Protein AF-A0ABD2R9L9-F1 (afdb_monomer)

Sequence (512 aa):
MLQLFLSQPSWKENATDESVEQRKALLNELESVIWSLMLVEGRSECRLWLCNAVAEMRSITPRDQRELFMTLLRSKPLKQPFVGQLLQFLFQKEPQKAGLIIAKKCFLLENFFKGNRNRILQWFSNFAGSGYVDHTKGAKALSQFAFVNRDICWEELEWKGKHGQSPAMVATKPHYFLDLDVERTVENFLEYVPEFWSSKEFAESLRDGDILTIDNNFFINMFVDLMYKDNLKEVWEIIDEFLIEQSFSFLCQHLLIILEEQDLMVFLDLLQSYVKPSLQKKDCHDSLDQLLEIILSKCDGNNSLDQLLVLNAVTTQSRQLMRYIREEGSQEQKEKVKHVVFQICKPTNPKDTFTPILRECFRRKSLESIKWLGLQSWAFYCYLSEDFRNSSSWENLFVCNNISFRKSKIYPILDHDQLLEENESEQDNRSARNKRKKRQKHRKKKRRDIDFEELNGDEFADVITNRLELHSTSGDWLLSTDGYSTTWSSVDLPEHISKYCFFTWMKWVFTE

Structure (mmCIF, N/CA/C/O backbone):
data_AF-A0ABD2R9L9-F1
#
_entry.id   AF-A0ABD2R9L9-F1
#
loop_
_atom_site.group_PDB
_atom_site.id
_atom_site.type_symbol
_atom_site.label_atom_id
_atom_site.label_alt_id
_atom_site.label_comp_id
_atom_site.label_asym_id
_atom_site.label_entity_id
_atom_site.label_seq_id
_atom_site.pdbx_PDB_ins_code
_atom_site.Cartn_x
_atom_site.Cartn_y
_atom_site.Cartn_z
_atom_site.occupancy
_atom_site.B_iso_or_equiv
_atom_site.auth_seq_id
_atom_site.auth_comp_id
_atom_site.auth_asym_id
_atom_site.auth_atom_id
_atom_site.pdbx_PDB_model_num
ATOM 1 N N . MET A 1 1 ? 21.018 9.570 -40.582 1.00 69.44 1 MET A N 1
ATOM 2 C CA . MET A 1 1 ? 19.591 9.189 -40.484 1.00 69.44 1 MET A CA 1
ATOM 3 C C . MET A 1 1 ? 19.483 8.131 -39.401 1.00 69.44 1 MET A C 1
ATOM 5 O O . MET A 1 1 ? 20.414 7.341 -39.306 1.00 69.44 1 MET A O 1
ATOM 9 N N . LEU A 1 2 ? 18.445 8.155 -38.560 1.00 80.56 2 LEU A N 1
ATOM 10 C CA . LEU A 1 2 ? 18.358 7.244 -37.414 1.00 80.56 2 LEU A CA 1
ATOM 11 C C . LEU A 1 2 ? 18.061 5.809 -37.878 1.00 80.56 2 LEU A C 1
ATOM 13 O O . LEU A 1 2 ? 17.060 5.572 -38.555 1.00 80.56 2 LEU A O 1
ATOM 17 N N . GLN A 1 3 ? 18.929 4.871 -37.502 1.00 81.88 3 GLN A N 1
ATOM 18 C CA . GLN A 1 3 ? 18.709 3.435 -37.672 1.00 81.88 3 GLN A CA 1
ATOM 19 C C . GLN A 1 3 ? 18.187 2.853 -36.356 1.00 81.88 3 GLN A C 1
ATOM 21 O O . GLN A 1 3 ? 18.796 3.050 -35.309 1.00 81.88 3 GLN A O 1
ATOM 26 N N . LEU A 1 4 ? 17.066 2.138 -36.421 1.00 82.88 4 LEU A N 1
ATOM 27 C CA . LEU A 1 4 ? 16.379 1.536 -35.275 1.00 82.88 4 LEU A CA 1
ATOM 28 C C . LEU A 1 4 ? 16.859 0.107 -34.974 1.00 82.88 4 LEU A C 1
ATOM 30 O O . LEU A 1 4 ? 16.446 -0.479 -33.982 1.00 82.88 4 LEU A O 1
ATOM 34 N N . PHE A 1 5 ? 17.735 -0.459 -35.814 1.00 83.00 5 PHE A N 1
ATOM 35 C CA . PHE A 1 5 ? 18.327 -1.793 -35.630 1.00 83.00 5 PHE A CA 1
ATOM 36 C C . PHE A 1 5 ? 17.273 -2.894 -35.392 1.00 83.00 5 PHE A C 1
ATOM 38 O O . PHE A 1 5 ? 17.385 -3.686 -34.460 1.00 83.00 5 PHE A O 1
ATOM 45 N N . LEU A 1 6 ? 16.242 -2.929 -36.246 1.00 82.00 6 LEU A N 1
ATOM 46 C CA . LEU A 1 6 ? 15.106 -3.864 -36.166 1.00 82.00 6 LEU A CA 1
ATOM 47 C C . LEU A 1 6 ? 15.311 -5.168 -36.961 1.00 82.00 6 LEU A C 1
ATOM 49 O O . LEU A 1 6 ? 14.466 -6.057 -36.931 1.00 82.00 6 LEU A O 1
ATOM 53 N N . SER A 1 7 ? 16.451 -5.317 -37.639 1.00 81.31 7 SER A N 1
ATOM 54 C CA . SER A 1 7 ? 16.878 -6.568 -38.274 1.00 81.31 7 SER A CA 1
ATOM 55 C C . SER A 1 7 ? 17.808 -7.361 -37.355 1.00 81.31 7 SER A C 1
ATOM 57 O O . SER 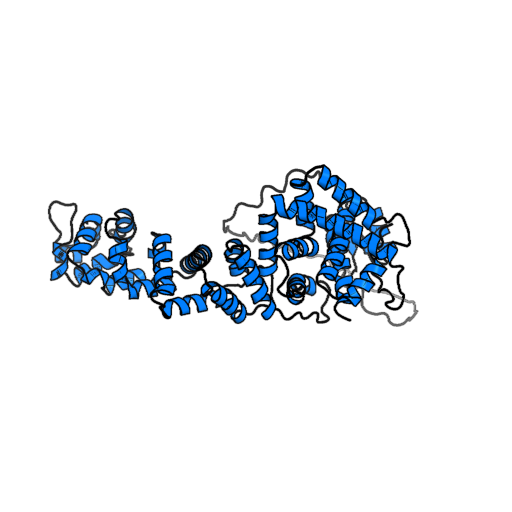A 1 7 ? 18.794 -6.800 -36.868 1.00 81.31 7 SER A O 1
ATOM 59 N N . GLN A 1 8 ? 17.544 -8.659 -37.174 1.00 77.75 8 GLN A N 1
ATOM 60 C CA . GLN A 1 8 ? 18.357 -9.520 -36.312 1.00 77.75 8 GLN A CA 1
ATOM 61 C C . GLN A 1 8 ? 19.827 -9.544 -36.780 1.00 77.75 8 GLN A C 1
ATOM 63 O O . GLN A 1 8 ? 20.091 -9.803 -37.960 1.00 77.75 8 GLN A O 1
ATOM 68 N N . PRO A 1 9 ? 20.801 -9.269 -35.892 1.00 77.62 9 PRO A N 1
ATOM 69 C CA . PRO A 1 9 ? 22.205 -9.216 -36.274 1.00 77.62 9 PRO A CA 1
ATOM 70 C C . PRO A 1 9 ? 22.817 -10.613 -36.445 1.00 77.62 9 PRO A C 1
ATOM 72 O O . PRO A 1 9 ? 22.472 -11.559 -35.744 1.00 77.62 9 PRO A O 1
ATOM 75 N N . SER A 1 10 ? 23.813 -10.736 -37.330 1.00 76.00 10 SER A N 1
ATOM 76 C CA . SER A 1 10 ? 24.664 -11.934 -37.381 1.00 76.00 10 SER A CA 1
ATOM 77 C C . SER A 1 10 ? 25.500 -12.030 -36.103 1.00 76.00 10 SER A C 1
ATOM 79 O O . SER A 1 10 ? 26.297 -11.132 -35.824 1.00 76.00 10 SER A O 1
ATOM 81 N N . TRP A 1 11 ? 25.358 -13.119 -35.345 1.00 76.56 11 TRP A N 1
ATOM 82 C CA . TRP A 1 11 ? 26.089 -13.350 -34.091 1.00 76.56 11 TRP A CA 1
ATOM 83 C C . TRP A 1 11 ? 27.552 -13.807 -34.279 1.00 76.56 11 TRP A C 1
ATOM 85 O O . TRP A 1 11 ? 28.292 -13.913 -33.303 1.00 76.56 11 TRP A O 1
ATOM 95 N N . LYS A 1 12 ? 27.985 -14.097 -35.518 1.00 66.69 12 LYS A N 1
ATOM 96 C CA . LYS A 1 12 ? 29.258 -14.792 -35.813 1.00 66.69 12 LYS A CA 1
ATOM 97 C C . LYS A 1 12 ? 30.482 -13.886 -35.995 1.00 66.69 12 LYS A C 1
ATOM 99 O O . LYS A 1 12 ? 31.602 -14.383 -35.984 1.00 66.69 12 LYS A O 1
ATOM 104 N N . GLU A 1 13 ? 30.299 -12.584 -36.179 1.00 60.09 13 GLU A N 1
ATOM 105 C CA . GLU A 1 13 ? 31.403 -11.651 -36.438 1.00 60.09 13 GLU A CA 1
ATOM 106 C C . GLU A 1 13 ? 31.909 -10.997 -35.148 1.00 60.09 13 GLU A C 1
ATOM 108 O O . GLU A 1 13 ? 31.131 -10.462 -34.351 1.00 60.09 13 GLU A O 1
ATOM 113 N N . ASN A 1 14 ? 33.230 -10.970 -34.975 1.00 56.97 14 ASN A N 1
ATOM 114 C CA . ASN A 1 14 ? 33.861 -10.195 -33.915 1.00 56.97 14 ASN A CA 1
ATOM 115 C C . ASN A 1 14 ? 33.904 -8.724 -34.336 1.00 56.97 14 ASN A C 1
ATOM 117 O O . ASN A 1 14 ? 34.458 -8.386 -35.381 1.00 56.97 14 ASN A O 1
ATOM 121 N N . ALA A 1 15 ? 33.273 -7.862 -33.542 1.00 56.66 15 ALA A N 1
ATOM 122 C CA . ALA A 1 15 ? 33.430 -6.425 -33.697 1.00 56.66 15 ALA A CA 1
ATOM 123 C C . ALA A 1 15 ? 34.842 -6.005 -33.264 1.00 56.66 15 ALA A C 1
ATOM 125 O O . ALA A 1 15 ? 35.494 -6.701 -32.489 1.00 56.66 15 ALA A O 1
ATOM 126 N N . THR A 1 16 ? 35.307 -4.860 -33.753 1.00 60.22 16 THR A N 1
ATOM 127 C CA . THR A 1 16 ? 36.503 -4.202 -33.221 1.00 60.22 16 THR A CA 1
ATOM 128 C C . THR A 1 16 ? 36.197 -3.650 -31.829 1.00 60.22 16 THR A C 1
ATOM 130 O O . THR A 1 16 ? 35.300 -2.810 -31.704 1.00 60.22 16 THR A O 1
ATOM 133 N N . ASP A 1 17 ? 36.948 -4.095 -30.817 1.00 64.19 17 ASP A N 1
ATOM 134 C CA . ASP A 1 17 ? 36.750 -3.758 -29.395 1.00 64.19 17 ASP A CA 1
ATOM 135 C C . ASP A 1 17 ? 36.617 -2.242 -29.141 1.00 64.19 17 ASP A C 1
ATOM 137 O O . ASP A 1 17 ? 35.794 -1.813 -28.338 1.00 64.19 17 ASP A O 1
ATOM 141 N N . GLU A 1 18 ? 37.331 -1.409 -29.904 1.00 72.44 18 GLU A N 1
ATOM 142 C CA . GLU A 1 18 ? 37.334 0.054 -29.751 1.00 72.44 18 GLU A CA 1
ATOM 143 C C . GLU A 1 18 ? 35.950 0.706 -29.958 1.00 72.44 18 GLU A C 1
ATOM 145 O O . GLU A 1 18 ? 35.548 1.570 -29.182 1.00 72.44 18 GLU A O 1
ATOM 150 N N . SER A 1 19 ? 35.178 0.250 -30.952 1.00 73.25 19 SER A N 1
ATOM 151 C CA . SER A 1 19 ? 33.826 0.778 -31.227 1.00 73.25 19 SER A CA 1
ATOM 152 C C . SER A 1 19 ? 32.816 0.437 -30.124 1.00 73.25 19 SER A C 1
ATOM 154 O O . SER A 1 19 ? 31.865 1.179 -29.873 1.00 73.25 19 SER A O 1
ATOM 156 N N . VAL A 1 20 ? 33.032 -0.694 -29.446 1.00 78.31 20 VAL A N 1
ATOM 157 C CA . VAL A 1 20 ? 32.180 -1.165 -28.352 1.00 78.31 20 VAL A CA 1
ATOM 158 C C . VAL A 1 20 ? 32.433 -0.329 -27.107 1.00 78.31 20 VAL A C 1
ATOM 160 O O . VAL A 1 20 ? 31.487 0.154 -26.489 1.00 78.31 20 VAL A O 1
ATOM 163 N N . GLU A 1 21 ? 33.705 -0.100 -26.782 1.00 83.75 21 GLU A N 1
ATOM 164 C CA . GLU A 1 21 ? 34.106 0.707 -25.630 1.00 83.75 21 GLU A CA 1
ATOM 165 C C . GLU A 1 21 ? 33.702 2.177 -25.776 1.00 83.75 21 GLU A C 1
ATOM 167 O O . GLU A 1 21 ? 33.205 2.769 -24.820 1.00 83.75 21 GLU A O 1
ATOM 172 N N . GLN A 1 22 ? 33.800 2.757 -26.978 1.00 83.69 22 GLN A N 1
ATOM 173 C CA . GLN A 1 22 ? 33.320 4.123 -27.227 1.00 83.69 22 GLN A CA 1
ATOM 174 C C . GLN A 1 22 ? 31.815 4.258 -26.982 1.00 83.69 22 GLN A C 1
ATOM 176 O O . GLN A 1 22 ? 31.367 5.187 -26.309 1.00 83.69 22 GLN A O 1
ATOM 181 N N . ARG A 1 23 ? 31.009 3.314 -27.480 1.00 85.44 23 ARG A N 1
ATOM 182 C CA . ARG A 1 23 ? 29.559 3.376 -27.280 1.00 85.44 23 ARG A CA 1
ATOM 183 C C . ARG A 1 23 ? 29.162 3.056 -25.833 1.00 85.44 23 ARG A C 1
ATOM 185 O O . ARG A 1 23 ? 28.239 3.686 -25.324 1.00 85.44 23 ARG A O 1
ATOM 192 N N . LYS A 1 24 ? 29.876 2.161 -25.141 1.00 87.50 24 LYS A N 1
ATOM 193 C CA . LYS A 1 24 ? 29.724 1.974 -23.687 1.00 87.50 24 LYS A CA 1
ATOM 194 C C . LYS A 1 24 ? 30.028 3.254 -22.924 1.00 87.50 24 LYS A C 1
ATOM 196 O O . LYS A 1 24 ? 29.261 3.605 -22.039 1.00 87.50 24 LYS A O 1
ATOM 201 N N . ALA A 1 25 ? 31.100 3.962 -23.277 1.00 89.31 25 ALA A N 1
ATOM 202 C CA . ALA A 1 25 ? 31.449 5.222 -22.635 1.00 89.31 25 ALA A CA 1
ATOM 203 C C . ALA A 1 25 ? 30.312 6.247 -22.762 1.00 89.31 25 ALA A C 1
ATOM 205 O O . ALA A 1 25 ? 29.939 6.843 -21.759 1.00 89.31 25 ALA A O 1
ATOM 206 N N . LEU A 1 26 ? 29.691 6.369 -23.942 1.00 89.94 26 LEU A N 1
ATOM 207 C CA . LEU A 1 26 ? 28.531 7.249 -24.145 1.00 89.94 26 LEU A CA 1
ATOM 208 C C . LEU A 1 26 ? 27.302 6.822 -23.330 1.00 89.94 26 LEU A C 1
ATOM 210 O O . LEU A 1 26 ? 26.620 7.665 -22.753 1.00 89.94 26 LEU A O 1
ATOM 214 N N . LEU A 1 27 ? 27.002 5.521 -23.273 1.00 91.19 27 LEU A N 1
ATOM 215 C CA . LEU A 1 27 ? 25.882 5.014 -22.472 1.00 91.19 27 LEU A CA 1
ATOM 216 C C . LEU A 1 27 ? 26.131 5.211 -20.971 1.00 91.19 27 LEU A C 1
ATOM 218 O O . LEU A 1 27 ? 25.217 5.611 -20.258 1.00 91.19 27 LEU A O 1
ATOM 222 N N . ASN A 1 28 ? 27.361 5.002 -20.507 1.00 92.00 28 ASN A N 1
ATOM 223 C CA . ASN A 1 28 ? 27.753 5.220 -19.115 1.00 92.00 28 ASN A CA 1
ATOM 224 C C . ASN A 1 28 ? 27.782 6.715 -18.759 1.00 92.00 28 ASN A C 1
ATOM 226 O O . ASN A 1 28 ? 27.429 7.089 -17.644 1.00 92.00 28 ASN A O 1
ATOM 230 N N . GLU A 1 29 ? 28.169 7.586 -19.694 1.00 92.94 29 GLU A N 1
ATOM 231 C CA . GLU A 1 29 ? 28.055 9.037 -19.525 1.00 92.94 29 GLU A CA 1
ATOM 232 C C . GLU A 1 29 ? 26.584 9.432 -19.370 1.00 92.94 29 GLU A C 1
ATOM 234 O O . GLU A 1 29 ? 26.232 10.166 -18.446 1.00 92.94 29 GLU A O 1
ATOM 239 N N . LEU A 1 30 ? 25.708 8.882 -20.217 1.00 92.00 30 LEU A N 1
ATOM 240 C CA . LEU A 1 30 ? 24.275 9.128 -20.121 1.00 92.00 30 LEU A CA 1
ATOM 241 C C . LEU A 1 30 ? 23.695 8.643 -18.787 1.00 92.00 30 LEU A C 1
ATOM 243 O O . LEU A 1 30 ? 22.948 9.374 -18.135 1.00 92.00 30 LEU A O 1
ATOM 247 N N . GLU A 1 31 ? 24.067 7.434 -18.368 1.00 92.19 31 GLU A N 1
ATOM 248 C CA . GLU A 1 31 ? 23.711 6.875 -17.065 1.00 92.19 31 GLU A CA 1
ATOM 249 C C . GLU A 1 31 ? 24.171 7.786 -15.931 1.00 92.19 31 GLU A C 1
ATOM 251 O O . GLU A 1 31 ? 23.374 8.097 -15.056 1.00 92.19 31 GLU A O 1
ATOM 256 N N . SER A 1 32 ? 25.418 8.265 -15.958 1.00 90.75 32 SER A N 1
ATOM 257 C CA . SER A 1 32 ? 25.955 9.146 -14.919 1.00 90.75 32 SER A CA 1
ATOM 258 C C . SER A 1 32 ? 25.155 10.442 -14.794 1.00 90.75 32 SER A C 1
ATOM 260 O O . SER A 1 32 ? 24.952 10.925 -13.678 1.00 90.75 32 SER A O 1
ATOM 262 N N . VAL A 1 33 ? 24.699 11.014 -15.913 1.00 89.25 33 VAL A N 1
ATOM 263 C CA . VAL A 1 33 ? 23.873 12.227 -15.889 1.00 89.25 33 VAL A CA 1
ATOM 264 C C . VAL A 1 33 ? 22.491 11.924 -15.305 1.00 89.25 33 VAL A C 1
ATOM 266 O O . VAL A 1 33 ? 22.048 12.645 -14.410 1.00 89.25 33 VAL A O 1
ATOM 269 N N . ILE A 1 34 ? 21.847 10.835 -15.737 1.00 89.19 34 ILE A N 1
ATOM 270 C CA . ILE A 1 34 ? 20.548 10.386 -15.206 1.00 89.19 34 ILE A CA 1
ATOM 271 C C . ILE A 1 34 ? 20.649 10.094 -13.702 1.00 89.19 34 ILE A C 1
ATOM 273 O O . ILE A 1 34 ? 19.841 10.582 -12.915 1.00 89.19 34 ILE A O 1
ATOM 277 N N . TRP A 1 35 ? 21.681 9.366 -13.288 1.00 88.19 35 TRP A N 1
ATOM 278 C CA . TRP A 1 35 ? 21.943 9.009 -11.897 1.00 88.19 35 TRP A CA 1
ATOM 279 C C . TRP A 1 35 ? 22.150 10.252 -11.025 1.00 88.19 35 TRP A C 1
ATOM 281 O O . TRP A 1 35 ? 21.563 10.342 -9.949 1.00 88.19 35 TRP A O 1
ATOM 291 N N . SER A 1 36 ? 22.893 11.256 -11.511 1.00 86.19 36 SER A N 1
ATOM 292 C CA . SER A 1 36 ? 23.085 12.520 -10.780 1.00 86.19 36 SER A CA 1
ATOM 293 C C . SER A 1 36 ? 21.774 13.270 -10.506 1.00 86.19 36 SER A C 1
ATOM 295 O O . SER A 1 36 ? 21.621 13.853 -9.438 1.00 86.19 36 SER A O 1
ATOM 297 N N . LEU A 1 37 ? 20.814 13.216 -11.435 1.00 83.25 37 LEU A N 1
ATOM 298 C CA . LEU A 1 37 ? 19.493 13.839 -11.288 1.00 83.25 37 LEU A CA 1
ATOM 299 C C . LEU A 1 37 ? 18.606 13.037 -10.326 1.00 83.25 37 LEU A C 1
ATOM 301 O O . LEU A 1 37 ? 17.975 13.586 -9.424 1.00 83.25 37 LEU A O 1
ATOM 305 N N . MET A 1 38 ? 18.590 11.715 -10.497 1.00 82.06 38 MET A N 1
ATOM 306 C CA . MET A 1 38 ? 17.716 10.821 -9.738 1.00 82.06 38 MET A CA 1
ATOM 307 C C . MET A 1 38 ? 18.139 10.664 -8.275 1.00 82.06 38 MET A C 1
ATOM 309 O O . MET A 1 38 ? 17.283 10.474 -7.417 1.00 82.06 38 MET A O 1
ATOM 313 N N . LEU A 1 39 ? 19.437 10.726 -7.967 1.00 71.06 39 LEU A N 1
ATOM 314 C CA . LEU A 1 39 ? 19.916 10.501 -6.603 1.00 71.06 39 LEU A CA 1
ATOM 315 C C . LEU A 1 39 ? 19.892 11.729 -5.701 1.00 71.06 39 LEU A C 1
ATOM 317 O O . LEU A 1 39 ? 19.766 11.566 -4.489 1.00 71.06 39 LEU A O 1
ATOM 321 N N . VAL A 1 40 ? 20.038 12.928 -6.263 1.00 70.06 40 VAL A N 1
ATOM 322 C CA . VAL A 1 40 ? 20.143 14.154 -5.461 1.00 70.06 40 VAL A CA 1
ATOM 323 C C . VAL A 1 40 ? 18.769 14.783 -5.238 1.00 70.06 40 VAL A C 1
ATOM 325 O O . VAL A 1 40 ? 18.460 15.176 -4.117 1.00 70.06 40 VAL A O 1
ATOM 328 N N . GLU A 1 41 ? 17.926 14.825 -6.271 1.00 72.44 41 GLU A N 1
ATOM 329 C CA . GLU A 1 41 ? 16.662 15.578 -6.240 1.00 72.44 41 GLU A CA 1
ATOM 330 C C . GLU A 1 41 ? 15.442 14.681 -6.510 1.00 72.44 41 GLU A C 1
ATOM 332 O O . GLU A 1 41 ? 14.379 14.889 -5.928 1.00 72.44 41 GLU A O 1
ATOM 337 N N . GLY A 1 42 ? 15.597 13.627 -7.321 1.00 82.06 42 GLY A N 1
ATOM 338 C CA . GLY A 1 42 ? 14.476 12.801 -7.796 1.00 82.06 42 GLY A CA 1
ATOM 339 C C . GLY A 1 42 ? 14.191 11.528 -7.009 1.00 82.06 42 GLY A C 1
ATOM 340 O O . GLY A 1 42 ? 13.363 10.721 -7.434 1.00 82.06 42 GLY A O 1
ATOM 341 N N . ARG A 1 43 ? 14.877 11.293 -5.886 1.00 88.06 43 ARG A N 1
ATOM 342 C CA . ARG A 1 43 ? 14.930 9.959 -5.263 1.00 88.06 43 ARG A CA 1
ATOM 343 C C . ARG A 1 43 ? 13.557 9.431 -4.843 1.00 88.06 43 ARG A C 1
ATOM 345 O O . ARG A 1 43 ? 13.254 8.258 -5.065 1.00 88.06 43 ARG A O 1
ATOM 352 N N . SER A 1 44 ? 12.719 10.291 -4.269 1.00 88.12 44 SER A N 1
ATOM 353 C CA . SER A 1 44 ? 11.354 9.951 -3.850 1.00 88.12 44 SER A CA 1
ATOM 354 C C . SER A 1 44 ? 10.455 9.592 -5.035 1.00 88.12 44 SER A C 1
ATOM 356 O O . SER A 1 44 ? 9.694 8.627 -4.962 1.00 88.12 44 SER A O 1
ATOM 358 N N . GLU A 1 45 ? 10.575 10.316 -6.145 1.00 89.69 45 GLU A N 1
ATOM 359 C CA . GLU A 1 45 ? 9.789 10.077 -7.353 1.00 89.69 45 GLU A CA 1
ATOM 360 C C . GLU A 1 45 ? 10.209 8.777 -8.049 1.00 89.69 45 GLU A C 1
ATOM 362 O O . GLU A 1 45 ? 9.371 7.944 -8.394 1.00 89.69 45 GLU A O 1
ATOM 367 N N . CYS A 1 46 ? 11.514 8.529 -8.141 1.00 90.25 46 CYS A N 1
ATOM 368 C CA . CYS A 1 46 ? 12.049 7.285 -8.690 1.00 90.25 46 CYS A CA 1
ATOM 369 C C . CYS A 1 46 ? 11.596 6.072 -7.870 1.00 90.25 46 CYS A C 1
ATOM 371 O O . CYS A 1 46 ? 11.258 5.018 -8.415 1.00 90.25 46 CYS A O 1
ATOM 373 N N . ARG A 1 47 ? 11.562 6.230 -6.543 1.00 91.75 47 ARG A N 1
ATOM 374 C CA . ARG A 1 47 ? 11.052 5.215 -5.624 1.00 91.75 47 ARG A CA 1
ATOM 375 C C . ARG A 1 47 ? 9.563 4.956 -5.845 1.00 91.75 47 ARG A C 1
ATOM 377 O O . ARG A 1 47 ? 9.162 3.794 -5.888 1.00 91.75 47 ARG A O 1
ATOM 384 N N . LEU A 1 48 ? 8.757 6.005 -6.013 1.00 91.81 48 LEU A N 1
ATOM 385 C CA . LEU A 1 48 ? 7.331 5.880 -6.320 1.00 91.81 48 LEU A CA 1
ATOM 386 C C . LEU A 1 48 ? 7.115 5.105 -7.625 1.00 91.81 48 LEU A C 1
ATOM 388 O O . LEU A 1 48 ? 6.316 4.173 -7.664 1.00 91.81 48 LEU A O 1
ATOM 392 N N . TRP A 1 49 ? 7.869 5.436 -8.672 1.00 91.69 49 TRP A N 1
ATOM 393 C CA . TRP A 1 49 ? 7.812 4.727 -9.948 1.00 91.69 49 TRP A CA 1
ATOM 394 C C . TRP A 1 49 ? 8.143 3.241 -9.822 1.00 91.69 49 TRP A C 1
ATOM 396 O O . TRP A 1 49 ? 7.495 2.414 -10.461 1.00 91.69 49 TRP A O 1
ATOM 406 N N . LEU A 1 50 ? 9.143 2.890 -9.009 1.00 91.88 50 LEU A N 1
ATOM 407 C CA . LEU A 1 50 ? 9.480 1.492 -8.747 1.00 91.88 50 LEU A CA 1
ATOM 408 C C . LEU A 1 50 ? 8.353 0.782 -7.990 1.00 91.88 50 LEU A C 1
ATOM 410 O O . LEU A 1 50 ? 7.960 -0.311 -8.384 1.00 91.88 50 LEU A O 1
ATOM 414 N N . CYS A 1 51 ? 7.789 1.411 -6.957 1.00 93.12 51 CYS A N 1
ATOM 415 C CA . CYS A 1 51 ? 6.668 0.844 -6.204 1.00 93.12 51 CYS A CA 1
ATOM 416 C C . CYS A 1 51 ? 5.438 0.616 -7.097 1.00 93.12 51 CYS A C 1
ATOM 418 O O . CYS A 1 51 ? 4.793 -0.424 -6.988 1.00 93.12 51 CYS A O 1
ATOM 420 N N . ASN A 1 52 ? 5.148 1.546 -8.012 1.00 91.38 52 ASN A N 1
ATOM 421 C CA . ASN A 1 52 ? 4.055 1.411 -8.976 1.00 91.38 52 ASN A CA 1
ATOM 422 C C . ASN A 1 52 ? 4.312 0.276 -9.974 1.00 91.38 52 ASN A C 1
ATOM 424 O O . ASN A 1 52 ? 3.424 -0.536 -10.206 1.00 91.38 52 ASN A O 1
ATOM 428 N N . ALA A 1 53 ? 5.535 0.161 -10.496 1.00 90.19 53 ALA A N 1
ATOM 429 C CA . ALA A 1 53 ? 5.895 -0.933 -11.395 1.00 90.19 53 ALA A CA 1
ATOM 430 C C . ALA A 1 53 ? 5.805 -2.308 -10.701 1.00 90.19 53 ALA A C 1
ATOM 432 O O . ALA A 1 53 ? 5.379 -3.284 -11.313 1.00 90.19 53 ALA A O 1
ATOM 433 N N . VAL A 1 54 ? 6.146 -2.395 -9.408 1.00 91.75 54 VAL A N 1
ATOM 434 C CA . VAL A 1 54 ? 5.910 -3.608 -8.603 1.00 91.75 54 VAL A CA 1
ATOM 435 C C . VAL A 1 54 ? 4.412 -3.875 -8.450 1.00 91.75 54 VAL A C 1
ATOM 437 O O . VAL A 1 54 ? 3.969 -5.003 -8.634 1.00 91.75 54 VAL A O 1
ATOM 440 N N . ALA A 1 55 ? 3.618 -2.845 -8.151 1.00 91.62 55 ALA A N 1
ATOM 441 C CA . ALA A 1 55 ? 2.173 -2.958 -7.963 1.00 91.62 55 ALA A CA 1
ATOM 442 C C . ALA A 1 55 ? 1.417 -3.435 -9.221 1.00 91.62 55 ALA A C 1
ATOM 444 O O . ALA A 1 55 ? 0.290 -3.919 -9.110 1.00 91.62 55 ALA A O 1
ATOM 445 N N . GLU A 1 56 ? 2.009 -3.289 -10.406 1.00 88.81 56 GLU A N 1
ATOM 446 C CA . GLU A 1 56 ? 1.445 -3.727 -11.688 1.00 88.81 56 GLU A CA 1
ATOM 447 C C . GLU A 1 56 ? 1.735 -5.204 -12.018 1.00 88.81 56 GLU A C 1
ATOM 449 O O . GLU A 1 56 ? 1.157 -5.744 -12.965 1.00 88.81 56 GLU A O 1
ATOM 454 N N . MET A 1 57 ? 2.576 -5.890 -11.232 1.00 86.50 57 MET A N 1
ATOM 455 C CA . MET A 1 57 ? 2.911 -7.297 -11.466 1.00 86.50 57 MET A CA 1
ATOM 456 C C . MET A 1 57 ? 1.692 -8.209 -11.328 1.00 86.50 57 MET A C 1
ATOM 458 O O . MET A 1 57 ? 0.987 -8.208 -10.319 1.00 86.50 57 MET A O 1
ATOM 462 N N . ARG A 1 58 ? 1.488 -9.058 -12.340 1.00 82.62 58 ARG A N 1
ATOM 463 C CA . ARG A 1 58 ? 0.360 -10.005 -12.400 1.00 82.62 58 ARG A CA 1
ATOM 464 C C . ARG A 1 58 ? 0.752 -11.446 -12.083 1.00 82.62 58 ARG A C 1
ATOM 466 O O . ARG A 1 58 ? -0.128 -12.291 -11.946 1.00 82.62 58 ARG A O 1
ATOM 473 N N . SER A 1 59 ? 2.048 -11.743 -11.995 1.00 82.75 59 SER A N 1
ATOM 474 C CA . SER A 1 59 ? 2.555 -13.092 -11.709 1.00 82.75 59 SER A CA 1
ATOM 475 C C . SER A 1 59 ? 2.389 -13.518 -10.247 1.00 82.75 59 SER A C 1
ATOM 477 O O . SER A 1 59 ? 2.400 -14.715 -9.959 1.00 82.75 59 SER A O 1
ATOM 479 N N . ILE A 1 60 ? 2.216 -12.563 -9.330 1.00 88.31 60 ILE A N 1
ATOM 480 C CA . ILE A 1 60 ? 2.164 -12.812 -7.889 1.00 88.31 60 ILE A CA 1
ATOM 481 C C . ILE A 1 60 ? 0.787 -13.337 -7.491 1.00 88.31 60 ILE A C 1
ATOM 483 O O . ILE A 1 60 ? -0.236 -12.684 -7.702 1.00 88.31 60 ILE A O 1
ATOM 487 N N . THR A 1 61 ? 0.749 -14.531 -6.896 1.00 90.81 61 THR A N 1
ATOM 488 C CA . THR A 1 61 ? -0.510 -15.104 -6.413 1.00 90.81 61 THR A CA 1
ATOM 489 C C . THR A 1 61 ? -0.905 -14.516 -5.052 1.00 90.81 61 THR A C 1
ATOM 491 O O . THR A 1 61 ? -0.037 -14.074 -4.294 1.00 90.81 61 THR A O 1
ATOM 494 N N . PRO A 1 62 ? -2.193 -14.592 -4.656 1.00 93.00 62 PRO A N 1
ATOM 495 C CA . PRO A 1 62 ? -2.629 -14.167 -3.323 1.00 93.00 62 PRO A CA 1
ATOM 496 C C . PRO A 1 62 ? -1.913 -14.879 -2.161 1.00 93.00 62 PRO A C 1
ATOM 498 O O . PRO A 1 62 ? -1.838 -14.360 -1.051 1.00 93.00 62 PRO A O 1
ATOM 501 N N . ARG A 1 63 ? -1.363 -16.077 -2.398 1.00 92.12 63 ARG A N 1
ATOM 502 C CA . ARG A 1 63 ? -0.557 -16.787 -1.395 1.00 92.12 63 ARG A CA 1
ATOM 503 C C . ARG A 1 63 ? 0.851 -16.211 -1.304 1.00 92.12 63 ARG A C 1
ATOM 505 O O . ARG A 1 63 ? 1.333 -15.986 -0.201 1.00 92.12 63 ARG A O 1
ATOM 512 N N . ASP A 1 64 ? 1.467 -15.929 -2.447 1.00 92.19 64 ASP A N 1
ATOM 513 C CA . ASP A 1 64 ? 2.816 -15.365 -2.507 1.00 92.19 64 ASP A CA 1
ATOM 514 C C . ASP A 1 64 ? 2.845 -13.953 -1.907 1.00 92.19 64 ASP A C 1
ATOM 516 O O . ASP A 1 64 ? 3.706 -13.660 -1.080 1.00 92.19 64 ASP A O 1
ATOM 520 N N . GLN A 1 65 ? 1.853 -13.100 -2.217 1.00 93.94 65 GLN A N 1
ATOM 521 C CA . GLN A 1 65 ? 1.755 -11.771 -1.593 1.00 93.94 65 GLN A CA 1
ATOM 522 C C . GLN A 1 65 ? 1.633 -11.868 -0.067 1.00 93.94 65 GLN A C 1
ATOM 524 O O . GLN A 1 65 ? 2.293 -11.118 0.654 1.00 93.94 65 GLN A O 1
ATOM 529 N N . ARG A 1 66 ? 0.835 -12.821 0.437 1.00 95.19 66 ARG A N 1
ATOM 530 C CA . ARG A 1 66 ? 0.675 -13.041 1.875 1.00 95.19 66 ARG A CA 1
ATOM 531 C C . ARG A 1 66 ? 2.011 -13.414 2.504 1.00 95.19 66 ARG A C 1
ATOM 533 O O . ARG A 1 66 ? 2.382 -12.812 3.504 1.00 95.19 66 ARG A O 1
ATOM 540 N N . GLU A 1 67 ? 2.765 -14.341 1.915 1.00 94.69 67 GLU A N 1
ATOM 541 C CA . GLU A 1 67 ? 4.098 -14.699 2.422 1.00 94.69 67 GLU A CA 1
ATOM 542 C C . GLU A 1 67 ? 5.070 -13.511 2.413 1.00 94.69 67 GLU A C 1
ATOM 544 O O . GLU A 1 67 ? 5.784 -13.298 3.397 1.00 94.69 67 GLU A O 1
ATOM 549 N N . LEU A 1 68 ? 5.074 -12.704 1.346 1.00 94.31 68 LEU A N 1
ATOM 550 C CA . LEU A 1 68 ? 5.929 -11.519 1.222 1.00 94.31 68 LEU A CA 1
ATOM 551 C C . LEU A 1 68 ? 5.684 -10.516 2.356 1.00 94.31 68 LEU A C 1
ATOM 553 O O . LEU A 1 68 ? 6.606 -10.168 3.102 1.00 94.31 68 LEU A O 1
ATOM 557 N N . PHE A 1 69 ? 4.435 -10.080 2.526 1.00 95.44 69 PHE A N 1
ATOM 558 C CA . PHE A 1 69 ? 4.091 -9.095 3.550 1.00 95.44 69 PHE A CA 1
ATOM 559 C C . PHE A 1 69 ? 4.198 -9.676 4.966 1.00 95.44 69 PHE A C 1
ATOM 561 O O . PHE A 1 69 ? 4.674 -8.986 5.867 1.00 95.44 69 PHE A O 1
ATOM 568 N N . MET A 1 70 ? 3.863 -10.953 5.177 1.00 94.81 70 MET A N 1
ATOM 569 C CA . MET A 1 70 ? 4.021 -11.604 6.484 1.00 94.81 70 MET A CA 1
ATOM 570 C C . MET A 1 70 ? 5.484 -11.769 6.891 1.00 94.81 70 MET A C 1
ATOM 572 O O . MET A 1 70 ? 5.817 -11.621 8.070 1.00 94.81 70 MET A O 1
ATOM 576 N N . THR A 1 71 ? 6.370 -12.034 5.931 1.00 93.88 71 THR A N 1
ATOM 577 C CA . THR A 1 71 ? 7.814 -12.085 6.181 1.00 93.88 71 THR A CA 1
ATOM 578 C C . THR A 1 71 ? 8.323 -10.717 6.631 1.00 93.88 71 THR A C 1
ATOM 580 O O . THR A 1 71 ? 9.044 -10.633 7.627 1.00 93.88 71 THR A O 1
ATOM 583 N N . LEU A 1 72 ? 7.877 -9.631 5.986 1.00 92.75 72 LEU A N 1
ATOM 584 C CA . LEU A 1 72 ? 8.193 -8.271 6.430 1.00 92.75 72 LEU A CA 1
ATOM 585 C C . LEU A 1 72 ? 7.630 -7.962 7.824 1.00 92.75 72 LEU A C 1
ATOM 587 O O . LEU A 1 72 ? 8.377 -7.469 8.669 1.00 92.75 72 LEU A O 1
ATOM 591 N N . LEU A 1 73 ? 6.363 -8.289 8.098 1.00 93.50 73 LEU A N 1
ATOM 592 C CA . LEU A 1 73 ? 5.729 -8.059 9.404 1.00 93.50 73 LEU A CA 1
ATOM 593 C C . LEU A 1 73 ? 6.467 -8.760 10.550 1.00 93.50 73 LEU A C 1
ATOM 595 O O . LEU A 1 73 ? 6.528 -8.234 11.660 1.00 93.50 73 LEU A O 1
ATOM 599 N N . ARG A 1 74 ? 7.016 -9.953 10.302 1.00 91.81 74 ARG A N 1
ATOM 600 C CA . ARG A 1 74 ? 7.728 -10.751 11.315 1.00 91.81 74 ARG A CA 1
ATOM 601 C C . ARG A 1 74 ? 9.225 -10.452 11.393 1.00 91.81 74 ARG A C 1
ATOM 603 O O . ARG A 1 74 ? 9.888 -10.926 12.319 1.00 91.81 74 ARG A O 1
ATOM 610 N N . SER A 1 75 ? 9.765 -9.698 10.440 1.00 90.62 75 SER A N 1
ATOM 611 C CA . SER A 1 75 ? 11.181 -9.337 10.425 1.00 90.62 75 SER A CA 1
ATOM 612 C C . SER A 1 75 ? 11.542 -8.375 11.567 1.00 90.62 75 SER A C 1
ATOM 614 O O . SER A 1 75 ? 10.693 -7.662 12.102 1.00 90.62 75 SER A O 1
ATOM 616 N N . LYS A 1 76 ? 12.817 -8.391 11.972 1.00 87.12 76 LYS A N 1
ATOM 617 C CA . LYS A 1 76 ? 13.370 -7.498 13.001 1.00 87.12 76 LYS A CA 1
ATOM 618 C C . LYS A 1 76 ? 14.392 -6.549 12.360 1.00 87.12 76 LYS A C 1
ATOM 620 O O . LYS A 1 76 ? 15.181 -7.036 11.552 1.00 87.12 76 LYS A O 1
ATOM 625 N N . PRO A 1 77 ? 14.448 -5.262 12.753 1.00 88.88 77 PRO A N 1
ATOM 626 C CA . PRO A 1 77 ? 13.624 -4.592 13.770 1.00 88.88 77 PRO A CA 1
ATOM 627 C C . PRO A 1 77 ? 12.157 -4.416 13.346 1.00 88.88 77 PRO A C 1
ATOM 629 O O . PRO A 1 77 ? 11.815 -4.554 12.176 1.00 88.88 77 PRO A O 1
ATOM 632 N N . LEU A 1 78 ? 11.283 -4.151 14.324 1.00 87.62 78 LEU A N 1
ATOM 633 C CA . LEU A 1 78 ? 9.855 -3.963 14.074 1.00 87.62 78 LEU A CA 1
ATOM 634 C C . LEU A 1 78 ? 9.615 -2.677 13.278 1.00 87.62 78 LEU A C 1
ATOM 636 O O . LEU A 1 78 ? 9.945 -1.581 13.732 1.00 87.62 78 LEU A O 1
ATOM 640 N N . LYS A 1 79 ? 8.965 -2.821 12.127 1.00 90.81 79 LYS A N 1
ATOM 641 C CA . LYS A 1 79 ? 8.665 -1.732 11.191 1.00 90.81 79 LYS A CA 1
ATOM 642 C C . LYS A 1 79 ? 7.365 -1.050 11.598 1.00 90.81 79 LYS A C 1
ATOM 644 O O . LYS A 1 79 ? 6.333 -1.232 10.959 1.00 90.81 79 LYS A O 1
ATOM 649 N N . GLN A 1 80 ? 7.415 -0.299 12.699 1.00 89.12 80 GLN A N 1
ATOM 650 C CA . GLN A 1 80 ? 6.243 0.358 13.297 1.00 89.12 80 GLN A CA 1
ATOM 651 C C . GLN A 1 80 ? 5.390 1.145 12.280 1.00 89.12 80 GLN A C 1
ATOM 653 O O . GLN A 1 80 ? 4.178 0.935 12.268 1.00 89.12 80 GLN A O 1
ATOM 658 N N . PRO A 1 81 ? 5.964 1.969 11.373 1.00 91.69 81 PRO A N 1
ATOM 659 C CA . PRO A 1 81 ? 5.165 2.699 10.385 1.00 91.69 81 PRO A CA 1
ATOM 660 C C . PRO A 1 81 ? 4.414 1.775 9.417 1.00 91.69 81 PRO A C 1
ATOM 662 O O . PRO A 1 81 ? 3.247 2.001 9.117 1.00 91.69 81 PRO A O 1
ATOM 665 N N . PHE A 1 82 ? 5.064 0.698 8.974 1.00 93.94 82 PHE A N 1
ATOM 666 C CA . PHE A 1 82 ? 4.477 -0.286 8.065 1.00 93.94 82 PHE A CA 1
ATOM 667 C C . PHE A 1 82 ? 3.336 -1.068 8.729 1.00 93.94 82 PHE A C 1
ATOM 669 O O . PHE A 1 82 ? 2.261 -1.207 8.148 1.00 93.94 82 PHE A O 1
ATOM 676 N N . VAL A 1 83 ? 3.538 -1.529 9.968 1.00 94.88 83 VAL A N 1
ATOM 677 C CA . VAL A 1 83 ? 2.498 -2.231 10.736 1.00 94.88 83 VAL A CA 1
ATOM 678 C C . VAL A 1 83 ? 1.319 -1.304 11.022 1.00 94.88 83 VAL A C 1
ATOM 680 O O . VAL A 1 83 ? 0.169 -1.696 10.831 1.00 94.88 83 VAL A O 1
ATOM 683 N N . GLY A 1 84 ? 1.596 -0.069 11.446 1.00 94.88 84 GLY A N 1
ATOM 684 C CA . GLY A 1 84 ? 0.567 0.927 11.723 1.00 94.88 84 GLY A CA 1
ATOM 685 C C . GLY A 1 84 ? -0.291 1.227 10.498 1.00 94.88 84 GLY A C 1
ATOM 686 O O . GLY A 1 84 ? -1.516 1.212 10.600 1.00 94.88 84 GLY A O 1
ATOM 687 N N . GLN A 1 85 ? 0.334 1.403 9.330 1.00 95.50 85 GLN A N 1
ATOM 688 C CA . GLN A 1 85 ? -0.390 1.621 8.080 1.00 95.50 85 GLN A CA 1
ATOM 689 C C . GLN A 1 85 ? -1.257 0.412 7.696 1.00 95.50 85 GLN A C 1
ATOM 691 O O . GLN A 1 85 ? -2.412 0.580 7.304 1.00 95.50 85 GLN A O 1
ATOM 696 N N . LEU A 1 86 ? -0.728 -0.810 7.817 1.00 96.50 86 LEU A N 1
ATOM 697 C CA . LEU A 1 86 ? -1.489 -2.024 7.520 1.00 96.50 86 LEU A CA 1
ATOM 698 C C . LEU A 1 86 ? -2.732 -2.137 8.414 1.00 96.50 86 LEU A C 1
ATOM 700 O O . LEU A 1 86 ? -3.831 -2.373 7.916 1.00 96.50 86 LEU A O 1
ATOM 704 N N . LEU A 1 87 ? -2.565 -1.924 9.722 1.00 96.81 87 LEU A N 1
ATOM 705 C CA . LEU A 1 87 ? -3.667 -1.943 10.685 1.00 96.81 87 LEU A CA 1
ATOM 706 C C . LEU A 1 87 ? -4.680 -0.830 10.409 1.00 96.81 87 LEU A C 1
ATOM 708 O O . LEU A 1 87 ? -5.881 -1.064 10.497 1.00 96.81 87 LEU A O 1
ATOM 712 N N . GLN A 1 88 ? -4.221 0.356 10.011 1.00 96.00 88 GLN A N 1
ATOM 713 C CA . GLN A 1 88 ? -5.109 1.442 9.613 1.00 96.00 88 GLN A CA 1
ATOM 714 C C . GLN A 1 88 ? -5.992 1.042 8.424 1.00 96.00 88 GLN A C 1
ATOM 716 O O . GLN A 1 88 ? -7.197 1.295 8.450 1.00 96.00 88 GLN A O 1
ATOM 721 N N . PHE A 1 89 ? -5.433 0.385 7.403 1.00 95.62 89 PHE A N 1
ATOM 722 C CA . PHE A 1 89 ? -6.234 -0.100 6.277 1.00 95.62 89 PHE A CA 1
ATOM 723 C C . PHE A 1 89 ? -7.191 -1.217 6.671 1.00 95.62 89 PHE A C 1
ATOM 725 O O . PHE A 1 89 ? -8.341 -1.198 6.230 1.00 95.62 89 PHE A O 1
ATOM 732 N N . LEU A 1 90 ? -6.756 -2.139 7.532 1.00 96.31 90 LEU A N 1
ATOM 733 C CA . LEU A 1 90 ? -7.629 -3.166 8.092 1.00 96.31 90 LEU A CA 1
ATOM 734 C C . LEU A 1 90 ? -8.830 -2.528 8.807 1.00 96.31 90 LEU A C 1
ATOM 736 O O . LEU A 1 90 ? -9.968 -2.913 8.560 1.00 96.31 90 LEU A O 1
ATOM 740 N N . PHE A 1 91 ? -8.601 -1.504 9.632 1.00 96.31 91 PHE A N 1
ATOM 741 C CA . PHE A 1 91 ? -9.668 -0.801 10.350 1.00 96.31 91 PHE A CA 1
ATOM 742 C C . PHE A 1 91 ? -10.613 -0.035 9.418 1.00 96.31 91 PHE A C 1
ATOM 744 O O . PHE A 1 91 ? -11.800 0.066 9.707 1.00 96.31 91 PHE A O 1
ATOM 751 N N . GLN A 1 92 ? -10.115 0.494 8.300 1.00 94.44 92 GLN A N 1
ATOM 752 C CA . GLN A 1 92 ? -10.936 1.224 7.330 1.00 94.44 92 GLN A CA 1
ATOM 753 C C . GLN A 1 92 ? -11.766 0.304 6.430 1.00 94.44 92 GLN A C 1
ATOM 755 O O . GLN A 1 92 ? -12.901 0.637 6.094 1.00 94.44 92 GLN A O 1
ATOM 760 N N . LYS A 1 93 ? -11.199 -0.826 5.998 1.00 94.62 93 LYS A N 1
ATOM 761 C CA . LYS A 1 93 ? -11.836 -1.745 5.042 1.00 94.62 93 LYS A CA 1
ATOM 762 C C . LYS A 1 93 ? -12.681 -2.810 5.734 1.00 94.62 93 LYS A C 1
ATOM 764 O O . LYS A 1 93 ? -13.754 -3.145 5.243 1.00 94.62 93 LYS A O 1
ATOM 769 N N . GLU A 1 94 ? -12.208 -3.325 6.865 1.00 94.19 94 GLU A N 1
ATOM 770 C CA . GLU A 1 94 ? -12.807 -4.450 7.590 1.00 94.19 94 GLU A CA 1
ATOM 771 C C . GLU A 1 94 ? -12.936 -4.153 9.100 1.00 94.19 94 GLU A C 1
ATOM 773 O O . GLU A 1 94 ? -12.494 -4.950 9.939 1.00 94.19 94 GLU A O 1
ATOM 778 N N . PRO A 1 95 ? -13.585 -3.033 9.489 1.00 95.12 95 PRO A N 1
ATOM 779 C CA . PRO A 1 95 ? -13.721 -2.636 10.893 1.00 95.12 95 PRO A CA 1
ATOM 780 C C . PRO A 1 95 ? -14.378 -3.722 11.749 1.00 95.12 95 PRO A C 1
ATOM 782 O O . PRO A 1 95 ? -13.994 -3.907 12.900 1.00 95.12 95 PRO A O 1
ATOM 785 N N . GLN A 1 96 ? -15.305 -4.499 11.182 1.00 95.19 96 GLN A N 1
ATOM 786 C CA . GLN A 1 96 ? -16.008 -5.576 11.883 1.00 95.19 96 GLN A CA 1
ATOM 787 C C . GLN A 1 96 ? -15.064 -6.695 12.349 1.00 95.19 96 GLN A C 1
ATOM 789 O O . GLN A 1 96 ? -15.209 -7.189 13.466 1.00 95.19 96 GLN A O 1
ATOM 794 N N . LYS A 1 97 ? -14.060 -7.084 11.543 1.00 94.94 97 LYS A N 1
ATOM 795 C CA . LYS A 1 97 ? -13.100 -8.131 11.943 1.00 94.94 97 LYS A CA 1
ATOM 796 C C . LYS A 1 97 ? -12.291 -7.674 13.160 1.00 94.94 97 LYS A C 1
ATOM 798 O O . LYS A 1 97 ? -12.177 -8.409 14.140 1.00 94.94 97 LYS A O 1
ATOM 803 N N . ALA A 1 98 ? -11.814 -6.429 13.144 1.00 95.06 98 ALA A N 1
ATOM 804 C CA . ALA A 1 98 ? -11.138 -5.822 14.288 1.00 95.06 98 ALA A CA 1
ATOM 805 C C . ALA A 1 98 ? -12.087 -5.627 15.490 1.00 95.06 98 ALA A C 1
ATOM 807 O O . ALA A 1 98 ? -11.718 -5.935 16.624 1.00 95.06 98 ALA A O 1
ATOM 808 N N . GLY A 1 99 ? -13.329 -5.201 15.246 1.00 95.69 99 GLY A N 1
ATOM 809 C CA . GLY A 1 99 ? -14.378 -5.026 16.251 1.00 95.69 99 GLY A CA 1
ATOM 810 C C . GLY A 1 99 ? -14.680 -6.303 17.034 1.00 95.69 99 GLY A C 1
ATOM 811 O O . GLY A 1 99 ? -14.829 -6.255 18.253 1.00 95.69 99 GLY A O 1
ATOM 812 N N . LEU A 1 100 ? -14.675 -7.471 16.383 1.00 95.94 100 LEU A N 1
ATOM 813 C CA . LEU A 1 100 ? -14.837 -8.764 17.060 1.00 95.94 100 LEU A CA 1
ATOM 814 C C . LEU A 1 100 ? -13.702 -9.072 18.050 1.00 95.94 100 LEU A C 1
ATOM 816 O O . LEU A 1 100 ? -13.967 -9.619 19.124 1.00 95.94 100 LEU A O 1
ATOM 820 N N . ILE A 1 101 ? -12.455 -8.709 17.731 1.00 95.69 101 ILE A N 1
ATOM 821 C CA . ILE A 1 101 ? -11.322 -8.869 18.660 1.00 95.69 101 ILE A CA 1
ATOM 822 C C . ILE A 1 101 ? -11.480 -7.909 19.839 1.00 95.69 101 ILE A C 1
ATOM 824 O O . ILE A 1 101 ? -11.335 -8.312 20.995 1.00 95.69 101 ILE A O 1
ATOM 828 N N . ILE A 1 102 ? -11.825 -6.651 19.551 1.00 95.69 102 ILE A N 1
ATOM 829 C CA . ILE A 1 102 ? -12.043 -5.622 20.572 1.00 95.69 102 ILE A CA 1
ATOM 830 C C . ILE A 1 102 ? -13.174 -6.039 21.512 1.00 95.69 102 ILE A C 1
ATOM 832 O O . ILE A 1 102 ? -13.017 -5.936 22.722 1.00 95.69 102 ILE A O 1
ATOM 836 N N . ALA A 1 103 ? -14.271 -6.590 20.991 1.00 95.56 103 ALA A N 1
ATOM 837 C CA . ALA A 1 103 ? -15.384 -7.095 21.789 1.00 95.56 103 ALA A CA 1
ATOM 838 C C . ALA A 1 103 ? -14.948 -8.200 22.768 1.00 95.56 103 ALA A C 1
ATOM 840 O O . ALA A 1 103 ? -15.343 -8.186 23.933 1.00 95.56 103 ALA A O 1
ATOM 841 N N . LYS A 1 104 ? -14.081 -9.131 22.340 1.00 94.06 104 LYS A N 1
ATOM 842 C CA . LYS A 1 104 ? -13.513 -10.172 23.222 1.00 94.06 104 LYS A CA 1
ATOM 843 C C . LYS A 1 104 ? -12.550 -9.612 24.273 1.00 94.06 104 LYS A C 1
ATOM 845 O O . LYS A 1 104 ? -12.349 -10.234 25.314 1.00 94.06 104 LYS A O 1
ATOM 850 N N . LYS A 1 105 ? -11.921 -8.472 23.987 1.00 92.94 105 LYS A N 1
ATOM 851 C CA . LYS A 1 105 ? -10.949 -7.787 24.851 1.00 92.94 105 LYS A CA 1
ATOM 852 C C . LYS A 1 105 ? -11.491 -6.461 25.390 1.00 92.94 105 LYS A C 1
ATOM 854 O O . LYS A 1 105 ? -10.715 -5.564 25.705 1.00 92.94 105 LYS A O 1
ATOM 859 N N . CYS A 1 106 ? -12.813 -6.344 25.517 1.00 93.19 106 CYS A N 1
ATOM 860 C CA . CYS A 1 106 ? -13.489 -5.086 25.828 1.00 93.19 106 CYS A CA 1
ATOM 861 C C . CYS A 1 106 ? -13.060 -4.488 27.175 1.00 93.19 106 CYS A C 1
ATOM 863 O O . CYS A 1 106 ? -12.978 -3.269 27.291 1.00 93.19 106 CYS A O 1
ATOM 865 N N . PHE A 1 107 ? -12.647 -5.326 28.130 1.00 92.31 107 PHE A N 1
ATOM 866 C CA . PHE A 1 107 ? -12.091 -4.896 29.415 1.00 92.31 107 PHE A CA 1
ATOM 867 C C . PHE A 1 107 ? -10.861 -3.979 29.280 1.00 92.31 107 PHE A C 1
ATOM 869 O O . PHE A 1 107 ? -10.618 -3.144 30.144 1.00 92.31 107 PHE A O 1
ATOM 876 N N . LEU A 1 108 ? -10.096 -4.067 28.182 1.00 91.50 108 LEU A N 1
ATOM 877 C CA . LEU A 1 108 ? -8.957 -3.173 27.933 1.00 91.50 108 LEU A CA 1
ATOM 878 C C . LEU A 1 108 ? -9.386 -1.716 27.690 1.00 91.50 108 LEU A C 1
ATOM 880 O O . LEU A 1 108 ? -8.568 -0.804 27.832 1.00 91.50 108 LEU A O 1
ATOM 884 N N . LEU A 1 109 ? -10.656 -1.484 27.343 1.00 94.12 109 LEU A N 1
ATOM 885 C CA . LEU A 1 109 ? -11.191 -0.152 27.071 1.00 94.12 109 LEU A CA 1
ATOM 886 C C . LEU A 1 109 ? -11.480 0.661 28.336 1.00 94.12 109 LEU A C 1
ATOM 888 O O . LEU A 1 109 ? -11.707 1.862 28.225 1.00 94.12 109 LEU A O 1
ATOM 892 N N . GLU A 1 110 ? -11.379 0.074 29.530 1.00 93.31 110 GLU A N 1
ATOM 893 C CA . GLU A 1 110 ? -11.393 0.844 30.780 1.00 93.31 110 GLU A CA 1
ATOM 894 C C . GLU A 1 110 ? -10.319 1.950 30.728 1.00 93.31 110 GLU A C 1
ATOM 896 O O . GLU A 1 110 ? -10.606 3.142 30.857 1.00 93.31 110 GLU A O 1
ATOM 901 N N . ASN A 1 111 ? -9.083 1.573 30.381 1.00 91.38 111 ASN A N 1
ATOM 902 C CA . ASN A 1 111 ? -7.962 2.506 30.225 1.00 91.38 111 ASN A CA 1
ATOM 903 C C . ASN A 1 111 ? -8.119 3.449 29.023 1.00 91.38 111 ASN A C 1
ATOM 905 O O . ASN A 1 111 ? -7.498 4.511 28.986 1.00 91.38 111 ASN A O 1
ATOM 909 N N . PHE A 1 112 ? -8.925 3.072 28.029 1.00 94.31 112 PHE A N 1
ATOM 910 C CA . PHE A 1 112 ? -9.195 3.915 26.869 1.00 94.31 112 PHE A CA 1
ATOM 911 C C . PHE A 1 112 ? -10.035 5.139 27.244 1.00 94.31 112 PHE A C 1
ATOM 913 O O . PHE A 1 112 ? -9.746 6.245 26.776 1.00 94.31 112 PHE A O 1
ATOM 920 N N . PHE A 1 113 ? -11.047 4.951 28.093 1.00 95.25 113 PHE A N 1
ATOM 921 C CA . PHE A 1 113 ? -11.955 6.017 28.518 1.00 95.25 113 PHE A CA 1
ATOM 922 C C . PHE A 1 113 ? -11.459 6.784 29.748 1.00 95.25 113 PHE A C 1
ATOM 924 O O . PHE A 1 113 ? -11.776 7.966 29.891 1.00 95.25 113 PHE A O 1
ATOM 931 N N . LYS A 1 114 ? -10.647 6.155 30.605 1.00 93.38 114 LYS A N 1
ATOM 932 C CA . LYS A 1 114 ? -10.150 6.748 31.852 1.00 93.38 114 LYS A CA 1
ATOM 933 C C . LYS A 1 114 ? -9.484 8.112 31.644 1.00 93.38 114 LYS A C 1
ATOM 935 O O . LYS A 1 114 ? -8.472 8.231 30.955 1.00 93.38 114 LYS A O 1
ATOM 940 N N . GLY A 1 115 ? -10.061 9.145 32.264 1.00 88.75 115 GLY A N 1
ATOM 941 C CA . GLY A 1 115 ? -9.557 10.521 32.224 1.00 88.75 115 GLY A CA 1
ATOM 942 C C . GLY A 1 115 ? -9.663 11.215 30.859 1.00 88.75 115 GLY A C 1
ATOM 943 O O . GLY A 1 115 ? -9.045 12.262 30.669 1.00 88.75 115 GLY A O 1
ATOM 944 N N . ASN A 1 116 ? -10.411 10.656 29.896 1.00 93.19 116 ASN A N 1
ATOM 945 C CA . ASN A 1 116 ? -10.546 11.227 28.556 1.00 93.19 116 ASN A CA 1
ATOM 946 C C . ASN A 1 116 ? -12.005 11.531 28.195 1.00 93.19 116 ASN A C 1
ATOM 948 O O . ASN A 1 116 ? -12.693 10.756 27.525 1.00 93.19 116 ASN A O 1
ATOM 952 N N . ARG A 1 117 ? -12.433 12.738 28.573 1.00 93.94 117 ARG A N 1
ATOM 953 C CA . ARG A 1 117 ? -13.760 13.294 28.287 1.00 93.94 117 ARG A CA 1
ATOM 954 C C . ARG A 1 117 ? -14.188 13.151 26.826 1.00 93.94 117 ARG A C 1
ATOM 956 O O . ARG A 1 117 ? -15.323 12.779 26.548 1.00 93.94 117 ARG A O 1
ATOM 963 N N . ASN A 1 118 ? -13.294 13.435 25.879 1.00 94.25 118 ASN A N 1
ATOM 964 C CA . ASN A 1 118 ? -13.649 13.437 24.458 1.00 94.25 118 ASN A CA 1
ATOM 965 C C . ASN A 1 118 ? -14.011 12.033 23.963 1.00 94.25 118 ASN A C 1
ATOM 967 O O . ASN A 1 118 ? -15.025 11.872 23.286 1.00 94.25 118 ASN A O 1
ATOM 971 N N . ARG A 1 119 ? -13.226 11.015 24.342 1.00 94.88 119 ARG A N 1
ATOM 972 C CA . ARG A 1 119 ? -13.512 9.615 23.989 1.00 94.88 119 ARG A CA 1
ATOM 973 C C . ARG A 1 119 ? -14.833 9.152 24.601 1.00 94.88 119 ARG A C 1
ATOM 975 O O . ARG A 1 119 ? -15.641 8.537 23.908 1.00 94.88 119 ARG A O 1
ATOM 982 N N . ILE A 1 120 ? -15.071 9.505 25.869 1.00 95.50 120 ILE A N 1
ATOM 983 C CA . ILE A 1 120 ? -16.318 9.193 26.579 1.00 95.50 120 ILE A CA 1
ATOM 984 C C . ILE A 1 120 ? -17.516 9.783 25.832 1.00 95.50 120 ILE A C 1
ATOM 986 O O . ILE A 1 120 ? -18.433 9.054 25.455 1.00 95.50 120 ILE A O 1
ATOM 990 N N . LEU A 1 121 ? -17.493 11.090 25.563 1.00 93.94 121 LEU A N 1
ATOM 991 C CA . LEU A 1 121 ? -18.616 11.769 24.926 1.00 93.94 121 LEU A CA 1
ATOM 992 C C . LEU A 1 121 ? -18.879 11.242 23.511 1.00 93.94 121 LEU A C 1
ATOM 994 O O . LEU A 1 121 ? -20.039 11.032 23.161 1.00 93.94 121 LEU A O 1
ATOM 998 N N . GLN A 1 122 ? -17.841 10.976 22.713 1.00 94.25 122 GLN A N 1
ATOM 999 C CA . GLN A 1 122 ? -18.013 10.450 21.354 1.00 94.25 122 GLN A CA 1
ATOM 1000 C C . GLN A 1 122 ? -18.660 9.058 21.325 1.00 94.25 122 GLN A C 1
ATOM 1002 O O . GLN A 1 122 ? -19.443 8.760 20.417 1.00 94.25 122 GLN A O 1
ATOM 1007 N N . TRP A 1 123 ? -18.366 8.206 22.312 1.00 95.31 123 TRP A N 1
ATOM 1008 C CA . TRP A 1 123 ? -18.903 6.846 22.352 1.00 95.31 123 TRP A CA 1
ATOM 1009 C C . TRP A 1 123 ? -20.273 6.758 23.036 1.00 95.31 123 TRP A C 1
ATOM 1011 O O . TRP A 1 123 ? -21.198 6.140 22.500 1.00 95.31 123 TRP A O 1
ATOM 1021 N N . PHE A 1 124 ? -20.429 7.399 24.197 1.00 95.31 124 PHE A N 1
ATOM 1022 C CA . PHE A 1 124 ? -21.571 7.198 25.093 1.00 95.31 124 PHE A CA 1
ATOM 1023 C C . PHE A 1 124 ? -22.689 8.243 24.965 1.00 95.31 124 PHE A C 1
ATOM 1025 O O . PHE A 1 124 ? -23.754 8.034 25.531 1.00 95.31 124 PHE A O 1
ATOM 1032 N N . SER A 1 125 ? -22.522 9.331 24.201 1.00 92.25 125 SER A N 1
ATOM 1033 C CA . SER A 1 125 ? -23.571 10.373 24.093 1.00 92.25 125 SER A CA 1
ATOM 1034 C C . SER A 1 125 ? -24.686 10.063 23.087 1.00 92.25 125 SER A C 1
ATOM 1036 O O . SER A 1 125 ? -25.594 10.871 22.907 1.00 92.25 125 SER A O 1
ATOM 1038 N N . ASN A 1 126 ? -24.643 8.911 22.417 1.00 89.69 126 ASN A N 1
ATOM 1039 C CA . ASN A 1 126 ? -25.529 8.573 21.298 1.00 89.69 126 ASN A CA 1
ATOM 1040 C C . ASN A 1 126 ? -26.901 8.017 21.747 1.00 89.69 126 ASN A C 1
ATOM 1042 O O . ASN A 1 126 ? -27.380 6.993 21.250 1.00 89.69 126 ASN A O 1
ATOM 1046 N N . PHE A 1 127 ? -27.530 8.681 22.722 1.00 87.75 127 PHE A N 1
ATOM 1047 C CA . PHE A 1 127 ? -28.887 8.366 23.166 1.00 87.75 127 PHE A CA 1
ATOM 1048 C C . PHE A 1 127 ? -29.924 8.871 22.161 1.00 87.75 127 PHE A C 1
ATOM 1050 O O . PHE A 1 127 ? -29.721 9.848 21.445 1.00 87.75 127 PHE A O 1
ATOM 1057 N N . ALA A 1 128 ? -31.064 8.192 22.121 1.00 83.31 128 ALA A N 1
ATOM 1058 C CA . ALA A 1 128 ? -32.103 8.430 21.135 1.00 83.31 128 ALA A CA 1
ATOM 1059 C C . ALA A 1 128 ? -33.255 9.232 21.742 1.00 83.31 128 ALA A C 1
ATOM 1061 O O . ALA A 1 128 ? -33.655 9.001 22.886 1.00 83.31 128 ALA A O 1
ATOM 1062 N N . GLY A 1 129 ? -33.787 10.169 20.956 1.00 74.69 129 GLY A N 1
ATOM 1063 C CA . GLY A 1 129 ? -34.958 10.964 21.316 1.00 74.69 129 GLY A CA 1
ATOM 1064 C C . GLY A 1 129 ? -36.283 10.257 21.039 1.00 74.69 129 GLY A C 1
ATOM 1065 O O . GLY A 1 129 ? -36.340 9.141 20.524 1.00 74.69 129 GLY A O 1
ATOM 1066 N N . SER A 1 130 ? -37.388 10.927 21.372 1.00 58.00 130 SER A N 1
ATOM 1067 C CA . SER A 1 130 ? -38.726 10.410 21.092 1.00 58.00 130 SER A CA 1
ATOM 1068 C C . SER A 1 130 ? -39.008 10.418 19.582 1.00 58.00 130 SER A C 1
ATOM 1070 O O . SER A 1 130 ? -39.298 11.477 19.028 1.00 58.00 130 SER A O 1
ATOM 1072 N N . GLY A 1 131 ? -38.961 9.249 18.931 1.00 58.50 131 GLY A N 1
ATOM 1073 C CA . GLY A 1 131 ? -39.488 9.071 17.569 1.00 58.50 131 GLY A CA 1
ATOM 1074 C C . GLY A 1 131 ? -38.571 8.400 16.539 1.00 58.50 131 GLY A C 1
ATOM 1075 O O . GLY A 1 131 ? -38.425 8.950 15.459 1.00 58.50 131 GLY A O 1
ATOM 1076 N N . TYR A 1 132 ? -38.092 7.178 16.810 1.00 53.88 132 TYR A N 1
ATOM 1077 C CA . TYR A 1 132 ? -37.496 6.232 15.836 1.00 53.88 132 TYR A CA 1
ATOM 1078 C C . TYR A 1 132 ? -35.989 6.330 15.541 1.00 53.88 132 TYR A C 1
ATOM 1080 O O . TYR A 1 132 ? -35.614 6.552 14.397 1.00 53.88 132 TYR A O 1
ATOM 1088 N N . VAL A 1 133 ? -35.148 6.021 16.538 1.00 62.06 133 VAL A N 1
ATOM 1089 C CA . VAL A 1 133 ? -33.949 5.151 16.422 1.00 62.06 133 VAL A CA 1
ATOM 1090 C C . VAL A 1 133 ? -33.721 4.542 17.818 1.00 62.06 133 VAL A C 1
ATOM 1092 O O . VAL A 1 133 ? -34.000 5.213 18.808 1.00 62.06 133 VAL A O 1
ATOM 1095 N N . ASP A 1 134 ? -33.265 3.295 17.939 1.00 80.75 134 ASP A N 1
ATOM 1096 C CA . ASP A 1 134 ? -32.768 2.784 19.228 1.00 80.75 134 ASP A CA 1
ATOM 1097 C C . ASP A 1 134 ? -31.478 3.521 19.639 1.00 80.75 134 ASP A C 1
ATOM 1099 O O . ASP A 1 134 ? -30.804 4.133 18.809 1.00 80.75 134 ASP A O 1
ATOM 1103 N N . HIS A 1 135 ? -31.103 3.470 20.921 1.00 85.44 135 HIS A N 1
ATOM 1104 C CA . HIS A 1 135 ? -29.781 3.933 21.361 1.00 85.44 135 HIS A CA 1
ATOM 1105 C C . HIS A 1 135 ? -28.671 3.241 20.551 1.00 85.44 135 HIS A C 1
ATOM 1107 O O . HIS A 1 135 ? -28.791 2.059 20.219 1.00 85.44 135 HIS A O 1
ATOM 1113 N N . THR A 1 136 ? -27.580 3.951 20.249 1.00 88.94 136 THR A N 1
ATOM 1114 C CA . THR A 1 136 ? -26.461 3.409 19.454 1.00 88.94 136 THR A CA 1
ATOM 1115 C C . THR A 1 136 ? -25.143 3.446 20.233 1.00 88.94 136 THR A C 1
ATOM 1117 O O . THR A 1 136 ? -25.033 4.111 21.266 1.00 88.94 136 THR A O 1
ATOM 1120 N N . LYS A 1 137 ? -24.130 2.705 19.761 1.00 90.88 137 LYS A N 1
ATOM 1121 C CA . LYS A 1 137 ? -22.770 2.675 20.339 1.00 90.88 137 LYS A CA 1
ATOM 1122 C C . LYS A 1 137 ? -22.778 2.426 21.859 1.00 90.88 137 LYS A C 1
ATOM 1124 O O . LYS A 1 137 ? -23.535 1.586 22.349 1.00 90.88 137 LYS A O 1
ATOM 1129 N N . GLY A 1 138 ? -21.964 3.166 22.616 1.00 92.38 138 GLY A N 1
ATOM 1130 C CA . GLY A 1 138 ? -21.862 3.044 24.068 1.00 92.38 138 GLY A CA 1
ATOM 1131 C C . GLY A 1 138 ? -23.148 3.397 24.812 1.00 92.38 138 GLY A C 1
ATOM 1132 O O . GLY A 1 138 ? -23.420 2.807 25.852 1.00 92.38 138 GLY A O 1
ATOM 1133 N N . ALA A 1 139 ? -23.979 4.292 24.268 1.00 93.00 139 ALA A N 1
ATOM 1134 C CA . ALA A 1 139 ? -25.264 4.650 24.872 1.00 93.00 139 ALA A CA 1
ATOM 1135 C C . ALA A 1 139 ? -26.211 3.441 24.941 1.00 93.00 139 ALA A C 1
ATOM 1137 O O . ALA A 1 139 ? -26.888 3.216 25.947 1.00 93.00 139 ALA A O 1
ATOM 1138 N N . LYS A 1 140 ? -26.205 2.611 23.888 1.00 93.25 140 LYS A N 1
ATOM 1139 C CA . LYS A 1 140 ? -26.942 1.344 23.859 1.00 93.25 140 LYS A CA 1
ATOM 1140 C C . LYS A 1 140 ? -26.470 0.407 24.963 1.00 93.25 140 LYS A C 1
ATOM 1142 O O . LYS A 1 140 ? -27.295 -0.034 25.758 1.00 93.25 140 LYS A O 1
ATOM 1147 N N . ALA A 1 141 ? -25.160 0.169 25.044 1.00 94.44 141 ALA A N 1
ATOM 1148 C CA . ALA A 1 141 ? -24.575 -0.696 26.064 1.00 94.44 141 ALA A CA 1
ATOM 1149 C C . ALA A 1 141 ? -24.920 -0.218 27.479 1.00 94.44 141 ALA A C 1
ATOM 1151 O O . ALA A 1 141 ? -25.374 -1.013 28.296 1.00 94.44 141 ALA A O 1
ATOM 1152 N N . LEU A 1 142 ? -24.773 1.083 27.744 1.00 94.50 142 LEU A N 1
ATOM 1153 C CA . LEU A 1 142 ? -25.044 1.682 29.049 1.00 94.50 142 LEU A CA 1
ATOM 1154 C C . LEU A 1 142 ? -26.517 1.522 29.437 1.00 94.50 142 LEU A C 1
ATOM 1156 O O . LEU A 1 142 ? -26.815 1.046 30.527 1.00 94.50 142 LEU A O 1
ATOM 1160 N N . SER A 1 143 ? -27.444 1.834 28.526 1.00 92.75 143 SER A N 1
ATOM 1161 C CA . SER A 1 143 ? -28.882 1.683 28.787 1.00 92.75 143 SER A CA 1
ATOM 1162 C C . SER A 1 143 ? -29.297 0.229 29.040 1.00 92.75 143 SER A C 1
ATOM 1164 O O . SER A 1 143 ? -30.048 -0.049 29.974 1.00 92.75 143 SER A O 1
ATOM 1166 N N . GLN A 1 144 ? -28.797 -0.713 28.233 1.00 93.00 144 GLN A N 1
ATOM 1167 C CA . GLN A 1 144 ? -29.134 -2.130 28.345 1.00 93.00 144 GLN A CA 1
ATOM 1168 C C . GLN A 1 144 ? -28.561 -2.722 29.629 1.00 93.00 144 GLN A C 1
ATOM 1170 O O . GLN A 1 144 ? -29.296 -3.350 30.391 1.00 93.00 144 GLN A O 1
ATOM 1175 N N . PHE A 1 145 ? -27.285 -2.455 29.908 1.00 94.69 145 PHE A N 1
ATOM 1176 C CA . PHE A 1 145 ? -26.633 -2.918 31.124 1.00 94.69 145 PHE A CA 1
ATOM 1177 C C . PHE A 1 145 ? -27.315 -2.356 32.375 1.00 94.69 145 PHE A C 1
ATOM 1179 O O . PHE A 1 145 ? -27.567 -3.111 33.313 1.00 94.69 145 PHE A O 1
ATOM 1186 N N . ALA A 1 146 ? -27.687 -1.069 32.358 1.00 92.75 146 ALA A N 1
ATOM 1187 C CA . ALA A 1 146 ? -28.385 -0.424 33.465 1.00 92.75 146 ALA A CA 1
ATOM 1188 C C . ALA A 1 146 ? -29.732 -1.081 33.785 1.00 92.75 146 ALA A C 1
ATOM 1190 O O . ALA A 1 146 ? -30.076 -1.267 34.951 1.00 92.75 146 ALA A O 1
ATOM 1191 N N . PHE A 1 147 ? -30.498 -1.477 32.765 1.00 91.19 147 PHE A N 1
ATOM 1192 C CA . PHE A 1 147 ? -31.763 -2.175 32.992 1.00 91.19 147 PHE A CA 1
ATOM 1193 C C . PHE A 1 147 ? -31.585 -3.611 33.481 1.00 91.19 147 PHE A C 1
ATOM 1195 O O . PHE A 1 147 ? -32.372 -4.062 34.317 1.00 91.19 147 PHE A O 1
ATOM 1202 N N . VAL A 1 148 ? -30.582 -4.326 32.967 1.00 90.69 148 VAL A N 1
ATOM 1203 C CA . VAL A 1 148 ? -30.311 -5.718 33.350 1.00 90.69 148 VAL A CA 1
ATOM 1204 C C . VAL A 1 148 ? -29.773 -5.798 34.783 1.00 90.69 148 VAL A C 1
ATOM 1206 O O . VAL A 1 148 ? -30.234 -6.641 35.547 1.00 90.69 148 VAL A O 1
ATOM 1209 N N . ASN A 1 149 ? -28.877 -4.884 35.169 1.00 91.44 149 ASN A N 1
ATOM 1210 C CA . ASN A 1 149 ? -28.161 -4.886 36.452 1.00 91.44 149 ASN A CA 1
ATOM 1211 C C . ASN A 1 149 ? -28.559 -3.692 37.338 1.00 91.44 149 ASN A C 1
ATOM 1213 O O . ASN A 1 149 ? -27.719 -3.019 37.942 1.00 91.44 149 ASN A O 1
ATOM 1217 N N . ARG A 1 150 ? -29.864 -3.398 37.382 1.00 89.44 150 ARG A N 1
ATOM 1218 C CA . ARG A 1 150 ? -30.444 -2.225 38.068 1.00 89.44 150 ARG A CA 1
ATOM 1219 C C . ARG A 1 150 ? -30.089 -2.116 39.553 1.00 89.44 150 ARG A C 1
ATOM 1221 O O . ARG A 1 150 ? -30.117 -1.035 40.118 1.00 89.44 150 ARG A O 1
ATOM 1228 N N . ASP A 1 151 ? -29.840 -3.242 40.199 1.00 88.00 151 ASP A N 1
ATOM 1229 C CA . ASP A 1 151 ? -29.505 -3.350 41.614 1.00 88.00 151 ASP A CA 1
ATOM 1230 C C . ASP A 1 151 ? -28.067 -2.921 41.916 1.00 88.00 151 ASP A C 1
ATOM 1232 O O . ASP A 1 151 ? -27.780 -2.555 43.051 1.00 88.00 151 ASP A O 1
ATOM 1236 N N . ILE A 1 152 ? -27.194 -2.937 40.907 1.00 86.56 152 ILE A N 1
ATOM 1237 C CA . ILE A 1 152 ? -25.762 -2.670 41.063 1.00 86.56 152 ILE A CA 1
ATOM 1238 C C . ILE A 1 152 ? -25.397 -1.278 40.546 1.00 86.56 152 ILE A C 1
ATOM 1240 O O . ILE A 1 152 ? -24.586 -0.598 41.158 1.00 86.56 152 ILE A O 1
ATOM 1244 N N . CYS A 1 153 ? -25.982 -0.837 39.429 1.00 90.38 153 CYS A N 1
ATOM 1245 C CA . CYS A 1 153 ? -25.470 0.337 38.708 1.00 90.38 153 CYS A CA 1
ATOM 1246 C C . CYS A 1 153 ? -26.446 1.513 38.585 1.00 90.38 153 CYS A C 1
ATOM 1248 O O . CYS A 1 153 ? -26.069 2.548 38.045 1.00 90.38 153 CYS A O 1
ATOM 1250 N N . TRP A 1 154 ? -27.692 1.394 39.061 1.00 91.19 154 TRP A N 1
ATOM 1251 C CA . TRP A 1 154 ? -28.683 2.461 38.861 1.00 91.19 154 TRP A CA 1
ATOM 1252 C C . TRP A 1 154 ? -28.413 3.708 39.706 1.00 91.19 154 TRP A C 1
ATOM 1254 O O . TRP A 1 154 ? -28.662 4.819 39.245 1.00 91.19 154 TRP A O 1
ATOM 1264 N N . GLU A 1 155 ? -27.892 3.523 40.920 1.00 89.69 155 GLU A N 1
ATOM 1265 C CA . GLU A 1 155 ? -27.480 4.628 41.799 1.00 89.69 155 GLU A CA 1
ATOM 1266 C C . GLU A 1 155 ? -26.213 5.330 41.286 1.00 89.69 155 GLU A C 1
ATOM 1268 O O . GLU A 1 155 ? -25.989 6.494 41.592 1.00 89.69 155 GLU A O 1
ATOM 1273 N N . GLU A 1 156 ? -25.434 4.656 40.437 1.00 92.88 156 GLU A N 1
ATOM 1274 C CA . GLU A 1 156 ? -24.212 5.198 39.833 1.00 92.88 156 GLU A CA 1
ATOM 1275 C C . GLU A 1 156 ? -24.491 6.040 38.570 1.00 92.88 156 GLU A C 1
ATOM 1277 O O . GLU A 1 156 ? -23.576 6.642 38.002 1.00 92.88 156 GLU A O 1
ATOM 1282 N N . LEU A 1 157 ? -25.754 6.100 38.119 1.00 92.56 157 LEU A N 1
ATOM 1283 C CA . LEU A 1 157 ? -26.195 6.952 37.014 1.00 92.56 157 LEU A CA 1
ATOM 1284 C C . LEU A 1 157 ? -26.373 8.402 37.475 1.00 92.56 157 LEU A C 1
ATOM 1286 O O . LEU A 1 157 ? -27.245 8.710 38.291 1.00 92.56 157 LEU A O 1
ATOM 1290 N N . GLU A 1 158 ? -25.628 9.315 36.861 1.00 93.62 158 GLU A N 1
ATOM 1291 C CA . GLU A 1 158 ? -25.676 10.737 37.192 1.00 93.62 158 GLU A CA 1
ATOM 1292 C C . GLU A 1 158 ? -26.615 11.493 36.254 1.00 93.62 158 GLU A C 1
ATOM 1294 O O . GLU A 1 158 ? -26.474 11.467 35.030 1.00 93.62 158 GLU A O 1
ATOM 1299 N N . TRP A 1 159 ? -27.580 12.206 36.832 1.00 91.62 159 TRP A N 1
ATOM 1300 C CA . TRP A 1 159 ? -28.608 12.935 36.091 1.00 91.62 159 TRP A 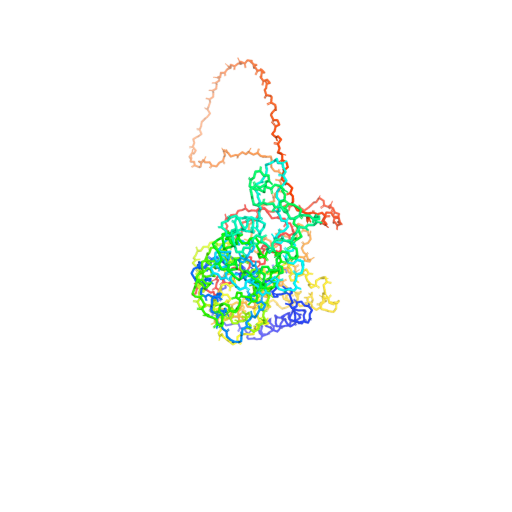CA 1
ATOM 1301 C C . TRP A 1 159 ? -28.339 14.438 36.154 1.00 91.62 159 TRP A C 1
ATOM 1303 O O . TRP A 1 159 ? -28.062 14.990 37.215 1.00 91.62 159 TRP A O 1
ATOM 1313 N N . LYS A 1 160 ? -28.506 15.147 35.032 1.00 87.50 160 LYS A N 1
ATOM 1314 C CA . LYS A 1 160 ? -28.357 16.616 34.980 1.00 87.50 160 LYS A CA 1
ATOM 1315 C C . LYS A 1 160 ? -29.434 17.359 35.789 1.00 87.50 160 LYS A C 1
ATOM 1317 O O . LYS A 1 160 ? -29.271 18.535 36.110 1.00 87.50 160 LYS A O 1
ATOM 1322 N N . GLY A 1 161 ? -30.562 16.704 36.073 1.00 79.00 161 GLY A N 1
ATOM 1323 C CA . GLY A 1 161 ? -31.680 17.250 36.849 1.00 79.00 161 GLY A CA 1
ATOM 1324 C C . GLY A 1 161 ? -31.521 17.083 38.367 1.00 79.00 161 GLY A C 1
ATOM 1325 O O . GLY A 1 161 ? -30.718 16.297 38.845 1.00 79.00 161 GLY A O 1
ATOM 1326 N N . LYS A 1 162 ? -32.344 17.795 39.155 1.00 69.56 162 LYS A N 1
ATOM 1327 C CA . LYS A 1 162 ? -32.303 17.756 40.639 1.00 69.56 162 LYS A CA 1
ATOM 1328 C C . LYS A 1 162 ? -32.686 16.408 41.264 1.00 69.56 162 LYS A C 1
ATOM 1330 O O . LYS A 1 162 ? -32.435 16.205 42.449 1.00 69.56 162 LYS A O 1
ATOM 1335 N N . HIS A 1 163 ? -33.355 15.540 40.514 1.00 75.81 163 HIS A N 1
ATOM 1336 C CA . HIS A 1 163 ? -33.819 14.242 40.988 1.00 75.81 163 HIS A CA 1
ATOM 1337 C C . HIS A 1 163 ? -33.447 13.179 39.961 1.00 75.81 163 HIS A C 1
ATOM 1339 O O . HIS A 1 163 ? -33.693 13.375 38.769 1.00 75.81 163 HIS A O 1
ATOM 1345 N N . GLY A 1 164 ? -32.881 12.069 40.435 1.00 80.56 164 GLY A N 1
ATOM 1346 C CA . GLY A 1 164 ? -32.650 10.896 39.603 1.00 80.56 164 GLY A CA 1
ATOM 1347 C C . GLY A 1 164 ? -33.961 10.299 39.097 1.00 80.56 164 GLY A C 1
ATOM 1348 O O . GLY A 1 164 ? -35.021 10.464 39.710 1.00 80.56 164 GLY A O 1
ATOM 1349 N N . GLN A 1 165 ? -33.900 9.619 37.956 1.00 87.00 165 GLN A N 1
ATOM 1350 C CA . GLN A 1 165 ? -35.066 8.960 37.374 1.00 87.00 165 GLN A CA 1
ATOM 1351 C C . GLN A 1 165 ? -35.170 7.527 37.896 1.00 87.00 165 GLN A C 1
ATOM 1353 O O . GLN A 1 165 ? -34.185 6.789 37.927 1.00 87.00 165 GLN A O 1
ATOM 1358 N N . SER A 1 166 ? -36.372 7.102 38.293 1.00 87.69 166 SER A N 1
ATOM 1359 C CA . SER A 1 166 ? -36.569 5.726 38.757 1.00 87.69 166 SER A CA 1
ATOM 1360 C C . SER A 1 166 ? -36.499 4.732 37.587 1.00 87.69 166 SER A C 1
ATOM 1362 O O . SER A 1 166 ? -36.963 5.058 36.488 1.00 87.69 166 SER A O 1
ATOM 1364 N N . PRO A 1 167 ? -36.022 3.490 37.804 1.00 87.50 167 PRO A N 1
ATOM 1365 C CA . PRO A 1 167 ? -35.942 2.484 36.742 1.00 87.50 167 PRO A CA 1
ATOM 1366 C C . PRO A 1 167 ? -37.271 2.251 36.021 1.00 87.50 167 PRO A C 1
ATOM 1368 O O . PRO A 1 167 ? -37.321 2.163 34.796 1.00 87.50 167 PRO A O 1
ATOM 1371 N N . ALA A 1 168 ? -38.373 2.214 36.777 1.00 87.38 168 ALA A N 1
ATOM 1372 C CA . ALA A 1 168 ? -39.713 2.038 36.225 1.00 87.38 168 ALA A CA 1
ATOM 1373 C C . ALA A 1 168 ? -40.123 3.203 35.307 1.00 87.38 168 ALA A C 1
ATOM 1375 O O . ALA A 1 168 ? -40.742 2.981 34.268 1.00 87.38 168 ALA A O 1
ATOM 1376 N N . MET A 1 169 ? -39.754 4.437 35.662 1.00 87.31 169 MET A N 1
ATOM 1377 C CA . MET A 1 169 ? -40.044 5.616 34.850 1.00 87.31 169 MET A CA 1
ATOM 1378 C C . MET A 1 169 ? -39.260 5.577 33.532 1.00 87.31 169 MET A C 1
ATOM 1380 O O . MET A 1 169 ? -39.857 5.727 32.464 1.00 87.31 169 MET A O 1
ATOM 1384 N N . VAL A 1 170 ? -37.954 5.294 33.589 1.00 87.12 170 VAL A N 1
ATOM 1385 C CA . VAL A 1 170 ? -37.090 5.232 32.396 1.00 87.12 170 VAL A CA 1
ATOM 1386 C C . VAL A 1 170 ? -37.477 4.069 31.480 1.00 87.12 170 VAL A C 1
ATOM 1388 O O . VAL A 1 170 ? -37.483 4.237 30.265 1.00 87.12 170 VAL A O 1
ATOM 1391 N N . ALA A 1 171 ? -37.919 2.930 32.026 1.00 84.62 171 ALA A N 1
ATOM 1392 C CA . ALA A 1 171 ? -38.431 1.815 31.222 1.00 84.62 171 ALA A CA 1
ATOM 1393 C C . ALA A 1 171 ? -39.660 2.207 30.380 1.00 84.62 171 ALA A C 1
ATOM 1395 O O . ALA A 1 171 ? -39.800 1.769 29.241 1.00 84.62 171 ALA A O 1
ATOM 1396 N N . THR A 1 172 ? -40.545 3.058 30.914 1.00 85.50 172 THR A N 1
ATOM 1397 C CA . THR A 1 172 ? -41.703 3.572 30.155 1.00 85.50 172 THR A CA 1
ATOM 1398 C C . THR A 1 172 ? -41.344 4.712 29.203 1.00 85.50 172 THR A C 1
ATOM 1400 O O . THR A 1 172 ? -42.050 4.944 28.221 1.00 85.50 172 THR A O 1
ATOM 1403 N N . LYS A 1 173 ? -40.260 5.440 29.490 1.00 87.06 173 LYS A N 1
ATOM 1404 C CA . LYS A 1 173 ? -39.817 6.626 28.751 1.00 87.06 173 LYS A CA 1
ATOM 1405 C C . LYS A 1 173 ? -38.288 6.613 28.577 1.00 87.06 173 LYS A C 1
ATOM 1407 O O . LYS A 1 173 ? -37.591 7.355 29.269 1.00 87.06 173 LYS A O 1
ATOM 1412 N N . PRO A 1 174 ? -37.758 5.834 27.614 1.00 84.38 174 PRO A N 1
ATOM 1413 C CA . PRO A 1 174 ? -36.309 5.689 27.426 1.00 84.38 174 PRO A CA 1
ATOM 1414 C C . PRO A 1 174 ? -35.579 6.993 27.072 1.00 84.38 174 PRO A C 1
ATOM 1416 O O . PRO A 1 174 ? -34.390 7.131 27.335 1.00 84.38 174 PRO A O 1
ATOM 1419 N N . HIS A 1 175 ? -36.285 7.995 26.535 1.00 86.56 175 HIS A N 1
ATOM 1420 C CA . HIS A 1 175 ? -35.696 9.302 26.219 1.00 86.56 175 HIS A CA 1
ATOM 1421 C C . HIS A 1 175 ? -35.139 10.041 27.445 1.00 86.56 175 HIS A C 1
ATOM 1423 O O . HIS A 1 175 ? -34.348 10.960 27.262 1.00 86.56 175 HIS A O 1
ATOM 1429 N N . TYR A 1 176 ? -35.495 9.647 28.675 1.00 88.75 176 TYR A N 1
ATOM 1430 C CA . TYR A 1 176 ? -34.875 10.212 29.875 1.00 88.75 176 TYR A CA 1
ATOM 1431 C C . TYR A 1 176 ? -33.360 10.010 29.918 1.00 88.75 176 TYR A C 1
ATOM 1433 O O . TYR A 1 176 ? -32.676 10.831 30.516 1.00 88.75 176 TYR A O 1
ATOM 1441 N N . PHE A 1 177 ? -32.806 9.004 29.234 1.00 89.31 177 PHE A N 1
ATOM 1442 C CA . PHE A 1 177 ? -31.354 8.858 29.129 1.00 89.31 177 PHE A CA 1
ATOM 1443 C C . PHE A 1 177 ? -30.649 10.068 28.481 1.00 89.31 177 PHE A C 1
ATOM 1445 O O . PHE A 1 177 ? -29.459 10.262 28.707 1.00 89.31 177 PHE A O 1
ATOM 1452 N N . LEU A 1 178 ? -31.361 10.930 27.739 1.00 88.00 178 LEU A N 1
ATOM 1453 C CA . LEU A 1 178 ? -30.814 12.205 27.246 1.00 88.00 178 LEU A CA 1
ATOM 1454 C C . LEU A 1 178 ? -30.422 13.168 28.381 1.00 88.00 178 LEU A C 1
ATOM 1456 O O . LEU A 1 178 ? -29.535 14.010 28.207 1.00 88.00 178 LEU A O 1
ATOM 1460 N N . ASP A 1 179 ? -31.061 13.027 29.543 1.00 90.44 179 ASP A N 1
ATOM 1461 C CA . ASP A 1 179 ? -30.803 13.842 30.726 1.00 90.44 179 ASP A CA 1
ATOM 1462 C C . ASP A 1 179 ? -29.622 13.316 31.560 1.00 90.44 179 ASP A C 1
ATOM 1464 O O . ASP A 1 179 ? -29.279 13.938 32.569 1.00 90.44 179 ASP A O 1
ATOM 1468 N N . LEU A 1 180 ? -28.969 12.216 31.154 1.00 92.31 180 LEU A N 1
ATOM 1469 C CA . LEU A 1 180 ? -27.755 11.741 31.817 1.00 92.31 180 LEU A CA 1
ATOM 1470 C C . LEU A 1 180 ? -26.599 12.730 31.642 1.00 92.31 180 LEU A C 1
ATOM 1472 O O . LEU A 1 180 ? -26.347 13.284 30.561 1.00 92.31 180 LEU A O 1
ATOM 1476 N N . ASP A 1 181 ? -25.850 12.905 32.723 1.00 93.62 181 ASP A N 1
ATOM 1477 C CA . ASP A 1 181 ? -24.479 13.376 32.675 1.00 93.62 181 ASP A CA 1
ATOM 1478 C C . ASP A 1 181 ? -23.576 12.194 32.307 1.00 93.62 181 ASP A C 1
ATOM 1480 O O . ASP A 1 181 ? -23.137 11.413 33.150 1.00 93.62 181 ASP A O 1
ATOM 1484 N N . VAL A 1 182 ? -23.370 12.032 30.999 1.00 94.19 182 VAL A N 1
ATOM 1485 C CA . VAL A 1 182 ? -22.644 10.902 30.406 1.00 94.19 182 VAL A CA 1
ATOM 1486 C C . VAL A 1 182 ? -21.210 10.813 30.916 1.00 94.19 182 VAL A C 1
ATOM 1488 O O . VAL A 1 182 ? -20.714 9.718 31.150 1.00 94.19 182 VAL A O 1
ATOM 1491 N N . GLU A 1 183 ? -20.549 11.955 31.088 1.00 94.38 183 GLU A N 1
ATOM 1492 C CA . GLU A 1 183 ? -19.160 12.012 31.537 1.00 94.38 183 GLU A CA 1
ATOM 1493 C C . GLU A 1 183 ? -19.042 11.461 32.954 1.00 94.38 183 GLU A C 1
ATOM 1495 O O . GLU A 1 183 ? -18.350 10.470 33.177 1.00 94.38 183 GLU A O 1
ATOM 1500 N N . ARG A 1 184 ? -19.827 12.028 33.870 1.00 93.38 184 ARG A N 1
ATOM 1501 C CA . ARG A 1 184 ? -19.858 11.622 35.275 1.00 93.38 184 ARG A CA 1
ATOM 1502 C C . ARG A 1 184 ? -20.329 10.185 35.469 1.00 93.38 184 ARG A C 1
ATOM 1504 O O . ARG A 1 184 ? -19.743 9.445 36.245 1.00 93.38 184 ARG A O 1
ATOM 1511 N N . THR A 1 185 ? -21.345 9.768 34.716 1.00 95.06 185 THR A N 1
ATOM 1512 C CA . THR A 1 185 ? -21.846 8.387 34.756 1.00 95.06 185 THR A CA 1
ATOM 1513 C C . THR A 1 185 ? -20.763 7.391 34.339 1.00 95.06 185 THR A C 1
ATOM 1515 O O . THR A 1 185 ? -20.590 6.354 34.973 1.00 95.06 185 THR A O 1
ATOM 1518 N N . VAL A 1 186 ? -20.013 7.688 33.273 1.00 95.69 186 VAL A N 1
ATOM 1519 C CA . VAL A 1 186 ? -18.941 6.798 32.812 1.00 95.69 186 VAL A CA 1
ATOM 1520 C C . VAL A 1 186 ? -17.759 6.807 33.782 1.00 95.69 186 VAL A C 1
ATOM 1522 O O . VAL A 1 186 ? -17.173 5.752 34.005 1.00 95.69 186 VAL A O 1
ATOM 1525 N N . GLU A 1 187 ? -17.434 7.941 34.406 1.00 94.62 187 GLU A N 1
ATOM 1526 C CA . GLU A 1 187 ? -16.444 8.002 35.491 1.00 94.62 187 GLU A CA 1
ATOM 1527 C C . GLU A 1 187 ? -16.853 7.137 36.692 1.00 94.62 187 GLU A C 1
ATOM 1529 O O . GLU A 1 187 ? -16.049 6.322 37.144 1.00 94.62 187 GLU A O 1
ATOM 1534 N N . ASN A 1 188 ? -18.114 7.213 37.129 1.00 94.50 188 ASN A N 1
ATOM 1535 C CA . ASN A 1 188 ? -18.644 6.337 38.175 1.00 94.50 188 ASN A CA 1
ATOM 1536 C C . ASN A 1 188 ? -18.560 4.861 37.763 1.00 94.50 188 ASN A C 1
ATOM 1538 O O . ASN A 1 188 ? -18.161 4.018 38.557 1.00 94.50 188 ASN A O 1
ATOM 1542 N N . PHE A 1 189 ? -18.864 4.522 36.507 1.00 95.50 189 PHE A N 1
ATOM 1543 C CA . PHE A 1 189 ? -18.755 3.140 36.021 1.00 95.50 189 PHE A CA 1
ATOM 1544 C C . PHE A 1 189 ? -17.304 2.648 35.930 1.00 95.50 189 PHE A C 1
ATOM 1546 O O . PHE A 1 189 ? -17.054 1.452 36.071 1.00 95.50 189 PHE A O 1
ATOM 1553 N N . LEU A 1 190 ? -16.335 3.535 35.692 1.00 94.44 190 LEU A N 1
ATOM 1554 C CA . LEU A 1 190 ? -14.910 3.193 35.746 1.00 94.44 190 LEU A CA 1
ATOM 1555 C C . LEU A 1 190 ? -14.443 2.895 37.180 1.00 94.44 190 LEU A C 1
ATOM 1557 O O . LEU A 1 190 ? -13.522 2.102 37.351 1.00 94.44 190 LEU A O 1
ATOM 1561 N N . GLU A 1 191 ? -15.045 3.519 38.196 1.00 93.69 191 GLU A N 1
ATOM 1562 C CA . GLU A 1 191 ? -14.630 3.365 39.598 1.00 93.69 191 GLU A CA 1
ATOM 1563 C C . GLU A 1 191 ? -15.429 2.294 40.357 1.00 93.69 191 GLU A C 1
ATOM 1565 O O . GLU A 1 191 ? -14.847 1.488 41.085 1.00 93.69 191 GLU A O 1
ATOM 1570 N N . TYR A 1 192 ? -16.749 2.266 40.171 1.00 94.00 192 TYR A N 1
ATOM 1571 C CA . TYR A 1 192 ? -17.687 1.521 41.014 1.00 94.00 192 TYR A CA 1
ATOM 1572 C C . TYR A 1 192 ? -18.392 0.358 40.302 1.00 94.00 192 TYR A C 1
ATOM 1574 O O . TYR A 1 192 ? -18.966 -0.489 40.981 1.00 94.00 192 TYR A O 1
ATOM 1582 N N . VAL A 1 193 ? -18.332 0.268 38.964 1.00 94.44 193 VAL A N 1
ATOM 1583 C CA . VAL A 1 193 ? -19.038 -0.772 38.177 1.00 94.44 193 VAL A CA 1
ATOM 1584 C C . VAL A 1 193 ? -18.099 -1.486 37.184 1.00 94.44 193 VAL A C 1
ATOM 1586 O O . VAL A 1 193 ? -18.300 -1.428 35.964 1.00 94.44 193 VAL A O 1
ATOM 1589 N N . PRO A 1 194 ? -17.052 -2.188 37.662 1.00 91.88 194 PRO A N 1
ATOM 1590 C CA . PRO A 1 194 ? -16.087 -2.865 36.791 1.00 91.88 194 PRO A CA 1
ATOM 1591 C C . PRO A 1 194 ? -16.718 -3.950 35.897 1.00 91.88 194 PRO A C 1
ATOM 1593 O O . PRO A 1 194 ? -16.210 -4.240 34.810 1.00 91.88 194 PRO A O 1
ATOM 1596 N N . GLU A 1 195 ? -17.846 -4.535 36.309 1.00 93.19 195 GLU A N 1
ATOM 1597 C CA . GLU A 1 195 ? -18.574 -5.571 35.571 1.00 93.19 195 GLU A CA 1
ATOM 1598 C C . GLU A 1 195 ? -19.069 -5.082 34.206 1.00 93.19 195 GLU A C 1
ATOM 1600 O O . GLU A 1 195 ? -19.166 -5.879 33.268 1.00 93.19 195 GLU A O 1
ATOM 1605 N N . PHE A 1 196 ? -19.331 -3.778 34.063 1.00 95.31 196 PHE A N 1
ATOM 1606 C CA . PHE A 1 196 ? -19.759 -3.183 32.799 1.00 95.31 196 PHE A CA 1
ATOM 1607 C C . PHE A 1 196 ? -18.724 -3.405 31.687 1.00 95.31 196 PHE A C 1
ATOM 1609 O O . PHE A 1 196 ? -19.077 -3.797 30.573 1.00 95.31 196 PHE A O 1
ATOM 1616 N N . TRP A 1 197 ? -17.436 -3.236 31.992 1.00 95.12 197 TRP A N 1
ATOM 1617 C CA . TRP A 1 197 ? -16.348 -3.295 31.008 1.00 95.12 197 TRP A CA 1
ATOM 1618 C C . TRP A 1 197 ? -16.040 -4.710 30.511 1.00 95.12 197 TRP A C 1
ATOM 1620 O O . TRP A 1 197 ? -15.355 -4.868 29.505 1.00 95.12 197 TRP A O 1
ATOM 1630 N N . SER A 1 198 ? -16.570 -5.736 31.184 1.00 94.19 198 SER A N 1
ATOM 1631 C CA . SER A 1 198 ? -16.500 -7.144 30.762 1.00 94.19 198 SER A CA 1
ATOM 1632 C C . SER A 1 198 ? -17.869 -7.714 30.365 1.00 94.19 198 SER A C 1
ATOM 1634 O O . SER A 1 198 ? -18.013 -8.924 30.172 1.00 94.19 198 SER A O 1
ATOM 1636 N N . SER A 1 199 ? -18.888 -6.857 30.278 1.00 95.12 199 SER A N 1
ATOM 1637 C CA . SER A 1 199 ? -20.271 -7.253 30.026 1.00 95.12 199 SER A CA 1
ATOM 1638 C C . SER A 1 199 ? -20.520 -7.634 28.567 1.00 95.12 199 SER A C 1
ATOM 1640 O O . SER A 1 199 ? -19.795 -7.237 27.648 1.00 95.12 199 SER A O 1
ATOM 1642 N N . LYS A 1 200 ? -21.594 -8.397 28.341 1.00 94.94 200 LYS A N 1
ATOM 1643 C CA . LYS A 1 200 ? -22.013 -8.775 26.985 1.00 94.94 200 LYS A CA 1
ATOM 1644 C C . LYS A 1 200 ? -22.565 -7.574 26.230 1.00 94.94 200 LYS A C 1
ATOM 1646 O O . LYS A 1 200 ? -22.285 -7.431 25.049 1.00 94.94 200 LYS A O 1
ATOM 1651 N N . GLU A 1 201 ? -23.289 -6.700 26.919 1.00 94.75 201 GLU A N 1
ATOM 1652 C CA . GLU A 1 201 ? -23.899 -5.487 26.381 1.00 94.75 201 GLU A CA 1
ATOM 1653 C C . GLU A 1 201 ? -22.825 -4.539 25.835 1.00 94.75 201 GLU A C 1
ATOM 1655 O O . GLU A 1 201 ? -22.943 -4.018 24.722 1.00 94.75 201 GLU A O 1
ATOM 1660 N N . PHE A 1 202 ? -21.730 -4.364 26.584 1.00 95.62 202 PHE A N 1
ATOM 1661 C CA . PHE A 1 202 ? -20.600 -3.567 26.124 1.00 95.62 202 PHE A CA 1
ATOM 1662 C C . PHE A 1 202 ? -19.860 -4.247 24.969 1.00 95.62 202 PHE A C 1
ATOM 1664 O O . PHE A 1 202 ? -19.640 -3.610 23.937 1.00 95.62 202 PHE A O 1
ATOM 1671 N N . ALA A 1 203 ? -19.560 -5.545 25.075 1.00 95.81 203 ALA A N 1
ATOM 1672 C CA . ALA A 1 203 ? -18.926 -6.305 23.997 1.00 95.81 203 ALA A CA 1
ATOM 1673 C C . ALA A 1 203 ? -19.730 -6.259 22.684 1.00 95.81 203 ALA A C 1
ATOM 1675 O O . ALA A 1 203 ? -19.157 -6.066 21.613 1.00 95.81 203 ALA A O 1
ATOM 1676 N N . GLU A 1 204 ? -21.056 -6.389 22.749 1.00 94.69 204 GLU A N 1
ATOM 1677 C CA . GLU A 1 204 ? -21.942 -6.319 21.586 1.00 94.69 204 GLU A CA 1
ATOM 1678 C C . GLU A 1 204 ? -21.888 -4.957 20.892 1.00 94.69 204 GLU A C 1
ATOM 1680 O O . GLU A 1 204 ? -21.861 -4.915 19.663 1.00 94.69 204 GLU A O 1
ATOM 1685 N N . SER A 1 205 ? -21.783 -3.860 21.650 1.00 94.38 205 SER A N 1
ATOM 1686 C CA . SER A 1 205 ? -21.667 -2.508 21.081 1.00 94.38 205 SER A CA 1
ATOM 1687 C C . SER A 1 205 ? -20.380 -2.266 20.280 1.00 94.38 205 SER A C 1
ATOM 1689 O O . SER A 1 205 ? -20.318 -1.322 19.497 1.00 94.38 205 SER A O 1
ATOM 1691 N N . LEU A 1 206 ? -19.357 -3.109 20.460 1.00 95.81 206 LEU A N 1
ATOM 1692 C CA . LEU A 1 206 ? -18.033 -2.961 19.847 1.00 95.81 206 LEU A CA 1
ATOM 1693 C C . LEU A 1 206 ? -17.861 -3.795 18.572 1.00 95.81 206 LEU A C 1
ATOM 1695 O O . LEU A 1 206 ? -16.908 -3.571 17.825 1.00 95.81 206 LEU A O 1
ATOM 1699 N N . ARG A 1 207 ? -18.762 -4.753 18.314 1.00 94.25 207 ARG A N 1
ATOM 1700 C CA . ARG A 1 207 ? -18.601 -5.758 17.246 1.00 94.25 207 ARG A CA 1
ATOM 1701 C C . ARG A 1 207 ? -18.495 -5.154 15.850 1.00 94.25 207 ARG A C 1
ATOM 1703 O O . ARG A 1 207 ? -17.787 -5.713 15.021 1.00 94.25 207 ARG A O 1
ATOM 1710 N N . ASP A 1 208 ? -19.155 -4.026 15.613 1.00 91.75 208 ASP A N 1
ATOM 1711 C CA . ASP A 1 208 ? -19.166 -3.366 14.306 1.00 91.75 208 ASP A CA 1
ATOM 1712 C C . ASP A 1 208 ? -17.847 -2.633 13.995 1.00 91.75 208 ASP A C 1
ATOM 1714 O O . ASP A 1 208 ? -17.560 -2.338 12.838 1.00 91.75 208 ASP A O 1
ATOM 1718 N N . GLY A 1 209 ? -17.011 -2.384 15.011 1.00 93.94 209 GLY A N 1
ATOM 1719 C CA . GLY A 1 209 ? -15.717 -1.714 14.858 1.00 93.94 209 GLY A CA 1
ATOM 1720 C C . GLY A 1 209 ? -15.780 -0.184 14.835 1.00 93.94 209 GLY A C 1
ATOM 1721 O O . GLY A 1 209 ? -14.738 0.457 14.752 1.00 93.94 209 GLY A O 1
ATOM 1722 N N . ASP A 1 210 ? -16.959 0.424 14.994 1.00 93.62 210 ASP A N 1
ATOM 1723 C CA . ASP A 1 210 ? -17.155 1.885 15.011 1.00 93.62 210 ASP A CA 1
ATOM 1724 C C . ASP A 1 210 ? -16.236 2.630 15.988 1.00 93.62 210 ASP A C 1
ATOM 1726 O O . ASP A 1 210 ? -15.866 3.784 15.751 1.00 93.62 210 ASP A O 1
ATOM 1730 N N . ILE A 1 211 ? -15.860 1.973 17.090 1.00 94.94 211 ILE A N 1
ATOM 1731 C CA . ILE A 1 211 ? -14.994 2.552 18.118 1.00 94.94 211 ILE A CA 1
ATOM 1732 C C . ILE A 1 211 ? -13.605 2.913 17.570 1.00 94.94 211 ILE A C 1
ATOM 1734 O O . ILE A 1 211 ? -13.000 3.869 18.050 1.00 94.94 211 ILE A O 1
ATOM 1738 N N . LEU A 1 212 ? -13.134 2.213 16.530 1.00 94.81 212 LEU A N 1
ATOM 1739 C CA . LEU A 1 212 ? -11.824 2.431 15.905 1.00 94.81 212 LEU A CA 1
ATOM 1740 C C . LEU A 1 212 ? -11.645 3.889 15.462 1.00 94.81 212 LEU A C 1
ATOM 1742 O O . LEU A 1 212 ? -10.589 4.480 15.670 1.00 94.81 212 LEU A O 1
ATOM 1746 N N . THR A 1 213 ? -12.715 4.500 14.946 1.00 92.50 213 THR A N 1
ATOM 1747 C CA . THR A 1 213 ? -12.707 5.874 14.425 1.00 92.50 213 THR A CA 1
ATOM 1748 C C . THR A 1 213 ? -12.503 6.958 15.484 1.00 92.50 213 THR A C 1
ATOM 1750 O O . THR A 1 213 ? -12.114 8.070 15.130 1.00 92.50 213 THR A O 1
ATOM 1753 N N . ILE A 1 214 ? -12.737 6.654 16.767 1.00 94.12 214 ILE A N 1
ATOM 1754 C CA . ILE A 1 214 ? -12.571 7.619 17.865 1.00 94.12 214 ILE A CA 1
ATOM 1755 C C . ILE A 1 214 ? -11.092 7.962 18.048 1.00 94.12 214 ILE A C 1
ATOM 1757 O O . ILE A 1 214 ? -10.740 9.123 18.253 1.00 94.12 214 ILE A O 1
ATOM 1761 N N . ASP A 1 215 ? -10.221 6.953 17.990 1.00 94.12 215 ASP A N 1
ATOM 1762 C CA . ASP A 1 215 ? -8.782 7.131 18.163 1.00 94.12 215 ASP A CA 1
ATOM 1763 C C . ASP A 1 215 ? -8.000 5.981 17.519 1.00 94.12 215 ASP A C 1
ATOM 1765 O O . ASP A 1 215 ? -7.593 5.015 18.172 1.00 94.12 215 ASP A O 1
ATOM 1769 N N . ASN A 1 216 ? -7.762 6.107 16.214 1.00 93.12 216 ASN A N 1
ATOM 1770 C CA . ASN A 1 216 ? -7.023 5.106 15.445 1.00 93.12 216 ASN A CA 1
ATOM 1771 C C . ASN A 1 216 ? -5.642 4.804 16.046 1.00 93.12 216 ASN A C 1
ATOM 1773 O O . ASN A 1 216 ? -5.221 3.653 16.044 1.00 93.12 216 ASN A O 1
ATOM 1777 N N . ASN A 1 217 ? -4.943 5.804 16.589 1.00 94.31 217 ASN A N 1
ATOM 1778 C CA . ASN A 1 217 ? -3.591 5.619 17.118 1.00 94.31 217 ASN A CA 1
ATOM 1779 C C . ASN A 1 217 ? -3.591 4.736 18.367 1.00 94.31 217 ASN A C 1
ATOM 1781 O O . ASN A 1 217 ? -2.720 3.877 18.517 1.00 94.31 217 ASN A O 1
ATOM 1785 N N . PHE A 1 218 ? -4.577 4.912 19.251 1.00 94.94 218 PHE A N 1
ATOM 1786 C CA . PHE A 1 218 ? -4.753 4.019 20.391 1.00 94.94 218 PHE A CA 1
ATOM 1787 C C . PHE A 1 218 ? -4.971 2.573 19.934 1.00 94.94 218 PHE A C 1
ATOM 1789 O O . PHE A 1 218 ? -4.289 1.668 20.416 1.00 94.94 218 PHE A O 1
ATOM 1796 N N . PHE A 1 219 ? -5.878 2.356 18.978 1.00 96.44 219 PHE A N 1
ATOM 1797 C CA . PHE A 1 219 ? -6.198 1.013 18.497 1.00 96.44 219 PHE A CA 1
ATOM 1798 C C . PHE A 1 219 ? -5.053 0.368 17.720 1.00 96.44 219 PHE A C 1
ATOM 1800 O O . PHE A 1 219 ? -4.819 -0.825 17.890 1.00 96.44 219 PHE A O 1
ATOM 1807 N N . ILE A 1 220 ? -4.291 1.139 16.941 1.00 96.44 220 ILE A N 1
ATOM 1808 C CA . ILE A 1 220 ? -3.071 0.656 16.285 1.00 96.44 220 ILE A CA 1
ATOM 1809 C C . ILE A 1 220 ? -2.084 0.158 17.343 1.00 96.44 220 ILE A C 1
ATOM 1811 O O . ILE A 1 220 ? -1.648 -0.987 17.268 1.00 96.44 220 ILE A O 1
ATOM 1815 N N . ASN A 1 221 ? -1.788 0.963 18.368 1.00 95.62 221 ASN A N 1
ATOM 1816 C CA . ASN A 1 221 ? -0.865 0.564 19.435 1.00 95.62 221 ASN A CA 1
ATOM 1817 C C . ASN A 1 221 ? -1.364 -0.671 20.197 1.00 95.62 221 ASN A C 1
ATOM 1819 O O . ASN A 1 221 ? -0.586 -1.580 20.484 1.00 95.62 221 ASN A O 1
ATOM 1823 N N . MET A 1 222 ? -2.667 -0.737 20.478 1.00 95.38 222 MET A N 1
ATOM 1824 C CA . MET A 1 222 ? -3.279 -1.903 21.110 1.00 95.38 222 MET A CA 1
ATOM 1825 C C . MET A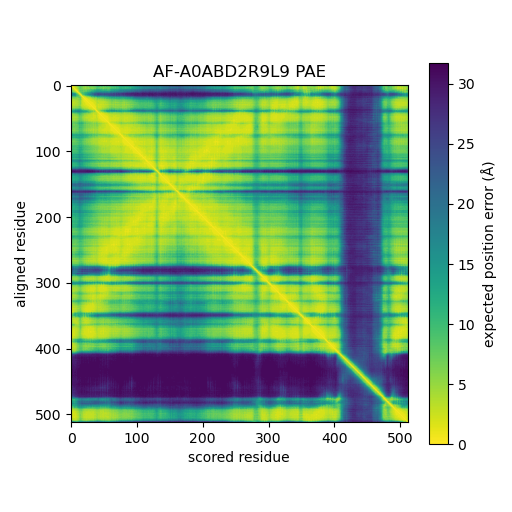 1 222 ? -3.125 -3.159 20.243 1.00 95.38 222 MET A C 1
ATOM 1827 O O . MET A 1 222 ? -2.732 -4.203 20.752 1.00 95.38 222 MET A O 1
ATOM 1831 N N . PHE A 1 223 ? -3.387 -3.079 18.936 1.00 96.44 223 PHE A N 1
ATOM 1832 C CA . PHE A 1 223 ? -3.231 -4.221 18.030 1.00 96.44 223 PHE A CA 1
ATOM 1833 C C . PHE A 1 223 ? -1.766 -4.625 17.847 1.00 96.44 223 PHE A C 1
ATOM 1835 O O . PHE A 1 223 ? -1.479 -5.818 17.822 1.00 96.44 223 PHE A O 1
ATOM 1842 N N . VAL A 1 224 ? -0.830 -3.674 17.798 1.00 95.81 224 VAL A N 1
ATOM 1843 C CA . VAL A 1 224 ? 0.614 -3.962 17.805 1.00 95.81 224 VAL A CA 1
ATOM 1844 C C . VAL A 1 224 ? 0.995 -4.759 19.056 1.00 95.81 224 VAL A C 1
ATOM 1846 O O . VAL A 1 224 ? 1.696 -5.769 18.957 1.00 95.81 224 VAL A O 1
ATOM 1849 N N . ASP A 1 225 ? 0.495 -4.368 20.227 1.00 95.19 225 ASP A N 1
ATOM 1850 C CA . ASP A 1 225 ? 0.730 -5.104 21.470 1.00 95.19 225 ASP A CA 1
ATOM 1851 C C . ASP A 1 225 ? 0.118 -6.513 21.420 1.00 95.19 225 ASP A C 1
ATOM 1853 O O . ASP A 1 225 ? 0.805 -7.492 21.726 1.00 95.19 225 ASP A O 1
ATOM 1857 N N . LEU A 1 226 ? -1.117 -6.649 20.927 1.00 95.12 226 LEU A N 1
ATOM 1858 C CA . LEU A 1 226 ? -1.763 -7.954 20.748 1.00 95.12 226 LEU A CA 1
ATOM 1859 C C . LEU A 1 226 ? -0.993 -8.866 19.772 1.00 95.12 226 LEU A C 1
ATOM 1861 O O . LEU A 1 226 ? -0.915 -10.077 19.984 1.00 95.12 226 LEU A O 1
ATOM 1865 N N . MET A 1 227 ? -0.406 -8.303 18.712 1.00 94.94 227 MET A N 1
ATOM 1866 C CA . MET A 1 227 ? 0.366 -9.045 17.710 1.00 94.94 227 MET A CA 1
ATOM 1867 C C . MET A 1 227 ? 1.727 -9.502 18.232 1.00 94.94 227 MET A C 1
ATOM 1869 O O . MET A 1 227 ? 2.099 -10.660 18.042 1.00 94.94 227 MET A O 1
ATOM 1873 N N . TYR A 1 228 ? 2.493 -8.601 18.851 1.00 94.81 228 TYR A N 1
ATOM 1874 C CA . TYR A 1 228 ? 3.916 -8.835 19.122 1.00 94.81 228 TYR A CA 1
ATOM 1875 C C . TYR A 1 228 ? 4.236 -9.123 20.589 1.00 94.81 228 TYR A C 1
ATOM 1877 O O . TYR A 1 228 ? 5.207 -9.835 20.849 1.00 94.81 228 TYR A O 1
ATOM 1885 N N . LYS A 1 229 ? 3.455 -8.598 21.544 1.00 93.62 229 LYS A N 1
ATOM 1886 C CA . LYS A 1 229 ? 3.627 -8.903 22.975 1.00 93.62 229 LYS A CA 1
ATOM 1887 C C . LYS A 1 229 ? 2.815 -10.133 23.366 1.00 93.62 229 LYS A C 1
ATOM 1889 O O . LYS A 1 229 ? 3.379 -11.077 23.912 1.00 93.62 229 LYS A O 1
ATOM 1894 N N . ASP A 1 230 ? 1.530 -10.146 23.019 1.00 92.75 230 ASP A N 1
ATOM 1895 C CA . ASP A 1 230 ? 0.619 -11.231 23.410 1.00 92.75 230 ASP A CA 1
ATOM 1896 C C . ASP A 1 230 ? 0.609 -12.393 22.406 1.00 92.75 230 ASP A C 1
ATOM 1898 O O . ASP A 1 230 ? 0.170 -13.497 22.734 1.00 92.75 230 ASP A O 1
ATOM 1902 N N . ASN A 1 231 ? 1.103 -12.157 21.184 1.00 92.44 231 ASN A N 1
ATOM 1903 C CA . ASN A 1 231 ? 1.118 -13.118 20.081 1.00 92.44 231 ASN A CA 1
ATOM 1904 C C . ASN A 1 231 ? -0.251 -13.785 19.853 1.00 92.44 231 ASN A C 1
ATOM 1906 O O . ASN A 1 231 ? -0.375 -15.010 19.729 1.00 92.44 231 ASN A O 1
ATOM 1910 N N . LEU A 1 232 ? -1.302 -12.962 19.836 1.00 94.75 232 LEU A N 1
ATOM 1911 C CA . LEU A 1 232 ? -2.676 -13.426 19.734 1.00 94.75 232 LEU A CA 1
ATOM 1912 C C . LEU A 1 232 ? -2.957 -13.972 18.327 1.00 94.75 232 LEU A C 1
ATOM 1914 O O . LEU A 1 232 ? -2.961 -13.228 17.348 1.00 94.75 232 LEU A O 1
ATOM 1918 N N . LYS A 1 233 ? -3.236 -15.279 18.235 1.00 95.00 233 LYS A N 1
ATOM 1919 C CA . LYS A 1 233 ? -3.472 -15.981 16.958 1.00 95.00 233 LYS A CA 1
ATOM 1920 C C . LYS A 1 233 ? -4.582 -15.351 16.118 1.00 95.00 233 LYS A C 1
ATOM 1922 O O . LYS A 1 233 ? -4.389 -15.165 14.927 1.00 95.00 233 LYS A O 1
ATOM 1927 N N . GLU A 1 234 ? -5.683 -14.959 16.754 1.00 95.12 234 GLU A N 1
ATOM 1928 C CA . GLU A 1 234 ? -6.848 -14.378 16.072 1.00 95.12 234 GLU A CA 1
ATOM 1929 C C . GLU A 1 234 ? -6.499 -13.095 15.294 1.00 95.12 234 GLU A C 1
ATOM 1931 O O . GLU A 1 234 ? -7.051 -12.844 14.229 1.00 95.12 234 GLU A O 1
ATOM 1936 N N . VAL A 1 235 ? -5.553 -12.289 15.798 1.00 96.00 235 VAL A N 1
ATOM 1937 C CA . VAL A 1 235 ? -5.114 -11.060 15.114 1.00 96.00 235 VAL A CA 1
ATOM 1938 C C . VAL A 1 235 ? -4.284 -11.404 13.883 1.00 96.00 235 VAL A C 1
ATOM 1940 O O . VAL A 1 235 ? -4.482 -10.820 12.821 1.00 96.00 235 VAL A O 1
ATOM 1943 N N . TRP A 1 236 ? -3.379 -12.376 14.010 1.00 96.12 236 TRP A N 1
ATOM 1944 C CA . TRP A 1 236 ? -2.576 -12.853 12.887 1.00 96.12 236 TRP A CA 1
ATOM 1945 C C . TRP A 1 236 ? -3.429 -13.509 11.797 1.00 96.12 236 TRP A C 1
ATOM 1947 O O . TRP A 1 236 ? -3.147 -13.298 10.625 1.00 96.12 236 TRP A O 1
ATOM 1957 N N . GLU A 1 237 ? -4.479 -14.246 12.168 1.00 96.00 237 GLU A N 1
ATOM 1958 C CA . GLU A 1 237 ? -5.436 -14.849 11.229 1.00 96.00 237 GLU A CA 1
ATOM 1959 C C . GLU A 1 237 ? -6.189 -13.781 10.424 1.00 96.00 237 GLU A C 1
ATOM 1961 O O . GLU A 1 237 ? -6.252 -13.870 9.202 1.00 96.00 237 GLU A O 1
ATOM 1966 N N . ILE A 1 238 ? -6.677 -12.723 11.079 1.00 96.19 238 ILE A N 1
ATOM 1967 C CA . ILE A 1 238 ? -7.358 -11.616 10.389 1.00 96.19 238 ILE A CA 1
ATOM 1968 C C . ILE A 1 238 ? -6.408 -10.878 9.438 1.00 96.19 238 ILE A C 1
ATOM 1970 O O . ILE A 1 238 ? -6.808 -10.508 8.336 1.00 96.19 238 ILE A O 1
ATOM 1974 N N . ILE A 1 239 ? -5.147 -10.681 9.832 1.00 96.69 239 ILE A N 1
ATOM 1975 C CA . ILE A 1 239 ? -4.135 -10.070 8.960 1.00 96.69 239 ILE A CA 1
ATOM 1976 C C . ILE A 1 239 ? -3.816 -10.979 7.770 1.00 96.69 239 ILE A C 1
ATOM 1978 O O . ILE A 1 239 ? -3.709 -10.492 6.647 1.00 96.69 239 ILE A O 1
ATOM 1982 N N . ASP A 1 240 ? -3.686 -12.286 7.999 1.00 96.00 240 ASP A N 1
ATOM 1983 C CA . ASP A 1 240 ? -3.456 -13.267 6.940 1.00 96.00 240 ASP A CA 1
ATOM 1984 C C . ASP A 1 240 ? -4.590 -13.256 5.909 1.00 96.00 240 ASP A C 1
ATOM 1986 O O . ASP A 1 240 ? -4.323 -13.204 4.708 1.00 96.00 240 ASP A O 1
ATOM 1990 N N . GLU A 1 241 ? -5.843 -13.269 6.366 1.00 95.81 241 GLU A N 1
ATOM 1991 C CA . GLU A 1 241 ? -7.021 -13.166 5.500 1.00 95.81 241 GLU A CA 1
ATOM 1992 C C . GLU A 1 241 ? -7.041 -11.842 4.734 1.00 95.81 241 GLU A C 1
ATOM 1994 O O . GLU A 1 241 ? -7.182 -11.847 3.513 1.00 95.81 241 GLU A O 1
ATOM 1999 N N . PHE A 1 242 ? -6.817 -10.718 5.420 1.00 96.44 242 PHE A N 1
ATOM 2000 C CA . PHE A 1 242 ? -6.786 -9.394 4.801 1.00 96.44 242 PHE A CA 1
ATOM 2001 C C . PHE A 1 242 ? -5.735 -9.305 3.687 1.00 96.44 242 PHE A C 1
ATOM 2003 O O . PHE A 1 242 ? -6.017 -8.823 2.590 1.00 96.44 242 PHE A O 1
ATOM 2010 N N . LEU A 1 243 ? -4.526 -9.822 3.925 1.00 96.50 243 LEU A N 1
ATOM 2011 C CA . LEU A 1 243 ? -3.459 -9.844 2.923 1.00 96.50 243 LEU A CA 1
ATOM 2012 C C . LEU A 1 243 ? -3.785 -10.732 1.716 1.00 96.50 243 LEU A C 1
ATOM 2014 O O . LEU A 1 243 ? -3.201 -10.524 0.659 1.00 96.50 243 LEU A O 1
ATOM 2018 N N . ILE A 1 244 ? -4.679 -11.714 1.844 1.00 95.75 244 ILE A N 1
ATOM 2019 C CA . ILE A 1 244 ? -5.144 -12.552 0.727 1.00 95.75 244 ILE A CA 1
ATOM 2020 C C . ILE A 1 244 ? -6.302 -11.877 -0.022 1.00 95.75 244 ILE A C 1
ATOM 2022 O O . ILE A 1 244 ? -6.361 -11.962 -1.248 1.00 95.75 244 ILE A O 1
ATOM 2026 N N . GLU A 1 245 ? -7.220 -11.231 0.699 1.00 94.75 245 GLU A N 1
ATOM 2027 C CA . GLU A 1 245 ? -8.432 -10.611 0.148 1.00 94.75 245 GLU A CA 1
ATOM 2028 C C . GLU A 1 245 ? -8.138 -9.313 -0.617 1.00 94.75 245 GLU A C 1
ATOM 2030 O O . GLU A 1 245 ? -8.790 -9.025 -1.624 1.00 94.75 245 GLU A O 1
ATOM 2035 N N . GLN A 1 246 ? -7.142 -8.535 -0.181 1.00 95.00 246 GLN A N 1
ATOM 2036 C CA . GLN A 1 246 ? -6.750 -7.308 -0.871 1.00 95.00 246 GLN A CA 1
ATOM 2037 C C . GLN A 1 246 ? -5.938 -7.583 -2.146 1.00 95.00 246 GLN A C 1
ATOM 2039 O O . GLN A 1 246 ? -5.169 -8.541 -2.249 1.00 95.00 246 GLN A O 1
ATOM 2044 N N . SER A 1 247 ? -6.075 -6.691 -3.133 1.00 94.06 247 SER A N 1
ATOM 2045 C CA . SER A 1 247 ? -5.288 -6.776 -4.368 1.00 94.06 247 SER A CA 1
ATOM 2046 C C . SER A 1 247 ? -3.814 -6.448 -4.112 1.00 94.06 247 SER A C 1
ATOM 2048 O O . SER A 1 247 ? -3.521 -5.485 -3.396 1.00 94.06 247 SER A O 1
ATOM 2050 N N . PHE A 1 248 ? -2.905 -7.165 -4.777 1.00 94.25 248 PHE A N 1
ATOM 2051 C CA . PHE A 1 248 ? -1.461 -6.914 -4.700 1.00 94.25 248 PHE A CA 1
ATOM 2052 C C . PHE A 1 248 ? -1.110 -5.451 -4.987 1.00 94.25 248 PHE A C 1
ATOM 2054 O O . PHE A 1 248 ? -0.361 -4.828 -4.239 1.00 94.25 248 PHE A O 1
ATOM 2061 N N . SER A 1 249 ? -1.737 -4.878 -6.020 1.00 93.69 249 SER A N 1
ATOM 2062 C CA . SER A 1 249 ? -1.525 -3.489 -6.428 1.00 93.69 249 SER A CA 1
ATOM 2063 C C . SER A 1 249 ? -1.811 -2.497 -5.297 1.00 93.69 249 SER A C 1
ATOM 2065 O O . SER A 1 249 ? -0.958 -1.675 -4.966 1.00 93.69 249 SER A O 1
ATOM 2067 N N . PHE A 1 250 ? -2.965 -2.644 -4.635 1.00 94.12 250 PHE A N 1
ATOM 2068 C CA . PHE A 1 250 ? -3.351 -1.825 -3.484 1.00 94.12 250 PHE A CA 1
ATOM 2069 C C . PHE A 1 250 ? -2.328 -1.927 -2.344 1.00 94.12 250 PHE A C 1
ATOM 2071 O O . PHE A 1 250 ? -1.853 -0.909 -1.839 1.00 94.12 250 PHE A O 1
ATOM 2078 N N . LEU A 1 251 ? -1.944 -3.150 -1.960 1.00 94.56 251 LEU A N 1
ATOM 2079 C CA . LEU A 1 251 ? -0.970 -3.361 -0.887 1.00 94.56 251 LEU A CA 1
ATOM 2080 C C . LEU A 1 251 ? 0.382 -2.727 -1.231 1.00 94.56 251 LEU A C 1
ATOM 2082 O O . LEU A 1 251 ? 0.966 -2.029 -0.404 1.00 94.56 251 LEU A O 1
ATOM 2086 N N . CYS A 1 252 ? 0.868 -2.913 -2.458 1.00 94.56 252 CYS A N 1
ATOM 2087 C CA . CYS A 1 252 ? 2.146 -2.366 -2.889 1.00 94.56 252 CYS A CA 1
ATOM 2088 C C . CYS A 1 252 ? 2.154 -0.836 -2.925 1.00 94.56 252 CYS A C 1
ATOM 2090 O O . CYS A 1 252 ? 3.066 -0.223 -2.366 1.00 94.56 252 CYS A O 1
ATOM 2092 N N . GLN A 1 253 ? 1.132 -0.222 -3.529 1.00 91.44 253 GLN A N 1
ATOM 2093 C CA . GLN A 1 253 ? 1.027 1.234 -3.653 1.00 91.44 253 GLN A CA 1
ATOM 2094 C C . GLN A 1 253 ? 1.011 1.925 -2.295 1.00 91.44 253 GLN A C 1
ATOM 2096 O O . GLN A 1 253 ? 1.613 2.981 -2.140 1.00 91.44 253 GLN A O 1
ATOM 2101 N N . HIS A 1 254 ? 0.364 1.332 -1.294 1.00 90.94 254 HIS A N 1
ATOM 2102 C CA . HIS A 1 254 ? 0.245 1.988 0.000 1.00 90.94 254 HIS A CA 1
ATOM 2103 C C . HIS A 1 254 ? 1.311 1.586 1.021 1.00 90.94 254 HIS A C 1
ATOM 2105 O O . HIS A 1 254 ? 1.664 2.400 1.872 1.00 90.94 254 HIS A O 1
ATOM 2111 N N . LEU A 1 255 ? 1.835 0.358 0.964 1.00 94.12 255 LEU A N 1
ATOM 2112 C CA . LEU A 1 255 ? 2.771 -0.130 1.977 1.00 94.12 255 LEU A CA 1
ATOM 2113 C C . LEU A 1 255 ? 4.237 0.040 1.569 1.00 94.12 255 LEU A C 1
ATOM 2115 O O . LEU A 1 255 ? 5.058 0.365 2.426 1.00 94.12 255 LEU A O 1
ATOM 2119 N N . LEU A 1 256 ? 4.590 -0.133 0.288 1.00 93.69 256 LEU A N 1
ATOM 2120 C CA . LEU A 1 256 ? 5.997 -0.065 -0.139 1.00 93.69 256 LEU A CA 1
ATOM 2121 C C . LEU A 1 256 ? 6.565 1.350 -0.074 1.00 93.69 256 LEU A C 1
ATOM 2123 O O . LEU A 1 256 ? 7.752 1.523 0.203 1.00 93.69 256 LEU A O 1
ATOM 2127 N N . ILE A 1 257 ? 5.730 2.369 -0.283 1.00 89.31 257 ILE A N 1
ATOM 2128 C CA . ILE A 1 257 ? 6.159 3.773 -0.226 1.00 89.31 257 ILE A CA 1
ATOM 2129 C C . ILE A 1 257 ? 6.686 4.131 1.171 1.00 89.31 257 ILE A C 1
ATOM 2131 O O . ILE A 1 257 ? 7.654 4.878 1.277 1.00 89.31 257 ILE A O 1
ATOM 2135 N N . ILE A 1 258 ? 6.093 3.558 2.223 1.00 90.69 258 ILE A N 1
ATOM 2136 C CA . ILE A 1 258 ? 6.395 3.871 3.629 1.00 90.69 258 ILE A CA 1
ATOM 2137 C C . ILE A 1 258 ? 7.637 3.129 4.137 1.00 90.69 258 ILE A C 1
ATOM 2139 O O . ILE A 1 258 ? 8.237 3.542 5.128 1.00 90.69 258 ILE A O 1
ATOM 2143 N N . LEU A 1 259 ? 8.033 2.032 3.485 1.00 92.00 259 LEU A N 1
ATOM 2144 C CA . LEU A 1 259 ? 9.202 1.259 3.904 1.00 92.00 259 LEU A CA 1
ATOM 2145 C C . LEU A 1 259 ? 10.474 2.113 3.892 1.00 92.00 259 LEU A C 1
ATOM 2147 O O . LEU A 1 259 ? 10.651 2.993 3.054 1.00 92.00 259 LEU A O 1
ATOM 2151 N N . GLU A 1 260 ? 11.434 1.798 4.748 1.00 91.25 260 GLU A N 1
ATOM 2152 C CA . GLU A 1 260 ? 12.781 2.336 4.571 1.00 91.25 260 GLU A CA 1
ATOM 2153 C C . GLU A 1 260 ? 13.436 1.715 3.326 1.00 91.25 260 GLU A C 1
ATOM 2155 O O . GLU A 1 260 ? 12.965 0.721 2.774 1.00 91.25 260 GLU A O 1
ATOM 2160 N N . GLU A 1 261 ? 14.509 2.311 2.812 1.00 89.94 261 GLU A N 1
ATOM 2161 C CA . GLU A 1 261 ? 15.185 1.801 1.605 1.00 89.94 261 GLU A CA 1
ATOM 2162 C C . GLU A 1 261 ? 15.760 0.399 1.786 1.00 89.94 261 GLU A C 1
ATOM 2164 O O . GLU A 1 261 ? 15.669 -0.424 0.878 1.00 89.94 261 GLU A O 1
ATOM 2169 N N . GLN A 1 262 ? 16.294 0.112 2.974 1.00 89.06 262 GLN A N 1
ATOM 2170 C CA . GLN A 1 262 ? 16.800 -1.216 3.316 1.00 89.06 262 GLN A CA 1
ATOM 2171 C C . GLN A 1 262 ? 15.668 -2.247 3.295 1.00 89.06 262 GLN A C 1
ATOM 2173 O O . GLN A 1 262 ? 15.817 -3.328 2.735 1.00 89.06 262 GLN A O 1
ATOM 2178 N N . ASP A 1 263 ? 14.506 -1.888 3.838 1.00 91.06 263 ASP A N 1
ATOM 2179 C CA . ASP A 1 263 ? 13.343 -2.770 3.872 1.00 91.06 263 ASP A CA 1
ATOM 2180 C C . ASP A 1 263 ? 12.692 -2.955 2.505 1.00 91.06 263 ASP A C 1
ATOM 2182 O O . ASP A 1 263 ? 12.204 -4.045 2.205 1.00 91.06 263 ASP A O 1
ATOM 2186 N N . LEU A 1 264 ? 12.706 -1.915 1.667 1.00 92.25 264 LEU A N 1
ATOM 2187 C CA . LEU A 1 264 ? 12.275 -2.022 0.279 1.00 92.25 264 LEU A CA 1
ATOM 2188 C C . LEU A 1 264 ? 13.178 -2.991 -0.491 1.00 92.25 264 LEU A C 1
ATOM 2190 O O . LEU A 1 264 ? 12.664 -3.834 -1.217 1.00 92.25 264 LEU A O 1
ATOM 2194 N N . MET A 1 265 ? 14.498 -2.925 -0.297 1.00 90.50 265 MET A N 1
ATOM 2195 C CA . MET A 1 265 ? 15.421 -3.890 -0.903 1.00 90.50 265 MET A CA 1
ATOM 2196 C C . MET A 1 265 ? 15.146 -5.316 -0.433 1.00 90.50 265 MET A C 1
ATOM 2198 O O . MET A 1 265 ? 14.989 -6.200 -1.269 1.00 90.50 265 MET A O 1
ATOM 2202 N N . VAL A 1 266 ? 14.960 -5.528 0.874 1.00 90.12 266 VAL A N 1
ATOM 2203 C CA . VAL A 1 266 ? 14.577 -6.845 1.412 1.00 90.12 266 VAL A CA 1
ATOM 2204 C C . VAL A 1 266 ? 13.282 -7.350 0.771 1.00 90.12 266 VAL A C 1
ATOM 2206 O O . VAL A 1 266 ? 13.174 -8.530 0.446 1.00 90.12 266 VAL A O 1
ATOM 2209 N N . PHE A 1 267 ? 12.294 -6.477 0.563 1.00 92.69 267 PHE A N 1
ATOM 2210 C CA . PHE A 1 267 ? 11.064 -6.856 -0.129 1.00 92.69 267 PHE A CA 1
ATOM 2211 C C . PHE A 1 267 ? 11.318 -7.276 -1.582 1.00 92.69 267 PHE A C 1
ATOM 2213 O O . PHE A 1 267 ? 10.780 -8.292 -2.014 1.00 92.69 267 PHE A O 1
ATOM 2220 N N . LEU A 1 268 ? 12.133 -6.526 -2.328 1.00 91.50 268 LEU A N 1
ATOM 2221 C CA . LEU A 1 268 ? 12.466 -6.833 -3.724 1.00 91.50 268 LEU A CA 1
ATOM 2222 C C . LEU A 1 268 ? 13.255 -8.147 -3.851 1.00 91.50 268 LEU A C 1
ATOM 2224 O O . LEU A 1 268 ? 12.974 -8.940 -4.750 1.00 91.50 268 LEU A O 1
ATOM 2228 N N . ASP A 1 269 ? 14.166 -8.417 -2.916 1.00 89.06 269 ASP A N 1
ATOM 2229 C CA . ASP A 1 269 ? 14.915 -9.676 -2.849 1.00 89.06 269 ASP A CA 1
ATOM 2230 C C . ASP A 1 269 ? 13.988 -10.866 -2.556 1.00 89.06 269 ASP A C 1
ATOM 2232 O O . ASP A 1 269 ? 14.092 -11.926 -3.176 1.00 89.06 269 ASP A O 1
ATOM 2236 N N . LEU A 1 270 ? 13.029 -10.699 -1.639 1.00 89.88 270 LEU A N 1
ATOM 2237 C CA . LEU A 1 270 ? 12.015 -11.723 -1.378 1.00 89.88 270 LEU A CA 1
ATOM 2238 C C . LEU A 1 270 ? 11.123 -11.940 -2.605 1.00 89.88 270 LEU A C 1
ATOM 2240 O O . LEU A 1 270 ? 10.854 -13.085 -2.974 1.00 89.88 270 LEU A O 1
ATOM 2244 N N . LEU A 1 271 ? 10.697 -10.857 -3.258 1.00 90.38 271 LEU A N 1
ATOM 2245 C CA . LEU A 1 271 ? 9.855 -10.880 -4.453 1.00 90.38 271 LEU A CA 1
ATOM 2246 C C . LEU A 1 271 ? 10.513 -11.665 -5.593 1.00 90.38 271 LEU A C 1
ATOM 2248 O O . LEU A 1 271 ? 9.837 -12.451 -6.256 1.00 90.38 271 LEU A O 1
ATOM 2252 N N . GLN A 1 272 ? 11.833 -11.541 -5.763 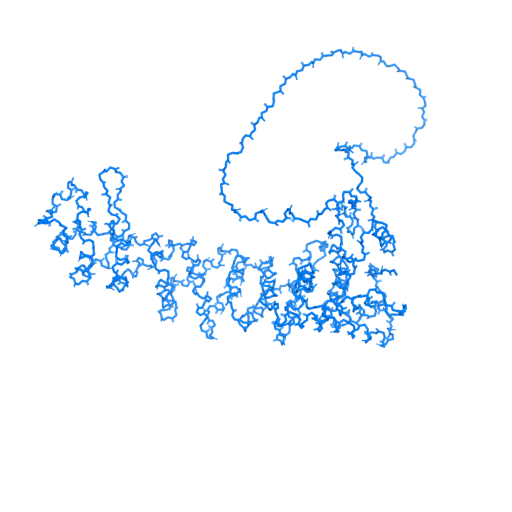1.00 87.31 272 GLN A N 1
ATOM 2253 C CA . GLN A 1 272 ? 12.595 -12.297 -6.759 1.00 87.31 272 GLN A CA 1
ATOM 2254 C C . GLN A 1 272 ? 12.346 -13.812 -6.678 1.00 87.31 272 GLN A C 1
ATOM 2256 O O . GLN A 1 272 ? 12.280 -14.475 -7.712 1.00 87.31 272 GLN A O 1
ATOM 2261 N N . SER A 1 273 ? 12.175 -14.370 -5.475 1.00 84.44 273 SER A N 1
ATOM 2262 C CA . SER A 1 273 ? 11.955 -15.814 -5.296 1.00 84.44 273 SER A CA 1
ATOM 2263 C C . SER A 1 273 ? 10.610 -16.315 -5.844 1.00 84.44 273 SER A C 1
ATOM 2265 O O . SER A 1 273 ? 10.478 -17.497 -6.172 1.00 84.44 273 SER A O 1
ATOM 2267 N N . TYR A 1 274 ? 9.635 -15.416 -5.993 1.00 82.94 274 TYR A N 1
ATOM 2268 C CA . TYR A 1 274 ? 8.294 -15.718 -6.500 1.00 82.94 274 TYR A CA 1
ATOM 2269 C C . TYR A 1 274 ? 8.137 -15.393 -7.985 1.00 82.94 274 TYR A C 1
ATOM 2271 O O . TYR A 1 274 ? 7.276 -15.959 -8.661 1.00 82.94 274 TYR A O 1
ATOM 2279 N N . VAL A 1 275 ? 9.002 -14.533 -8.521 1.00 79.06 275 VAL A N 1
ATOM 2280 C CA . VAL A 1 275 ? 8.993 -14.170 -9.932 1.00 79.06 275 VAL A CA 1
ATOM 2281 C C . VAL A 1 275 ? 9.596 -15.300 -10.768 1.00 79.06 275 VAL A C 1
ATOM 2283 O O . VAL A 1 275 ? 10.799 -15.559 -10.752 1.00 79.06 275 VAL A O 1
ATOM 2286 N N . LYS A 1 276 ? 8.753 -15.966 -11.562 1.00 67.94 276 LYS A N 1
ATOM 2287 C CA . LYS A 1 276 ? 9.204 -16.881 -12.618 1.00 67.94 276 LYS A CA 1
ATOM 2288 C C . LYS A 1 276 ? 9.138 -16.149 -13.954 1.00 67.94 276 LYS A C 1
ATOM 2290 O O . LYS A 1 276 ? 8.038 -16.002 -14.481 1.00 67.94 276 LYS A O 1
ATOM 2295 N N . PRO A 1 277 ? 10.272 -15.729 -14.541 1.00 61.97 277 PRO A N 1
ATOM 2296 C CA . PRO A 1 277 ? 10.239 -15.069 -15.835 1.00 61.97 277 PRO A CA 1
ATOM 2297 C C . PRO A 1 277 ? 9.739 -16.065 -16.884 1.00 61.97 277 PRO A C 1
ATOM 2299 O O . PRO A 1 277 ? 10.421 -17.038 -17.212 1.00 61.97 277 PRO A O 1
ATOM 2302 N N . SER A 1 278 ? 8.545 -15.835 -17.426 1.00 53.97 278 SER A N 1
ATOM 2303 C CA . SER A 1 278 ? 8.074 -16.556 -18.602 1.00 53.97 278 SER A CA 1
ATOM 2304 C C . SER A 1 278 ? 8.087 -15.626 -19.811 1.00 53.97 278 SER A C 1
ATOM 2306 O O . SER A 1 278 ? 7.036 -15.162 -20.239 1.00 53.97 278 SER A O 1
ATOM 2308 N N . LEU A 1 279 ? 9.253 -15.434 -20.444 1.00 53.09 279 LEU A N 1
ATOM 2309 C CA . LEU A 1 279 ? 9.279 -15.041 -21.862 1.00 53.09 279 LEU A CA 1
ATOM 2310 C C . LEU A 1 279 ? 8.800 -16.232 -22.712 1.00 53.09 279 LEU A C 1
ATOM 2312 O O . LEU A 1 279 ? 9.547 -16.832 -23.484 1.00 53.09 279 LEU A O 1
ATOM 2316 N N . GLN A 1 280 ? 7.549 -16.647 -22.535 1.00 44.88 280 GLN A N 1
ATOM 2317 C CA . GLN A 1 280 ? 6.897 -17.478 -23.535 1.00 44.88 280 GLN A CA 1
ATOM 2318 C C . GLN A 1 280 ? 6.566 -16.600 -24.742 1.00 44.88 280 GLN A C 1
ATOM 2320 O O . GLN A 1 280 ? 6.431 -15.389 -24.613 1.00 44.88 280 GLN A O 1
ATOM 2325 N N . LYS A 1 281 ? 6.474 -17.226 -25.920 1.00 46.00 281 LYS A N 1
ATOM 2326 C CA . LYS A 1 281 ? 6.248 -16.624 -27.248 1.00 46.00 281 LYS A CA 1
ATOM 2327 C C . LYS A 1 281 ? 4.893 -15.893 -27.370 1.00 46.00 281 LYS A C 1
ATOM 2329 O O . LYS A 1 281 ? 4.098 -16.242 -28.236 1.00 46.00 281 LYS A O 1
ATOM 2334 N N . LYS A 1 282 ? 4.598 -14.941 -26.494 1.00 43.31 282 LYS A N 1
ATOM 2335 C CA . LYS A 1 282 ? 3.435 -14.062 -26.572 1.00 43.31 282 LYS A CA 1
ATOM 2336 C C . LYS A 1 282 ? 3.849 -12.705 -27.125 1.00 43.31 282 LYS A C 1
ATOM 2338 O O . LYS A 1 282 ? 5.023 -12.335 -27.088 1.00 43.31 282 LYS A O 1
ATOM 2343 N N . ASP A 1 283 ? 2.878 -12.044 -27.735 1.00 47.25 283 ASP A N 1
ATOM 2344 C CA . ASP A 1 283 ? 3.062 -10.861 -28.563 1.00 47.25 283 ASP A CA 1
ATOM 2345 C C . ASP A 1 283 ? 3.637 -9.661 -27.787 1.00 47.25 283 ASP A C 1
ATOM 2347 O O . ASP A 1 283 ? 3.685 -9.629 -26.555 1.00 47.25 283 ASP A O 1
ATOM 2351 N N . CYS A 1 284 ? 4.112 -8.665 -28.542 1.00 43.75 284 CYS A N 1
ATOM 2352 C CA . CYS A 1 284 ? 4.880 -7.508 -28.066 1.00 43.75 284 CYS A CA 1
ATOM 2353 C C . CYS A 1 284 ? 4.194 -6.709 -26.940 1.00 43.75 284 CYS A C 1
ATOM 2355 O O . CYS A 1 284 ? 4.878 -6.065 -26.145 1.00 43.75 284 CYS A O 1
ATOM 2357 N N . HIS A 1 285 ? 2.863 -6.752 -26.862 1.00 47.75 285 HIS A N 1
ATOM 2358 C CA . HIS A 1 285 ? 2.081 -5.982 -25.896 1.00 47.75 285 HIS A CA 1
ATOM 2359 C C . HIS A 1 285 ? 1.956 -6.658 -24.521 1.00 47.75 285 HIS A C 1
ATOM 2361 O O . HIS A 1 285 ? 2.088 -5.971 -23.514 1.00 47.75 285 HIS A O 1
ATOM 2367 N N . ASP A 1 286 ? 1.822 -7.989 -24.457 1.00 48.47 286 ASP A N 1
ATOM 2368 C CA . ASP A 1 286 ? 1.718 -8.738 -23.187 1.00 48.47 286 ASP A CA 1
ATOM 2369 C C . ASP A 1 286 ? 3.047 -8.780 -22.407 1.00 48.47 286 ASP A C 1
ATOM 2371 O O . ASP A 1 286 ? 3.094 -9.155 -21.236 1.00 48.47 286 ASP A O 1
ATOM 2375 N N . SER A 1 287 ? 4.149 -8.425 -23.071 1.00 55.47 287 SER A N 1
ATOM 2376 C CA . SER A 1 287 ? 5.506 -8.592 -22.550 1.00 55.47 287 SER A CA 1
ATOM 2377 C C . SER A 1 287 ? 6.059 -7.357 -21.823 1.00 55.47 287 SER A C 1
ATOM 2379 O O . SER A 1 287 ? 7.067 -7.470 -21.126 1.00 55.47 287 SER A O 1
ATOM 2381 N N . LEU A 1 288 ? 5.425 -6.185 -21.974 1.00 58.25 288 LEU A N 1
ATOM 2382 C CA . LEU A 1 288 ? 5.813 -4.960 -21.257 1.00 58.25 288 LEU A CA 1
ATOM 2383 C C . LEU A 1 288 ? 5.500 -5.068 -19.758 1.00 58.25 288 LEU A C 1
ATOM 2385 O O . LEU A 1 288 ? 6.323 -4.663 -18.939 1.00 58.25 288 LEU A O 1
ATOM 2389 N N . ASP A 1 289 ? 4.381 -5.712 -19.417 1.00 62.72 289 ASP A N 1
ATOM 2390 C CA . ASP A 1 289 ? 3.928 -5.944 -18.038 1.00 62.72 289 ASP A CA 1
ATOM 2391 C C . ASP A 1 289 ? 4.908 -6.829 -17.234 1.00 62.72 289 ASP A C 1
ATOM 2393 O O . ASP A 1 289 ? 4.908 -6.815 -16.007 1.00 62.72 289 ASP A O 1
ATOM 2397 N N . GLN A 1 290 ? 5.779 -7.589 -17.912 1.00 71.62 290 GLN A N 1
ATOM 2398 C CA . GLN A 1 290 ? 6.732 -8.525 -17.294 1.00 71.62 290 GLN A CA 1
ATOM 2399 C C . GLN A 1 290 ? 8.163 -7.975 -17.221 1.00 71.62 290 GLN A C 1
ATOM 2401 O O . GLN A 1 290 ? 9.093 -8.686 -16.838 1.00 71.62 290 GLN A O 1
ATOM 2406 N N . LEU A 1 291 ? 8.398 -6.718 -17.606 1.00 80.12 291 LEU A N 1
ATOM 2407 C CA . LEU A 1 291 ? 9.763 -6.205 -17.710 1.00 80.12 291 LEU A CA 1
ATOM 2408 C C . LEU A 1 291 ? 10.474 -6.128 -16.358 1.00 80.12 291 LEU A C 1
ATOM 2410 O O . LEU A 1 291 ? 11.625 -6.554 -16.236 1.00 80.12 291 LEU A O 1
ATOM 2414 N N . LEU A 1 292 ? 9.779 -5.631 -15.334 1.00 84.75 292 LEU A N 1
ATOM 2415 C CA . LEU A 1 292 ? 10.331 -5.585 -13.985 1.00 84.75 292 LEU A CA 1
ATOM 2416 C C . LEU A 1 292 ? 10.568 -6.998 -13.433 1.00 84.75 292 LEU A C 1
ATOM 2418 O O . LEU A 1 292 ? 11.571 -7.237 -12.770 1.00 84.75 292 LEU A O 1
ATOM 2422 N N . GLU A 1 293 ? 9.710 -7.957 -13.777 1.00 84.81 293 GLU A N 1
ATOM 2423 C CA . GLU A 1 293 ? 9.900 -9.365 -13.421 1.00 84.81 293 GLU A CA 1
ATOM 2424 C C . GLU A 1 293 ? 11.199 -9.937 -14.019 1.00 84.81 293 GLU A C 1
ATOM 2426 O O . GLU A 1 293 ? 11.983 -10.596 -13.331 1.00 84.81 293 GLU A O 1
ATOM 2431 N N . ILE A 1 294 ? 11.483 -9.630 -15.289 1.00 82.12 294 ILE A N 1
ATOM 2432 C CA . ILE A 1 294 ? 12.735 -10.023 -15.949 1.00 82.12 294 ILE A CA 1
ATOM 2433 C C . ILE A 1 294 ? 13.935 -9.381 -15.247 1.00 82.12 294 ILE A C 1
ATOM 2435 O O . ILE A 1 294 ? 14.914 -10.076 -14.969 1.00 82.12 294 ILE A O 1
ATOM 2439 N N . ILE A 1 295 ? 13.852 -8.085 -14.938 1.00 85.56 295 ILE A N 1
ATOM 2440 C CA . ILE A 1 295 ? 14.893 -7.340 -14.220 1.00 85.56 295 ILE A CA 1
ATOM 2441 C C . ILE A 1 295 ? 15.199 -8.000 -12.869 1.00 85.56 295 ILE A C 1
ATOM 2443 O O . ILE A 1 295 ? 16.355 -8.329 -12.598 1.00 85.56 295 ILE A O 1
ATOM 2447 N N . LEU A 1 296 ? 14.170 -8.262 -12.056 1.00 85.62 296 LEU A N 1
ATOM 2448 C CA . LEU A 1 296 ? 14.328 -8.886 -10.741 1.00 85.62 296 LEU A CA 1
ATOM 2449 C C . LEU A 1 296 ? 14.902 -10.302 -10.851 1.00 85.62 296 LEU A C 1
ATOM 2451 O O . LEU A 1 296 ? 15.796 -10.657 -10.092 1.00 85.62 296 LEU A O 1
ATOM 2455 N N . SER A 1 297 ? 14.488 -11.093 -11.846 1.00 82.69 297 SER A N 1
ATOM 2456 C CA . SER A 1 297 ? 15.020 -12.452 -12.050 1.00 82.69 297 SER A CA 1
ATOM 2457 C C . SER A 1 297 ? 16.528 -12.500 -12.334 1.00 82.69 297 SER A C 1
ATOM 2459 O O . SER A 1 297 ? 17.164 -13.536 -12.138 1.00 82.69 297 SER A O 1
ATOM 2461 N N . LYS A 1 298 ? 17.100 -11.391 -12.820 1.00 80.62 298 LYS A N 1
ATOM 2462 C CA . LYS A 1 298 ? 18.527 -11.247 -13.131 1.00 80.62 298 LYS A CA 1
ATOM 2463 C C . LYS A 1 298 ? 19.324 -10.592 -12.014 1.00 80.62 298 LYS A C 1
ATOM 2465 O O . LYS A 1 298 ? 20.525 -10.407 -12.191 1.00 80.62 298 LYS A O 1
ATOM 2470 N N . CYS A 1 299 ? 18.682 -10.258 -10.900 1.00 81.06 299 CYS A N 1
ATOM 2471 C CA . CYS A 1 299 ? 19.377 -9.737 -9.742 1.00 81.06 299 CYS A CA 1
ATOM 2472 C C . CYS A 1 299 ? 20.100 -10.853 -8.984 1.00 81.06 299 CYS A C 1
ATOM 2474 O O . CYS A 1 299 ? 19.646 -11.989 -8.913 1.00 81.06 299 CYS A O 1
ATOM 2476 N N . ASP A 1 300 ? 21.258 -10.533 -8.436 1.00 69.44 300 ASP A N 1
ATOM 2477 C CA . ASP A 1 300 ? 22.202 -11.473 -7.836 1.00 69.44 300 ASP A CA 1
ATOM 2478 C C . ASP A 1 300 ? 22.470 -11.138 -6.357 1.00 69.44 300 ASP A C 1
ATOM 2480 O O . ASP A 1 300 ? 23.521 -11.461 -5.810 1.00 69.44 300 ASP A O 1
ATOM 2484 N N . GLY A 1 301 ? 21.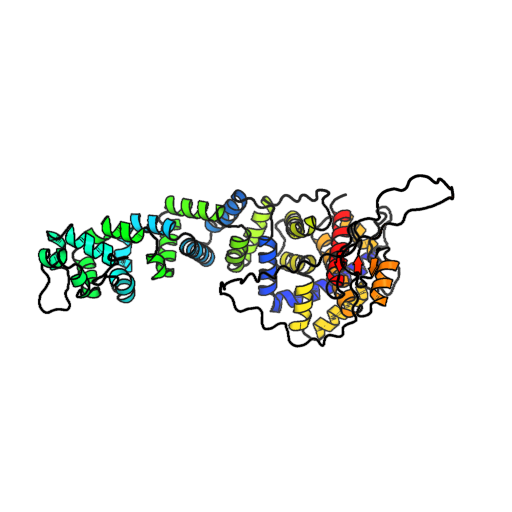501 -10.485 -5.698 1.00 65.06 301 GLY A N 1
ATOM 2485 C CA . GLY A 1 301 ? 21.501 -10.155 -4.263 1.00 65.06 301 GLY A CA 1
ATOM 2486 C C . GLY A 1 301 ? 22.499 -9.071 -3.830 1.00 65.06 301 GLY A C 1
ATOM 2487 O O . GLY A 1 301 ? 22.418 -8.577 -2.712 1.00 65.06 301 GLY A O 1
ATOM 2488 N N . ASN A 1 302 ? 23.421 -8.667 -4.710 1.00 66.31 302 ASN A N 1
ATOM 2489 C CA . ASN A 1 302 ? 24.418 -7.618 -4.457 1.00 66.31 302 ASN A CA 1
ATOM 2490 C C . ASN A 1 302 ? 24.060 -6.266 -5.098 1.00 66.31 302 ASN A C 1
ATOM 2492 O O . ASN A 1 302 ? 24.857 -5.326 -5.047 1.00 66.31 302 ASN A O 1
ATOM 2496 N N . ASN A 1 303 ? 22.897 -6.167 -5.740 1.00 79.44 303 ASN A N 1
ATOM 2497 C CA . ASN A 1 303 ? 22.521 -4.984 -6.504 1.00 79.44 303 ASN A CA 1
ATOM 2498 C C . ASN A 1 303 ? 22.052 -3.874 -5.572 1.00 79.44 303 ASN A C 1
ATOM 2500 O O . ASN A 1 303 ? 21.314 -4.114 -4.617 1.00 79.44 303 ASN A O 1
ATOM 2504 N N . SER A 1 304 ? 22.479 -2.642 -5.847 1.00 84.94 304 SER A N 1
ATOM 2505 C CA . SER A 1 304 ? 22.024 -1.500 -5.060 1.00 84.94 304 SER A CA 1
ATOM 2506 C C . SER A 1 304 ? 20.616 -1.083 -5.481 1.00 84.94 304 SER A C 1
ATOM 2508 O O . SER A 1 304 ? 20.235 -1.209 -6.648 1.00 84.94 304 SER A O 1
ATOM 2510 N N . LEU A 1 305 ? 19.858 -0.509 -4.541 1.00 86.69 305 LEU A N 1
ATOM 2511 C CA . LEU A 1 305 ? 18.564 0.108 -4.848 1.00 86.69 305 LEU A CA 1
ATOM 2512 C C . LEU A 1 305 ? 18.700 1.125 -5.985 1.00 86.69 305 LEU A C 1
ATOM 2514 O O . LEU A 1 305 ? 17.866 1.170 -6.881 1.00 86.69 305 LEU A O 1
ATOM 2518 N N . ASP A 1 306 ? 19.792 1.887 -5.995 1.00 87.81 306 ASP A N 1
ATOM 2519 C CA . ASP A 1 306 ? 20.063 2.908 -7.006 1.00 87.81 306 ASP A CA 1
ATOM 2520 C C . ASP A 1 306 ? 20.117 2.328 -8.425 1.00 87.81 306 ASP A C 1
ATOM 2522 O O . ASP A 1 306 ? 19.582 2.930 -9.357 1.00 87.81 306 ASP A O 1
ATOM 2526 N N . GLN A 1 307 ? 20.710 1.142 -8.593 1.00 87.62 307 GLN A N 1
ATOM 2527 C CA . GLN A 1 307 ? 20.739 0.458 -9.886 1.00 87.62 307 GLN A CA 1
ATOM 2528 C C . GLN A 1 307 ? 19.329 0.069 -10.337 1.00 87.62 307 GLN A C 1
ATOM 2530 O O . GLN A 1 307 ? 18.983 0.279 -11.499 1.00 87.62 307 GLN A O 1
ATOM 2535 N N . LEU A 1 308 ? 18.497 -0.447 -9.427 1.00 89.25 308 LEU A N 1
ATOM 2536 C CA . LEU A 1 308 ? 17.111 -0.813 -9.732 1.00 89.25 308 LEU A CA 1
ATOM 2537 C C . LEU A 1 308 ? 16.245 0.407 -10.051 1.00 89.25 308 LEU A C 1
ATOM 2539 O O . LEU A 1 308 ? 15.430 0.349 -10.971 1.00 89.25 308 LEU A O 1
ATOM 2543 N N . LEU A 1 309 ? 16.444 1.518 -9.339 1.00 90.31 309 LEU A N 1
ATOM 2544 C CA . LEU A 1 309 ? 15.737 2.773 -9.589 1.00 90.31 309 LEU A CA 1
ATOM 2545 C C . LEU A 1 309 ? 16.035 3.301 -10.994 1.00 90.31 309 LEU A C 1
ATOM 2547 O O . LEU A 1 309 ? 15.100 3.565 -11.751 1.00 90.31 309 LEU A O 1
ATOM 2551 N N . VAL A 1 310 ? 17.317 3.408 -11.367 1.00 88.88 310 VAL A N 1
ATOM 2552 C CA . VAL A 1 310 ? 17.720 3.859 -12.711 1.00 88.88 310 VAL A CA 1
ATOM 2553 C C . VAL A 1 310 ? 17.206 2.909 -13.781 1.00 88.88 310 VAL A C 1
ATOM 2555 O O . VAL A 1 310 ? 16.638 3.349 -14.780 1.00 88.88 310 VAL A O 1
ATOM 2558 N N . LEU A 1 311 ? 17.365 1.603 -13.569 1.00 89.94 311 LEU A N 1
ATOM 2559 C CA . LEU A 1 311 ? 16.941 0.609 -14.541 1.00 89.94 311 LEU A CA 1
ATOM 2560 C C . LEU A 1 311 ? 15.429 0.658 -14.766 1.00 89.94 311 LEU A C 1
ATOM 2562 O O . LEU A 1 311 ? 14.994 0.668 -15.916 1.00 89.94 311 LEU A O 1
ATOM 2566 N N . ASN A 1 312 ? 14.630 0.760 -13.702 1.00 90.50 312 ASN A N 1
ATOM 2567 C CA . ASN A 1 312 ? 13.186 0.937 -13.821 1.00 90.50 312 ASN A CA 1
ATOM 2568 C C . ASN A 1 312 ? 12.847 2.242 -14.556 1.00 90.50 312 ASN A C 1
ATOM 2570 O O . ASN A 1 312 ? 12.109 2.215 -15.535 1.00 90.50 312 ASN A O 1
ATOM 2574 N N . ALA A 1 313 ? 13.438 3.373 -14.165 1.00 89.94 313 ALA A N 1
ATOM 2575 C CA . ALA A 1 313 ? 13.126 4.665 -14.777 1.00 89.94 313 ALA A CA 1
ATOM 2576 C C . ALA A 1 313 ? 13.404 4.701 -16.287 1.00 89.94 313 ALA A C 1
ATOM 2578 O O . ALA A 1 313 ? 12.582 5.176 -17.070 1.00 89.94 313 ALA A O 1
ATOM 2579 N N . VAL A 1 314 ? 14.547 4.159 -16.707 1.00 89.56 314 VAL A N 1
ATOM 2580 C CA . VAL A 1 314 ? 14.955 4.147 -18.115 1.00 89.56 314 VAL A CA 1
ATOM 2581 C C . VAL A 1 314 ? 14.081 3.200 -18.943 1.00 89.56 314 VAL A C 1
ATOM 2583 O O . VAL A 1 314 ? 13.753 3.510 -20.091 1.00 89.56 314 VAL A O 1
ATOM 2586 N N . THR A 1 315 ? 13.695 2.057 -18.373 1.00 85.50 315 THR A N 1
ATOM 2587 C CA . THR A 1 315 ? 13.036 0.979 -19.121 1.00 85.50 315 THR A CA 1
ATOM 2588 C C . THR A 1 315 ? 11.508 1.051 -19.116 1.00 85.50 315 THR A C 1
ATOM 2590 O O . THR A 1 315 ? 10.896 0.750 -20.141 1.00 85.50 315 THR A O 1
ATOM 2593 N N . THR A 1 316 ? 10.879 1.472 -18.014 1.00 83.12 316 THR A N 1
ATOM 2594 C CA . THR A 1 316 ? 9.411 1.531 -17.882 1.00 83.12 316 THR A CA 1
ATOM 2595 C C . THR A 1 316 ? 8.869 2.961 -17.947 1.00 83.12 316 THR A C 1
ATOM 2597 O O . THR A 1 316 ? 7.833 3.186 -18.574 1.00 83.12 316 THR A O 1
ATOM 2600 N N . GLN A 1 317 ? 9.589 3.942 -17.390 1.00 86.31 317 GLN A N 1
ATOM 2601 C CA . GLN A 1 317 ? 9.112 5.322 -17.194 1.00 86.31 317 GLN A CA 1
ATOM 2602 C C . GLN A 1 317 ? 9.757 6.349 -18.140 1.00 86.31 317 GLN A C 1
ATOM 2604 O O . GLN A 1 317 ? 10.047 7.483 -17.753 1.00 86.31 317 GLN A O 1
ATOM 2609 N N . SER A 1 318 ? 10.002 5.981 -19.402 1.00 84.44 318 SER A N 1
ATOM 2610 C CA . SER A 1 318 ? 10.767 6.818 -20.342 1.00 84.44 318 SER A CA 1
ATOM 2611 C C . SER A 1 318 ? 10.210 8.243 -20.505 1.00 84.44 318 SER A C 1
ATOM 2613 O O . SER A 1 318 ? 10.984 9.205 -20.565 1.00 84.44 318 SER A O 1
ATOM 2615 N N . ARG A 1 319 ? 8.875 8.387 -20.543 1.00 86.62 319 ARG A N 1
ATOM 2616 C CA . ARG A 1 319 ? 8.178 9.678 -20.681 1.00 86.62 319 ARG A CA 1
ATOM 2617 C C . ARG A 1 319 ? 8.337 10.534 -19.425 1.00 86.62 319 ARG A C 1
ATOM 2619 O O . ARG A 1 319 ? 8.669 11.714 -19.530 1.00 86.62 319 ARG A O 1
ATOM 2626 N N . GLN A 1 320 ? 8.132 9.935 -18.257 1.00 88.19 320 GLN A N 1
ATOM 2627 C CA . GLN A 1 320 ? 8.238 10.580 -16.952 1.00 88.19 320 GLN A CA 1
ATOM 2628 C C . GLN A 1 320 ? 9.680 11.010 -16.682 1.00 88.19 320 GLN A C 1
ATOM 2630 O O . GLN A 1 320 ? 9.899 12.151 -16.298 1.00 88.19 320 GLN A O 1
ATOM 2635 N N . LEU A 1 321 ? 10.668 10.169 -17.005 1.00 89.44 321 LEU A N 1
ATOM 2636 C CA . LEU A 1 321 ? 12.083 10.517 -16.885 1.00 89.44 321 LEU A CA 1
ATOM 2637 C C . LEU A 1 321 ? 12.445 11.736 -17.747 1.00 89.44 321 LEU A C 1
ATOM 2639 O O . LEU A 1 321 ? 13.114 12.653 -17.280 1.00 89.44 321 LEU A O 1
ATOM 2643 N N . MET A 1 322 ? 11.974 11.800 -18.997 1.00 87.38 322 MET A N 1
ATOM 2644 C CA . MET A 1 322 ? 12.217 12.975 -19.842 1.00 87.38 322 MET A CA 1
ATOM 2645 C C . MET A 1 322 ? 11.525 14.229 -19.302 1.00 87.38 322 MET A C 1
ATOM 2647 O O . MET A 1 322 ? 12.103 15.316 -19.354 1.00 87.38 322 MET A O 1
ATOM 2651 N N . ARG A 1 323 ? 10.295 14.094 -18.796 1.00 88.00 323 ARG A N 1
ATOM 2652 C CA . ARG A 1 323 ? 9.567 15.198 -18.166 1.00 88.00 323 ARG A CA 1
ATOM 2653 C C . ARG A 1 323 ? 10.320 15.716 -16.940 1.00 88.00 323 ARG A C 1
ATOM 2655 O O . ARG A 1 323 ? 10.565 16.914 -16.865 1.00 88.00 323 ARG A O 1
ATOM 2662 N N . TYR A 1 324 ? 10.774 14.815 -16.076 1.00 87.56 324 TYR A N 1
ATOM 2663 C CA . TYR A 1 324 ? 11.558 15.137 -14.890 1.00 87.56 324 TYR A CA 1
ATOM 2664 C C . TYR A 1 324 ? 12.830 15.918 -15.243 1.00 87.56 324 TYR A C 1
ATOM 2666 O O . TYR A 1 324 ? 13.069 17.002 -14.723 1.00 87.56 324 TYR A O 1
ATOM 2674 N N . ILE A 1 325 ? 13.604 15.447 -16.228 1.00 87.12 325 ILE A N 1
ATOM 2675 C CA . ILE A 1 325 ? 14.818 16.145 -16.689 1.00 87.12 325 ILE A CA 1
ATOM 2676 C C . ILE A 1 325 ? 14.496 17.536 -17.254 1.00 87.12 325 ILE A C 1
ATOM 2678 O O . ILE A 1 325 ? 15.299 18.459 -17.124 1.00 87.12 325 ILE A O 1
ATOM 2682 N N . ARG A 1 326 ? 13.337 17.713 -17.897 1.00 86.25 326 ARG A N 1
ATOM 2683 C CA . ARG A 1 326 ? 12.915 19.007 -18.453 1.00 86.25 326 ARG A CA 1
ATOM 2684 C C . ARG A 1 326 ? 12.459 19.992 -17.385 1.00 86.25 326 ARG A C 1
ATOM 2686 O O . ARG A 1 326 ? 12.753 21.180 -17.519 1.00 86.25 326 ARG A O 1
ATOM 2693 N N . GLU A 1 327 ? 11.745 19.517 -16.379 1.00 86.94 327 GLU A N 1
ATOM 2694 C CA . GLU A 1 327 ? 11.168 20.350 -15.325 1.00 86.94 327 GLU A CA 1
ATOM 2695 C C . GLU A 1 327 ? 12.226 20.666 -14.258 1.00 86.94 327 GLU A C 1
ATOM 2697 O O . GLU A 1 327 ? 12.559 21.836 -14.078 1.00 86.94 327 GLU A O 1
ATOM 2702 N N . GLU A 1 328 ? 12.856 19.642 -13.683 1.00 84.44 328 GLU A N 1
ATOM 2703 C CA . GLU A 1 328 ? 13.747 19.765 -12.519 1.00 84.44 328 GLU A CA 1
ATOM 2704 C C . GLU A 1 3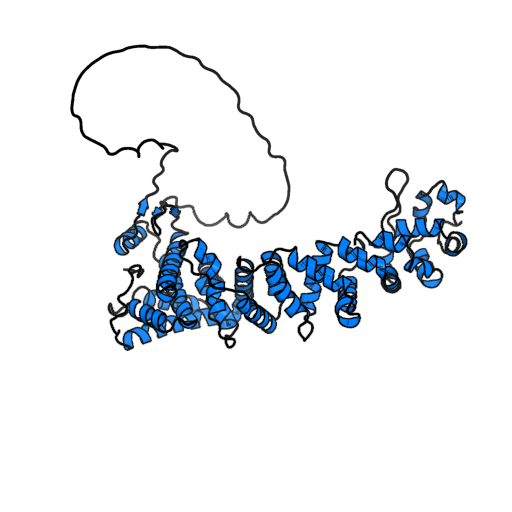28 ? 15.237 19.877 -12.891 1.00 84.44 328 GLU A C 1
ATOM 2706 O O . GLU A 1 328 ? 16.027 20.475 -12.169 1.00 84.44 328 GLU A O 1
ATOM 2711 N N . GLY A 1 329 ? 15.655 19.361 -14.053 1.00 83.19 329 GLY A N 1
ATOM 2712 C CA . GLY A 1 329 ? 17.075 19.350 -14.422 1.00 83.19 329 GLY A CA 1
ATOM 2713 C C . GLY A 1 329 ? 17.686 20.746 -14.626 1.00 83.19 329 GLY A C 1
ATOM 2714 O O . GLY A 1 329 ? 17.089 21.627 -15.260 1.00 83.19 329 GLY A O 1
ATOM 2715 N N . SER A 1 330 ? 18.930 20.941 -14.175 1.00 85.44 330 SER A N 1
ATOM 2716 C CA . SER A 1 330 ? 19.690 22.166 -14.464 1.00 85.44 330 SER A CA 1
ATOM 2717 C C . SER A 1 330 ? 19.947 22.332 -15.968 1.00 85.44 330 SER A C 1
ATOM 2719 O O . SER A 1 330 ? 19.958 21.365 -16.736 1.00 85.44 330 SER A O 1
ATOM 2721 N N . GLN A 1 331 ? 20.198 23.568 -16.412 1.00 87.56 331 GLN A N 1
ATOM 2722 C CA . GLN A 1 331 ? 20.495 23.845 -17.823 1.00 87.56 331 GLN A CA 1
ATOM 2723 C C . GLN A 1 331 ? 21.719 23.058 -18.323 1.00 87.56 331 GLN A C 1
ATOM 2725 O O . GLN A 1 331 ? 21.705 22.538 -19.436 1.00 87.56 331 GLN A O 1
ATOM 2730 N N . GLU A 1 332 ? 22.741 22.900 -17.478 1.00 87.88 332 GLU A N 1
ATOM 2731 C CA . GLU A 1 332 ? 23.939 22.120 -17.796 1.00 87.88 332 GLU A CA 1
ATOM 2732 C C . GLU A 1 332 ? 23.610 20.635 -18.005 1.00 87.88 332 GLU A C 1
ATOM 2734 O O . GLU A 1 332 ? 24.052 20.030 -18.982 1.00 87.88 332 GLU A O 1
ATOM 2739 N N . GLN A 1 333 ? 22.798 20.042 -17.125 1.00 86.62 333 GLN A N 1
ATOM 2740 C CA . GLN A 1 333 ? 22.370 18.647 -17.263 1.00 86.62 333 GLN A CA 1
ATOM 2741 C C . GLN A 1 333 ? 21.515 18.448 -18.519 1.00 86.62 333 GLN A C 1
ATOM 2743 O O . GLN A 1 333 ? 21.737 17.491 -19.257 1.00 86.62 333 GLN A O 1
ATOM 2748 N N . LYS A 1 334 ? 20.593 19.372 -18.814 1.00 89.00 334 LYS A N 1
ATOM 2749 C CA . LYS A 1 334 ? 19.765 19.343 -20.032 1.00 89.00 334 LYS A CA 1
ATOM 2750 C C . LYS A 1 334 ? 20.618 19.360 -21.301 1.00 89.00 334 LYS A C 1
ATOM 2752 O O . LYS A 1 334 ? 20.391 18.564 -22.212 1.00 89.00 334 LYS A O 1
ATOM 2757 N N . GLU A 1 335 ? 21.619 20.236 -21.356 1.00 90.06 335 GLU A N 1
ATOM 2758 C CA . GLU A 1 335 ? 22.542 20.327 -22.491 1.00 90.06 335 GLU A CA 1
ATOM 2759 C C . GLU A 1 335 ? 23.423 19.081 -22.620 1.00 90.06 335 GLU A C 1
ATOM 2761 O O . GLU A 1 335 ? 23.575 18.563 -23.729 1.00 90.06 335 GLU A O 1
ATOM 2766 N N . LYS A 1 336 ? 23.926 18.546 -21.500 1.00 91.50 336 LYS A N 1
ATOM 2767 C CA . LYS A 1 336 ? 24.683 17.286 -21.466 1.00 91.50 336 LYS A CA 1
ATOM 2768 C C . LYS A 1 336 ? 23.858 16.113 -21.987 1.00 91.50 336 LYS A C 1
ATOM 2770 O O . LYS A 1 336 ? 24.312 15.424 -22.898 1.00 91.50 336 LYS A O 1
ATOM 2775 N N . VAL A 1 337 ? 22.630 15.923 -21.492 1.00 91.00 337 VAL A N 1
ATOM 2776 C CA . VAL A 1 337 ? 21.721 14.871 -21.984 1.00 91.00 337 VAL A CA 1
ATOM 2777 C C . VAL A 1 337 ? 21.513 15.018 -23.486 1.00 91.00 337 VAL A C 1
ATOM 2779 O O . VAL A 1 337 ? 21.697 14.056 -24.228 1.00 91.00 337 VAL A O 1
ATOM 2782 N N . LYS A 1 338 ? 21.182 16.225 -23.957 1.00 90.56 338 LYS A N 1
ATOM 2783 C CA . LYS A 1 338 ? 20.941 16.476 -25.381 1.00 90.56 338 LYS A CA 1
ATOM 2784 C C . LYS A 1 338 ? 22.166 16.159 -26.239 1.00 90.56 338 LYS A C 1
ATOM 2786 O O . LYS A 1 338 ? 22.034 15.544 -27.296 1.00 90.56 338 LYS A O 1
ATOM 2791 N N . HIS A 1 339 ? 23.350 16.562 -25.785 1.00 91.12 339 HIS A N 1
ATOM 2792 C CA . HIS A 1 339 ? 24.608 16.308 -26.473 1.00 91.12 339 HIS A CA 1
ATOM 2793 C C . HIS A 1 339 ? 24.912 14.806 -26.570 1.00 91.12 339 HIS A C 1
ATOM 2795 O O . HIS A 1 339 ? 25.145 14.300 -27.668 1.00 91.12 339 HIS A O 1
ATOM 2801 N N . VAL A 1 340 ? 24.834 14.077 -25.454 1.00 91.38 340 VAL A N 1
ATOM 2802 C CA . VAL A 1 340 ? 25.111 12.632 -25.413 1.00 91.38 340 VAL A CA 1
ATOM 2803 C C . VAL A 1 340 ? 24.080 11.848 -26.231 1.00 91.38 340 VAL A C 1
ATOM 2805 O O . VAL A 1 340 ? 24.446 11.004 -27.049 1.00 91.38 340 VAL A O 1
ATOM 2808 N N . VAL A 1 341 ? 22.788 12.177 -26.107 1.00 91.50 341 VAL A N 1
ATOM 2809 C CA . VAL A 1 341 ? 21.713 11.567 -26.910 1.00 91.50 341 VAL A CA 1
ATOM 2810 C C . VAL A 1 341 ? 21.951 11.783 -28.404 1.00 91.50 341 VAL A C 1
ATOM 2812 O O . VAL A 1 341 ? 21.798 10.847 -29.195 1.00 91.50 341 VAL A O 1
ATOM 2815 N N . PHE A 1 342 ? 22.363 12.989 -28.803 1.00 89.25 342 PHE A N 1
ATOM 2816 C CA . PHE A 1 342 ? 22.686 13.280 -30.196 1.00 89.25 342 PHE A CA 1
ATOM 2817 C C . PHE A 1 342 ? 23.842 12.408 -30.700 1.00 89.25 342 PHE A C 1
ATOM 2819 O O . PHE A 1 342 ? 23.725 11.828 -31.779 1.00 89.25 342 PHE A O 1
ATOM 2826 N N . GLN A 1 343 ? 24.915 12.254 -29.919 1.00 88.00 343 GLN A N 1
ATOM 2827 C CA . GLN A 1 343 ? 26.052 11.400 -30.282 1.00 88.00 343 GLN A CA 1
ATOM 2828 C C . GLN A 1 343 ? 25.662 9.918 -30.401 1.00 88.00 343 GLN A C 1
ATOM 2830 O O . GLN A 1 343 ? 26.067 9.249 -31.351 1.00 88.00 343 GLN A O 1
ATOM 2835 N N . ILE A 1 344 ? 24.813 9.417 -29.498 1.00 87.00 344 ILE A N 1
ATOM 2836 C CA . ILE A 1 344 ? 24.307 8.034 -29.528 1.00 87.00 344 ILE A CA 1
ATOM 2837 C C . ILE A 1 344 ? 23.449 7.770 -30.780 1.00 87.00 344 ILE A C 1
ATOM 2839 O O . ILE A 1 344 ? 23.538 6.699 -31.395 1.00 87.00 344 ILE A O 1
ATOM 2843 N N . CYS A 1 345 ? 22.597 8.731 -31.151 1.00 85.75 345 CYS A N 1
ATOM 2844 C CA . CYS A 1 345 ? 21.616 8.595 -32.234 1.00 85.75 345 CYS A CA 1
ATOM 2845 C C . CYS A 1 345 ? 22.187 8.926 -33.622 1.00 85.75 345 CYS A C 1
ATOM 2847 O O . CYS A 1 345 ? 21.718 8.405 -34.638 1.00 85.75 345 CYS A O 1
ATOM 2849 N N . LYS A 1 346 ? 23.199 9.794 -33.676 1.00 82.88 346 LYS A N 1
ATOM 2850 C CA . LYS A 1 346 ? 23.918 10.205 -34.885 1.00 82.88 346 LYS A CA 1
ATOM 2851 C C . LYS A 1 346 ? 25.427 10.058 -34.654 1.00 82.88 346 LYS A C 1
ATOM 2853 O O . LYS A 1 346 ? 26.114 11.069 -34.500 1.00 82.88 346 LYS A O 1
ATOM 2858 N N . PRO A 1 347 ? 25.951 8.820 -34.659 1.00 72.75 347 PRO A N 1
ATOM 2859 C CA . PRO A 1 347 ? 27.384 8.610 -34.530 1.00 72.75 347 PRO A CA 1
ATOM 2860 C C . PRO A 1 347 ? 28.127 9.288 -35.687 1.00 72.75 347 PRO A C 1
ATOM 2862 O O . PRO A 1 347 ? 27.692 9.244 -36.841 1.00 72.75 347 PRO A O 1
ATOM 2865 N N . THR A 1 348 ? 29.257 9.920 -35.378 1.00 65.75 348 THR A N 1
ATOM 2866 C CA . THR A 1 348 ? 30.135 10.583 -36.354 1.00 65.75 348 THR A CA 1
ATOM 2867 C C . THR A 1 348 ? 30.847 9.585 -37.264 1.00 65.75 348 THR A C 1
ATOM 2869 O O . THR A 1 348 ? 31.138 9.910 -38.415 1.00 65.75 348 THR A O 1
ATOM 2872 N N . ASN A 1 349 ? 31.089 8.362 -36.785 1.00 64.94 349 ASN A N 1
ATOM 2873 C CA . ASN A 1 349 ? 31.694 7.283 -37.555 1.00 64.94 349 ASN A CA 1
ATOM 2874 C C . ASN A 1 349 ? 30.642 6.210 -37.911 1.00 64.94 349 ASN A C 1
ATOM 2876 O O . ASN A 1 349 ? 30.003 5.652 -37.019 1.00 64.94 349 ASN A O 1
ATOM 2880 N N . PRO A 1 350 ? 30.474 5.853 -39.198 1.00 63.75 350 PRO A N 1
ATOM 2881 C CA . PRO A 1 350 ? 29.514 4.831 -39.625 1.00 63.75 350 PRO A CA 1
ATOM 2882 C C . PRO A 1 350 ? 29.819 3.418 -39.098 1.00 63.75 350 PRO A C 1
ATOM 2884 O O . PRO A 1 350 ? 28.962 2.544 -39.200 1.00 63.75 350 PRO A O 1
ATOM 2887 N N . LYS A 1 351 ? 31.016 3.175 -38.541 1.00 61.03 351 LYS A N 1
ATOM 2888 C CA . LYS A 1 351 ? 31.365 1.911 -37.871 1.00 61.03 351 LYS A CA 1
ATOM 2889 C C . LYS A 1 351 ? 30.814 1.804 -36.443 1.00 61.03 351 LYS A C 1
ATOM 2891 O O . LYS A 1 351 ? 30.667 0.682 -35.958 1.00 61.03 351 LYS A O 1
ATOM 2896 N N . ASP A 1 352 ? 30.423 2.916 -35.816 1.00 63.84 352 ASP A N 1
ATOM 2897 C CA . ASP A 1 352 ? 29.927 2.970 -34.429 1.00 63.84 352 ASP A CA 1
ATOM 2898 C C . ASP A 1 352 ? 28.438 2.604 -34.364 1.00 63.84 352 ASP A C 1
ATOM 2900 O O . ASP A 1 352 ? 27.568 3.345 -33.891 1.00 63.84 352 ASP A O 1
ATOM 2904 N N . THR A 1 353 ? 28.130 1.433 -34.911 1.00 75.25 353 THR A N 1
ATOM 2905 C CA . THR A 1 353 ? 26.787 0.855 -34.942 1.00 75.25 353 THR A CA 1
ATOM 2906 C C . THR A 1 353 ? 26.399 0.311 -33.566 1.00 75.25 353 THR A C 1
ATOM 2908 O O . THR A 1 353 ? 27.246 0.079 -32.709 1.00 75.25 353 THR A O 1
ATOM 2911 N N . PHE A 1 354 ? 25.103 0.102 -33.328 1.00 81.12 354 PHE A N 1
ATOM 2912 C CA . PHE A 1 354 ? 24.627 -0.509 -32.082 1.00 81.12 354 PHE A CA 1
ATOM 2913 C C . PHE A 1 354 ? 24.822 -2.038 -32.052 1.00 81.12 354 PHE A C 1
ATOM 2915 O O . PHE A 1 354 ? 24.884 -2.653 -30.989 1.00 81.12 354 PHE A O 1
ATOM 2922 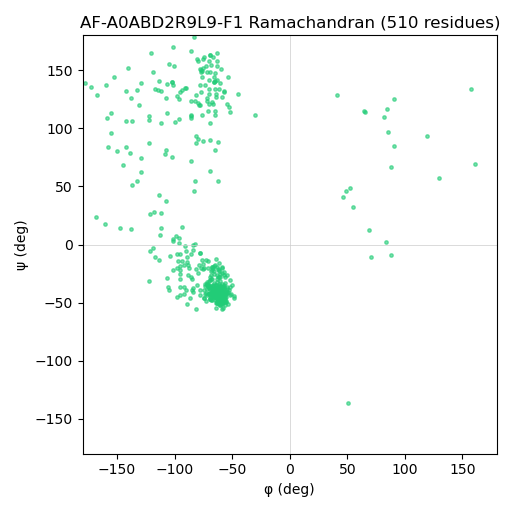N N . THR A 1 355 ? 24.976 -2.657 -33.225 1.00 82.38 355 THR A N 1
ATOM 2923 C CA . THR A 1 355 ? 25.119 -4.107 -33.412 1.00 82.38 355 THR A CA 1
ATOM 2924 C C . THR A 1 355 ? 26.203 -4.771 -32.543 1.00 82.38 355 THR A C 1
ATOM 2926 O O . THR A 1 355 ? 25.933 -5.836 -31.988 1.00 82.38 355 THR A O 1
ATOM 2929 N N . PRO A 1 356 ? 27.408 -4.197 -32.367 1.00 82.12 356 PRO A N 1
ATOM 2930 C CA . PRO A 1 356 ? 28.427 -4.753 -31.482 1.00 82.12 356 PRO A CA 1
ATOM 2931 C C . PRO A 1 356 ? 27.994 -4.841 -30.014 1.00 82.12 356 PRO A C 1
ATOM 2933 O O . PRO A 1 356 ? 28.228 -5.869 -29.381 1.00 82.12 356 PRO A O 1
ATOM 2936 N N . ILE A 1 357 ? 27.304 -3.815 -29.497 1.00 84.44 357 ILE A N 1
ATOM 2937 C CA . ILE A 1 357 ? 26.750 -3.840 -28.136 1.00 84.44 357 ILE A CA 1
ATOM 2938 C C . ILE A 1 357 ? 25.669 -4.911 -28.027 1.00 84.44 357 ILE A C 1
ATOM 2940 O O . ILE A 1 357 ? 25.697 -5.691 -27.083 1.00 84.44 357 ILE A O 1
ATOM 2944 N N . LEU A 1 358 ? 24.771 -5.027 -29.015 1.00 84.75 358 LEU A N 1
ATOM 2945 C CA . LEU A 1 358 ? 23.766 -6.099 -29.041 1.00 84.75 358 LEU A CA 1
ATOM 2946 C C . LEU A 1 358 ? 24.403 -7.495 -28.940 1.00 84.75 358 LEU A C 1
ATOM 2948 O O . LEU A 1 358 ? 23.907 -8.346 -28.203 1.00 84.75 358 LEU A O 1
ATOM 2952 N N . ARG A 1 359 ? 25.524 -7.730 -29.637 1.00 83.88 359 ARG A N 1
ATOM 2953 C CA . ARG A 1 359 ? 26.284 -8.992 -29.557 1.00 83.88 359 ARG A CA 1
ATOM 2954 C C . ARG A 1 359 ? 26.892 -9.214 -28.176 1.00 83.88 359 ARG A C 1
ATOM 2956 O O . ARG A 1 359 ? 26.877 -10.340 -27.683 1.00 83.88 359 ARG A O 1
ATOM 2963 N N . GLU A 1 360 ? 27.431 -8.176 -27.547 1.00 84.62 360 GLU A N 1
ATOM 2964 C CA . GLU A 1 360 ? 27.955 -8.291 -26.186 1.00 84.62 360 GLU A CA 1
ATOM 2965 C C . GLU A 1 360 ? 26.845 -8.563 -25.165 1.00 84.62 360 GLU A C 1
ATOM 2967 O O . GLU A 1 360 ? 26.998 -9.457 -24.330 1.00 84.62 360 GLU A O 1
ATOM 2972 N N . CYS A 1 361 ? 25.706 -7.875 -25.284 1.00 86.38 361 CYS A N 1
ATOM 2973 C CA . CYS A 1 361 ? 24.513 -8.135 -24.484 1.00 86.38 361 CYS A CA 1
ATOM 2974 C C . CYS A 1 361 ? 24.059 -9.594 -24.626 1.00 86.38 361 CYS A C 1
ATOM 2976 O O . CYS A 1 361 ? 23.820 -10.259 -23.621 1.00 86.38 361 CYS A O 1
ATOM 2978 N N . PHE A 1 362 ? 24.021 -10.125 -25.855 1.00 84.75 362 PHE A N 1
ATOM 2979 C CA . PHE A 1 362 ? 23.695 -11.531 -26.128 1.00 84.75 362 PHE A CA 1
ATOM 2980 C C . PHE A 1 362 ? 24.674 -12.517 -25.473 1.00 84.75 362 PHE A C 1
ATOM 2982 O O . PHE A 1 362 ? 24.263 -13.575 -25.003 1.00 84.75 362 PHE A O 1
ATOM 2989 N N . ARG A 1 363 ? 25.968 -12.177 -25.404 1.00 83.31 363 ARG A N 1
ATOM 2990 C CA . ARG A 1 363 ? 26.987 -13.020 -24.755 1.00 83.31 363 ARG A CA 1
ATOM 2991 C C . ARG A 1 363 ? 26.874 -13.009 -23.230 1.00 83.31 363 ARG A C 1
ATOM 2993 O O . ARG A 1 363 ? 27.045 -14.056 -22.614 1.00 83.31 363 ARG A O 1
ATOM 3000 N N . ARG A 1 364 ? 26.630 -11.842 -22.621 1.00 83.69 364 ARG A N 1
ATOM 3001 C CA . ARG A 1 364 ? 26.606 -11.681 -21.155 1.00 83.69 364 ARG A CA 1
ATOM 3002 C C . ARG A 1 364 ? 25.260 -12.044 -20.530 1.00 83.69 364 ARG A C 1
ATOM 3004 O O . ARG A 1 364 ? 25.246 -12.639 -19.458 1.00 83.69 364 ARG A O 1
ATOM 3011 N N . LYS A 1 365 ? 24.146 -11.657 -21.166 1.00 83.44 365 LYS A N 1
ATOM 3012 C CA . LYS A 1 365 ? 22.766 -11.801 -20.657 1.00 83.44 365 LYS A CA 1
ATOM 3013 C C . LYS A 1 365 ? 22.617 -11.349 -19.193 1.00 83.44 365 LYS A C 1
ATOM 3015 O O . LYS A 1 365 ? 21.943 -12.003 -18.394 1.00 83.44 365 LYS A O 1
ATOM 3020 N N . SER A 1 366 ? 23.273 -10.241 -18.849 1.00 86.06 366 SER A N 1
ATOM 3021 C CA . SER A 1 366 ? 23.347 -9.684 -17.493 1.00 86.06 366 SER A CA 1
ATOM 3022 C C . SER A 1 366 ? 22.388 -8.506 -17.291 1.00 86.06 366 SER A C 1
ATOM 3024 O O . SER A 1 366 ? 21.864 -7.956 -18.261 1.00 86.06 366 SER A O 1
ATOM 3026 N N . LEU A 1 367 ? 22.218 -8.062 -16.041 1.00 85.88 367 LEU A N 1
ATOM 3027 C CA . LEU A 1 367 ? 21.487 -6.833 -15.705 1.00 85.88 367 LEU A CA 1
ATOM 3028 C C . LEU A 1 367 ? 22.042 -5.608 -16.456 1.00 85.88 367 LEU A C 1
ATOM 3030 O O . LEU A 1 367 ? 21.293 -4.826 -17.034 1.00 85.88 367 LEU A O 1
ATOM 3034 N N . GLU A 1 368 ? 23.369 -5.515 -16.545 1.00 87.75 368 GLU A N 1
ATOM 3035 C CA . GLU A 1 368 ? 24.077 -4.481 -17.308 1.00 87.75 368 GLU A CA 1
ATOM 3036 C C . GLU A 1 368 ? 23.672 -4.468 -18.792 1.00 87.75 368 GLU A C 1
ATOM 3038 O O . GLU A 1 368 ? 23.541 -3.412 -19.406 1.00 87.75 368 GLU A O 1
ATOM 3043 N N . SER A 1 369 ? 23.397 -5.648 -19.359 1.00 89.12 369 SER A N 1
ATOM 3044 C CA . SER A 1 369 ? 22.932 -5.764 -20.742 1.00 89.12 369 SER A CA 1
ATOM 3045 C C . SER A 1 369 ? 21.551 -5.125 -20.903 1.00 89.12 369 SER A C 1
ATOM 3047 O O . SER A 1 369 ? 21.339 -4.363 -21.842 1.00 89.12 369 SER A O 1
ATOM 3049 N N . ILE A 1 370 ? 20.628 -5.374 -19.965 1.00 89.06 370 ILE A N 1
ATOM 3050 C CA . ILE A 1 370 ? 19.291 -4.752 -19.953 1.00 89.06 370 ILE A CA 1
ATOM 3051 C C . ILE A 1 370 ? 19.421 -3.231 -19.834 1.00 89.06 370 ILE A C 1
ATOM 3053 O O . ILE A 1 370 ? 18.756 -2.496 -20.563 1.00 89.06 370 ILE A O 1
ATOM 3057 N N . LYS A 1 371 ? 20.325 -2.760 -18.969 1.00 90.62 371 LYS A N 1
ATOM 3058 C CA . LYS A 1 371 ? 20.588 -1.334 -18.764 1.00 90.62 371 LYS A CA 1
ATOM 3059 C C . LYS A 1 371 ? 21.052 -0.642 -20.044 1.00 90.62 371 LYS A C 1
ATOM 3061 O O . LYS A 1 371 ? 20.465 0.364 -20.431 1.00 90.62 371 LYS A O 1
ATOM 3066 N N . TRP A 1 372 ? 22.039 -1.199 -20.747 1.00 91.31 372 TRP A N 1
ATOM 3067 C CA . TRP A 1 372 ? 22.517 -0.633 -22.014 1.00 91.31 372 TRP A CA 1
ATOM 3068 C C . TRP A 1 372 ? 21.435 -0.610 -23.097 1.00 91.31 372 TRP A C 1
ATOM 3070 O O . TRP A 1 372 ? 21.304 0.389 -23.806 1.00 91.31 372 TRP A O 1
ATOM 3080 N N . LEU A 1 373 ? 20.630 -1.672 -23.208 1.00 91.44 373 LEU A N 1
ATOM 3081 C CA . LEU A 1 373 ? 19.485 -1.701 -24.126 1.00 91.44 373 LEU A CA 1
ATOM 3082 C C . LEU A 1 373 ? 18.459 -0.612 -23.774 1.00 91.44 373 LEU A C 1
ATOM 3084 O O . LEU A 1 373 ? 17.957 0.075 -24.666 1.00 91.44 373 LEU A O 1
ATOM 3088 N N . GLY A 1 374 ? 18.169 -0.443 -22.482 1.00 91.94 374 GLY A N 1
ATOM 3089 C CA . GLY A 1 374 ? 17.243 0.562 -21.971 1.00 91.94 374 GLY A CA 1
ATOM 3090 C C . GLY A 1 374 ? 17.727 1.977 -22.266 1.00 91.94 374 GLY A C 1
ATOM 3091 O O . GLY A 1 374 ? 16.987 2.766 -22.844 1.00 91.94 374 GLY A O 1
ATOM 3092 N N . LEU A 1 375 ? 18.986 2.286 -21.944 1.00 93.06 375 LEU A N 1
ATOM 3093 C CA . LEU A 1 375 ? 19.591 3.601 -22.183 1.00 93.06 375 LEU A CA 1
ATOM 3094 C C . LEU A 1 375 ? 19.612 3.948 -23.673 1.00 93.06 375 LEU A C 1
ATOM 3096 O O . LEU A 1 375 ? 19.295 5.075 -24.051 1.00 93.06 375 LEU A O 1
ATOM 3100 N N . GLN A 1 376 ? 19.919 2.972 -24.533 1.00 92.38 376 GLN A N 1
ATOM 3101 C CA . GLN A 1 376 ? 19.861 3.157 -25.981 1.00 92.38 376 GLN A CA 1
ATOM 3102 C C . GLN A 1 376 ? 18.435 3.472 -26.457 1.00 92.38 376 GLN A C 1
ATOM 3104 O O . GLN A 1 376 ? 18.239 4.375 -27.272 1.00 92.38 376 GLN A O 1
ATOM 3109 N N . SER A 1 377 ? 17.444 2.730 -25.960 1.00 92.38 377 SER A N 1
ATOM 3110 C CA . SER A 1 377 ? 16.035 2.956 -26.286 1.00 92.38 377 SER A CA 1
ATOM 3111 C C . SER A 1 377 ? 15.553 4.324 -25.807 1.00 92.38 377 SER A C 1
ATOM 3113 O O . SER A 1 377 ? 14.921 5.069 -26.558 1.00 92.38 377 SER A O 1
ATOM 3115 N N . TRP A 1 378 ? 15.918 4.705 -24.587 1.00 93.56 378 TRP A N 1
ATOM 3116 C CA . TRP A 1 378 ? 15.580 6.004 -24.033 1.00 93.56 378 TRP A CA 1
ATOM 3117 C C . TRP A 1 378 ? 16.255 7.151 -24.799 1.00 93.56 378 TRP A C 1
ATOM 3119 O O . TRP A 1 378 ? 15.621 8.168 -25.071 1.00 93.56 378 TRP A O 1
ATOM 3129 N N . ALA A 1 379 ? 17.497 6.973 -25.261 1.00 92.31 379 ALA A N 1
ATOM 3130 C CA . ALA A 1 379 ? 18.138 7.933 -26.157 1.00 92.31 379 ALA A CA 1
ATOM 3131 C C . ALA A 1 379 ? 17.355 8.093 -27.473 1.00 92.31 379 ALA A C 1
ATOM 3133 O O . ALA A 1 379 ? 17.149 9.219 -27.927 1.00 92.31 379 ALA A O 1
ATOM 3134 N N . PHE A 1 380 ? 16.847 6.998 -28.056 1.00 91.12 380 PHE A N 1
ATOM 3135 C CA . PHE A 1 380 ? 15.959 7.078 -29.222 1.00 91.12 380 PHE A CA 1
ATOM 3136 C C . PHE A 1 380 ? 14.667 7.825 -28.900 1.00 91.12 380 PHE A C 1
ATOM 3138 O O . PHE A 1 380 ? 14.283 8.700 -29.671 1.00 91.12 380 PHE A O 1
ATOM 3145 N N . TYR A 1 381 ? 14.036 7.548 -27.759 1.00 91.06 381 TYR A N 1
ATOM 3146 C CA . TYR A 1 381 ? 12.850 8.276 -27.310 1.00 91.06 381 TYR A CA 1
ATOM 3147 C C . TYR A 1 381 ? 13.103 9.789 -27.235 1.00 91.06 381 TYR A C 1
ATOM 3149 O O . TYR A 1 381 ? 12.344 10.575 -27.808 1.00 91.06 381 TYR A O 1
ATOM 3157 N N . CYS A 1 382 ? 14.196 10.199 -26.587 1.00 89.62 382 CYS A N 1
ATOM 3158 C CA . CYS A 1 382 ? 14.561 11.604 -26.441 1.00 89.62 382 CYS A CA 1
ATOM 3159 C C . CYS A 1 382 ? 14.822 12.270 -27.794 1.00 89.62 382 CYS A C 1
ATOM 3161 O O . CYS A 1 382 ? 14.302 13.351 -28.073 1.00 89.62 382 CYS A O 1
ATOM 3163 N N . TYR A 1 383 ? 15.578 11.595 -28.660 1.00 89.31 383 TYR A N 1
ATOM 3164 C CA . TYR A 1 383 ? 15.910 12.087 -29.990 1.00 89.31 383 TYR A CA 1
ATOM 3165 C C . TYR A 1 383 ? 14.667 12.243 -30.877 1.00 89.31 383 TYR A C 1
ATOM 3167 O O . TYR A 1 383 ? 14.474 13.282 -31.510 1.00 89.31 383 TYR A O 1
ATOM 3175 N N . LEU A 1 384 ? 13.788 11.237 -30.886 1.00 87.81 384 LEU A N 1
ATOM 3176 C CA . LEU A 1 384 ? 12.526 11.266 -31.623 1.00 87.81 384 LEU A CA 1
ATOM 3177 C C . LEU A 1 384 ? 11.605 12.384 -31.112 1.00 87.81 384 LEU A C 1
ATOM 3179 O O . LEU A 1 384 ? 11.056 13.138 -31.909 1.00 87.81 384 LEU A O 1
ATOM 3183 N N . SER A 1 385 ? 11.493 12.549 -29.795 1.00 86.12 385 SER A N 1
ATOM 3184 C CA . SER A 1 385 ? 10.623 13.560 -29.180 1.00 86.12 385 SER A CA 1
ATOM 3185 C C . SER A 1 385 ? 11.057 15.006 -29.459 1.00 86.12 385 SER A C 1
ATOM 3187 O O . SER A 1 385 ? 10.232 15.918 -29.405 1.00 86.12 385 SER A O 1
ATOM 3189 N N . GLU A 1 386 ? 12.341 15.251 -29.740 1.00 84.00 386 GLU A N 1
ATOM 3190 C CA . GLU A 1 386 ? 12.867 16.602 -29.987 1.00 84.00 386 GLU A CA 1
ATOM 3191 C C . GLU A 1 386 ? 12.990 16.951 -31.470 1.00 84.00 386 GLU A C 1
ATOM 3193 O O . GLU A 1 386 ? 12.562 18.040 -31.876 1.00 84.00 386 GLU A O 1
ATOM 3198 N N . ASP A 1 387 ? 13.529 16.029 -32.274 1.00 79.94 387 ASP A N 1
ATOM 3199 C CA . ASP A 1 387 ? 13.883 16.284 -33.674 1.00 79.94 387 ASP A CA 1
ATOM 3200 C C . ASP A 1 387 ? 12.749 15.941 -34.664 1.00 79.94 387 ASP A C 1
ATOM 3202 O O . ASP A 1 387 ? 12.759 16.422 -35.802 1.00 79.94 387 ASP A O 1
ATOM 3206 N N . PHE A 1 388 ? 11.743 15.144 -34.273 1.00 75.88 388 PHE A N 1
ATOM 3207 C CA . PHE A 1 388 ? 10.679 14.689 -35.181 1.00 75.88 388 PHE A CA 1
ATOM 3208 C C . PHE A 1 388 ? 9.372 15.461 -34.983 1.00 75.88 388 PHE A C 1
ATOM 3210 O O . PHE A 1 388 ? 8.386 14.958 -34.453 1.00 75.88 388 PHE A O 1
ATOM 3217 N N . ARG A 1 389 ? 9.348 16.702 -35.484 1.00 69.75 389 ARG A N 1
ATOM 3218 C CA . ARG A 1 389 ? 8.140 17.556 -35.489 1.00 69.75 389 ARG A CA 1
ATOM 3219 C C . ARG A 1 389 ? 7.339 17.493 -36.791 1.00 69.75 389 ARG A C 1
ATOM 3221 O O . ARG A 1 389 ? 6.153 17.798 -36.802 1.00 69.75 389 ARG A O 1
ATOM 3228 N N . ASN A 1 390 ? 7.981 17.088 -37.887 1.00 78.00 390 ASN A N 1
ATOM 3229 C CA . ASN A 1 390 ? 7.387 17.112 -39.222 1.00 78.00 390 ASN A CA 1
ATOM 3230 C C . ASN A 1 390 ? 6.930 15.717 -39.652 1.00 78.00 390 ASN A C 1
ATOM 3232 O O . ASN A 1 390 ? 7.656 14.736 -39.485 1.00 78.00 390 ASN A O 1
ATOM 3236 N N . SER A 1 391 ? 5.772 15.650 -40.311 1.00 75.19 391 SER A N 1
ATOM 3237 C CA . SER A 1 391 ? 5.207 14.400 -40.837 1.00 75.19 391 SER A CA 1
ATOM 3238 C C . SER A 1 391 ? 6.159 13.679 -41.809 1.00 75.19 391 SER A C 1
ATOM 3240 O O . SER A 1 391 ? 6.339 12.466 -41.732 1.00 75.19 391 SER A O 1
ATOM 3242 N N . SER A 1 392 ? 6.897 14.437 -42.626 1.00 77.94 392 SER A N 1
ATOM 3243 C CA . SER A 1 392 ? 7.922 13.907 -43.535 1.00 77.94 392 SER A CA 1
ATOM 3244 C C . SER A 1 392 ? 9.098 13.232 -42.823 1.00 77.94 392 SER A C 1
ATOM 3246 O O . SER A 1 392 ? 9.689 12.301 -43.366 1.00 77.94 392 SER A O 1
ATOM 3248 N N . SER A 1 393 ? 9.469 13.691 -41.622 1.00 81.44 393 SER A N 1
ATOM 3249 C CA . SER A 1 393 ? 10.565 13.089 -40.854 1.00 81.44 393 SER A CA 1
ATOM 3250 C C . SER A 1 393 ? 10.174 11.695 -40.362 1.00 81.44 393 SER A C 1
ATOM 3252 O O . SER A 1 393 ? 10.971 10.767 -40.481 1.00 81.44 393 SER A O 1
ATOM 3254 N N . TRP A 1 394 ? 8.934 11.538 -39.890 1.00 81.38 394 TRP A N 1
ATOM 3255 C CA . TRP A 1 394 ? 8.370 10.251 -39.475 1.00 81.38 394 TRP A CA 1
ATOM 3256 C C . TRP A 1 394 ? 8.281 9.257 -40.632 1.00 81.38 394 TRP A C 1
ATOM 3258 O O . TRP A 1 394 ? 8.773 8.139 -40.527 1.00 81.38 394 TRP A O 1
ATOM 3268 N N . GLU A 1 395 ? 7.742 9.683 -41.773 1.00 81.56 395 GLU A N 1
ATOM 3269 C CA . GLU A 1 395 ? 7.628 8.828 -42.963 1.00 81.56 395 GLU A CA 1
ATOM 3270 C C . GLU A 1 395 ? 8.993 8.339 -43.449 1.00 81.56 395 GLU A C 1
ATOM 3272 O O . GLU A 1 395 ? 9.167 7.154 -43.732 1.00 81.56 395 GLU A O 1
ATOM 3277 N N . ASN A 1 396 ? 9.989 9.227 -43.471 1.00 82.12 396 ASN A N 1
ATOM 3278 C CA . ASN A 1 396 ? 11.353 8.853 -43.825 1.00 82.12 396 ASN A CA 1
ATOM 3279 C C . ASN A 1 396 ? 11.948 7.843 -42.834 1.00 82.12 396 ASN A C 1
ATOM 3281 O O . ASN A 1 396 ? 12.618 6.906 -43.264 1.00 82.12 396 ASN A O 1
ATOM 3285 N N . LEU A 1 397 ? 11.698 7.996 -41.528 1.00 84.06 397 LEU A N 1
ATOM 3286 C CA . LEU A 1 397 ? 12.134 7.025 -40.520 1.00 84.06 397 LEU A CA 1
ATOM 3287 C C . LEU A 1 397 ? 11.528 5.644 -40.779 1.00 84.06 397 LEU A C 1
ATOM 3289 O O . LEU A 1 397 ? 12.255 4.652 -40.729 1.00 84.06 397 LEU A O 1
ATOM 3293 N N . PHE A 1 398 ? 10.228 5.587 -41.076 1.00 83.94 398 PHE A N 1
ATOM 3294 C CA . PHE A 1 398 ? 9.526 4.330 -41.325 1.00 83.94 398 PHE A CA 1
ATOM 3295 C C . PHE A 1 398 ? 10.059 3.623 -42.568 1.00 83.94 398 PHE A C 1
ATOM 3297 O O . PHE A 1 398 ? 10.454 2.461 -42.477 1.00 83.94 398 PHE A O 1
ATOM 3304 N N . VAL A 1 399 ? 10.169 4.338 -43.695 1.00 82.31 399 VAL A N 1
ATOM 3305 C CA . VAL A 1 399 ? 10.715 3.786 -44.946 1.00 82.31 399 VAL A CA 1
ATOM 3306 C C . VAL A 1 399 ? 12.124 3.240 -44.729 1.00 82.31 399 VAL A C 1
ATOM 3308 O O . VAL A 1 399 ? 12.428 2.126 -45.142 1.00 82.31 399 VAL A O 1
ATOM 3311 N N . CYS A 1 400 ? 12.981 3.989 -44.037 1.00 81.19 400 CYS A N 1
ATOM 3312 C CA . CYS A 1 400 ? 14.388 3.618 -43.893 1.00 81.19 400 CYS A CA 1
ATOM 3313 C C . CYS A 1 400 ? 14.634 2.491 -42.884 1.00 81.19 400 CYS A C 1
ATOM 3315 O O . CYS A 1 400 ? 15.720 1.916 -42.871 1.00 81.19 400 CYS A O 1
ATOM 3317 N N . ASN A 1 401 ? 13.637 2.160 -42.061 1.00 82.81 401 ASN A N 1
ATOM 3318 C CA . ASN A 1 401 ? 13.680 1.044 -41.118 1.00 82.81 401 ASN A CA 1
ATOM 3319 C C . ASN A 1 401 ? 12.717 -0.092 -41.504 1.00 82.81 401 ASN A C 1
ATOM 3321 O O . ASN A 1 401 ? 12.468 -0.973 -40.686 1.00 82.81 401 ASN A O 1
ATOM 3325 N N . ASN A 1 402 ? 12.195 -0.086 -42.738 1.00 80.25 402 ASN A N 1
ATOM 3326 C CA . ASN A 1 402 ? 11.240 -1.071 -43.259 1.00 80.25 402 ASN A CA 1
ATOM 3327 C C . ASN A 1 402 ? 9.972 -1.235 -42.394 1.00 80.25 402 ASN A C 1
ATOM 3329 O O . ASN A 1 402 ? 9.396 -2.320 -42.325 1.00 80.25 402 ASN A O 1
ATOM 3333 N N . ILE A 1 403 ? 9.520 -0.160 -41.742 1.00 80.50 403 ILE A N 1
ATOM 3334 C CA . ILE A 1 403 ? 8.259 -0.137 -40.993 1.00 80.50 403 ILE A CA 1
ATOM 3335 C C . ILE A 1 403 ? 7.132 0.206 -41.967 1.00 80.50 403 ILE A C 1
ATOM 3337 O O . ILE A 1 403 ? 7.154 1.247 -42.626 1.00 80.50 403 ILE A O 1
ATOM 3341 N N . SER A 1 404 ? 6.127 -0.664 -42.050 1.00 75.94 404 SER A N 1
ATOM 3342 C CA . SER A 1 404 ? 4.947 -0.425 -42.884 1.00 75.94 404 SER A CA 1
ATOM 3343 C C . SER A 1 404 ? 4.008 0.578 -42.207 1.00 75.94 404 SER A C 1
ATOM 3345 O O . SER A 1 404 ? 3.682 0.424 -41.030 1.00 75.94 404 SER A O 1
ATOM 3347 N N . PHE A 1 405 ? 3.555 1.596 -42.946 1.00 74.56 405 PHE A N 1
ATOM 3348 C CA . PHE A 1 405 ? 2.637 2.614 -42.428 1.00 74.56 405 PHE A CA 1
ATOM 3349 C C . PHE A 1 405 ? 1.571 3.021 -43.452 1.00 74.56 405 PHE A C 1
ATOM 3351 O O . PHE A 1 405 ? 1.796 2.989 -44.664 1.00 74.56 405 PHE A O 1
ATOM 3358 N N . ARG A 1 406 ? 0.404 3.456 -42.963 1.00 72.12 406 ARG A N 1
ATOM 3359 C CA . ARG A 1 406 ? -0.649 4.109 -43.759 1.00 72.12 406 ARG A CA 1
ATOM 3360 C C . ARG A 1 406 ? -1.065 5.416 -43.088 1.00 72.12 406 ARG A C 1
ATOM 3362 O O . ARG A 1 406 ? -1.200 5.473 -41.871 1.00 72.12 406 ARG A O 1
ATOM 3369 N N . LYS A 1 407 ? -1.290 6.477 -43.868 1.00 65.81 407 LYS A N 1
ATOM 3370 C CA . LYS A 1 407 ? -1.818 7.742 -43.326 1.00 65.81 407 LYS A CA 1
ATOM 3371 C C . LYS A 1 407 ? -3.287 7.569 -42.962 1.00 65.81 407 LYS A C 1
ATOM 3373 O O . LYS A 1 407 ? -4.083 7.207 -43.830 1.00 65.81 407 LYS A O 1
ATOM 3378 N N . SER A 1 408 ? -3.643 7.892 -41.722 1.00 58.41 408 SER A N 1
ATOM 3379 C CA . SER A 1 408 ? -5.028 8.120 -41.327 1.00 58.41 408 SER A CA 1
ATOM 3380 C C . SER A 1 408 ? -5.491 9.416 -41.995 1.00 58.41 408 SER A C 1
ATOM 3382 O O . SER A 1 408 ? -5.293 10.519 -41.494 1.00 58.41 408 SER A O 1
ATOM 3384 N N . LYS A 1 409 ? -6.041 9.319 -43.205 1.00 46.88 409 LYS A N 1
ATOM 3385 C CA . LYS A 1 409 ? -6.974 10.345 -43.672 1.00 46.88 409 LYS A CA 1
ATOM 3386 C C . LYS A 1 409 ? -8.359 9.881 -43.257 1.00 46.88 409 LYS A C 1
ATOM 3388 O O . LYS A 1 409 ? -8.672 8.710 -43.437 1.00 46.88 409 LYS A O 1
ATOM 3393 N N . ILE A 1 410 ? -9.137 10.808 -42.701 1.00 44.97 410 ILE A N 1
ATOM 3394 C CA . ILE A 1 410 ? -10.566 10.688 -42.391 1.00 44.97 410 ILE A CA 1
ATOM 3395 C C . ILE A 1 410 ? -11.237 9.746 -43.399 1.00 44.97 410 ILE A C 1
ATOM 3397 O O . ILE A 1 410 ? -11.371 10.107 -44.569 1.00 44.97 410 ILE A O 1
ATOM 3401 N N . TYR A 1 411 ? -11.668 8.568 -42.950 1.00 38.56 411 TYR A N 1
ATOM 3402 C CA . TYR A 1 411 ? -12.646 7.779 -43.688 1.00 38.56 411 TYR A CA 1
ATOM 3403 C C . TYR A 1 411 ? -13.953 7.755 -42.897 1.00 38.56 411 TYR A C 1
ATOM 3405 O O . TYR A 1 411 ? -13.930 7.542 -41.681 1.00 38.56 411 TYR A O 1
ATOM 3413 N N . PRO A 1 412 ? -15.091 8.023 -43.563 1.00 35.41 412 PRO A N 1
ATOM 3414 C CA . PRO A 1 412 ? -16.395 7.885 -42.953 1.00 35.41 412 PRO A CA 1
ATOM 3415 C C . PRO A 1 412 ? -16.600 6.417 -42.584 1.00 35.41 412 PRO A C 1
ATOM 3417 O O . PRO A 1 412 ? -16.180 5.506 -43.291 1.00 35.41 412 PRO A O 1
ATOM 3420 N N . ILE A 1 413 ? -17.227 6.223 -41.436 1.00 35.50 413 ILE A N 1
ATOM 3421 C CA . ILE A 1 413 ? -17.634 4.941 -40.880 1.00 35.50 413 ILE A CA 1
ATOM 3422 C C . ILE A 1 413 ? -18.304 4.066 -41.965 1.00 35.50 413 ILE A C 1
ATOM 3424 O O . ILE A 1 413 ? -19.262 4.516 -42.591 1.00 35.50 413 ILE A O 1
ATOM 3428 N N . LEU A 1 414 ? -17.819 2.818 -42.073 1.00 34.53 414 LEU A N 1
ATOM 3429 C CA . LEU A 1 414 ? -18.337 1.640 -42.800 1.00 34.53 414 LEU A CA 1
ATOM 3430 C C . LEU A 1 414 ? -18.048 1.523 -44.310 1.00 34.53 414 LEU A C 1
ATOM 3432 O O . LEU A 1 414 ? -18.711 2.149 -45.127 1.00 34.53 414 LEU A O 1
ATOM 3436 N N . ASP A 1 415 ? -17.178 0.563 -44.654 1.00 26.19 415 ASP A N 1
ATOM 3437 C CA . ASP A 1 415 ? -17.507 -0.456 -45.666 1.00 26.19 415 ASP A CA 1
ATOM 3438 C C . ASP A 1 415 ? -16.759 -1.770 -45.347 1.00 26.19 415 ASP A C 1
ATOM 3440 O O . ASP A 1 415 ? -15.680 -2.073 -45.857 1.00 26.19 415 ASP A O 1
ATOM 3444 N N . HIS A 1 416 ? -17.305 -2.537 -44.400 1.00 32.31 416 HIS A N 1
ATOM 3445 C CA . HIS A 1 416 ? -16.997 -3.961 -44.279 1.00 32.31 416 HIS A CA 1
ATOM 3446 C C . HIS A 1 416 ? -17.869 -4.685 -45.301 1.00 32.31 416 HIS A C 1
ATOM 3448 O O . HIS A 1 416 ? -18.976 -5.053 -44.940 1.00 32.31 416 HIS A O 1
ATOM 3454 N N . ASP A 1 417 ? -17.409 -4.818 -46.551 1.00 33.22 417 ASP A N 1
ATOM 3455 C CA . ASP A 1 417 ? -17.957 -5.816 -47.494 1.00 33.22 417 ASP A CA 1
ATOM 3456 C C . ASP A 1 417 ? -17.134 -6.029 -48.789 1.00 33.22 417 ASP A C 1
ATOM 3458 O O . ASP A 1 417 ? -17.661 -6.504 -49.792 1.00 33.22 417 ASP A O 1
ATOM 3462 N N . GLN A 1 418 ? -15.825 -5.738 -48.818 1.00 32.06 418 GLN A N 1
ATOM 3463 C CA . GLN A 1 418 ? -14.997 -6.038 -50.006 1.00 32.06 418 GLN A CA 1
ATOM 3464 C C . GLN A 1 418 ? -13.623 -6.631 -49.691 1.00 32.06 418 GLN A C 1
ATOM 3466 O O . GLN A 1 418 ? -12.609 -6.169 -50.202 1.00 32.06 418 GLN A O 1
ATOM 3471 N N . LEU A 1 419 ? -13.579 -7.684 -48.876 1.00 30.59 419 LEU A N 1
ATOM 3472 C CA . LEU A 1 419 ? -12.451 -8.621 -48.881 1.00 30.59 419 LEU A CA 1
ATOM 3473 C C . LEU A 1 419 ? -12.945 -10.042 -48.615 1.00 30.59 419 LEU A C 1
ATOM 3475 O O . LEU A 1 419 ? -12.645 -10.619 -47.577 1.00 30.59 419 LEU A O 1
ATOM 3479 N N . LEU A 1 420 ? -13.689 -10.602 -49.567 1.00 31.11 420 LEU A N 1
ATOM 3480 C CA . LEU A 1 420 ? -13.727 -12.044 -49.785 1.00 31.11 420 LEU A CA 1
ATOM 3481 C C . LEU A 1 420 ? -13.797 -12.316 -51.294 1.00 31.11 420 LEU A C 1
ATOM 3483 O O . LEU A 1 420 ? -14.613 -11.727 -51.995 1.00 31.11 420 LEU A O 1
ATOM 3487 N N . GLU A 1 421 ? -12.929 -13.238 -51.715 1.00 27.31 421 GLU A N 1
ATOM 3488 C CA . GLU A 1 421 ? -12.886 -13.960 -52.995 1.00 27.31 421 GLU A CA 1
ATOM 3489 C C . GLU A 1 421 ? -12.070 -13.337 -54.142 1.00 27.31 421 GLU A C 1
ATOM 3491 O O . GLU A 1 421 ? -12.575 -12.730 -55.083 1.00 27.31 421 GLU A O 1
ATOM 3496 N N . GLU A 1 422 ? -10.766 -13.633 -54.117 1.00 26.72 422 GLU A N 1
ATOM 3497 C CA . GLU A 1 422 ? -10.103 -14.125 -55.326 1.00 26.72 422 GLU A CA 1
ATOM 3498 C C . GLU A 1 422 ? -10.708 -15.494 -55.669 1.00 26.72 422 GLU A C 1
ATOM 3500 O O . GLU A 1 422 ? -10.555 -16.436 -54.894 1.00 26.72 422 GLU A O 1
ATOM 3505 N N . ASN A 1 423 ? -11.401 -15.604 -56.804 1.00 26.25 423 ASN A N 1
ATOM 3506 C CA . ASN A 1 423 ? -11.238 -16.733 -57.718 1.00 26.25 423 ASN A CA 1
ATOM 3507 C C . ASN A 1 423 ? -11.910 -16.468 -59.072 1.00 26.25 423 ASN A C 1
ATOM 3509 O O . ASN A 1 423 ? -13.085 -16.134 -59.164 1.00 26.25 423 ASN A O 1
ATOM 3513 N N . GLU A 1 424 ? -11.089 -16.685 -60.094 1.00 26.45 424 GLU A N 1
ATOM 3514 C CA . GLU A 1 424 ? -11.410 -17.115 -61.452 1.00 26.45 424 GLU A CA 1
ATOM 3515 C C . GLU A 1 424 ? -12.248 -16.199 -62.360 1.00 26.45 424 GLU A C 1
ATOM 3517 O O . GLU A 1 424 ? -13.430 -15.914 -62.204 1.00 26.45 424 GLU A O 1
ATOM 3522 N N . SER A 1 425 ? -11.547 -15.781 -63.408 1.00 28.45 425 SER A N 1
ATOM 3523 C CA . SER A 1 425 ? -12.030 -15.147 -64.616 1.00 28.45 425 SER A CA 1
ATOM 3524 C C . SER A 1 425 ? -13.110 -15.965 -65.326 1.00 28.45 425 SER A C 1
ATOM 3526 O O . SER A 1 425 ? -12.805 -17.024 -65.868 1.00 28.45 425 SER A O 1
ATOM 3528 N N . GLU A 1 426 ? -14.297 -15.387 -65.504 1.00 27.70 426 GLU A N 1
ATOM 3529 C CA . GLU A 1 426 ? -15.090 -15.622 -66.709 1.00 27.70 426 GLU A CA 1
ATOM 3530 C C . GLU A 1 426 ? -15.575 -14.298 -67.300 1.00 27.70 426 GLU A C 1
ATOM 3532 O O . GLU A 1 426 ? -16.247 -13.469 -66.685 1.00 27.70 426 GLU A O 1
ATOM 3537 N N . GLN A 1 427 ? -15.149 -14.102 -68.537 1.00 28.80 427 GLN A N 1
ATOM 3538 C CA . GLN A 1 427 ? -15.535 -13.038 -69.430 1.00 28.80 427 GLN A CA 1
ATOM 3539 C C . GLN A 1 427 ? -16.809 -13.504 -70.134 1.00 28.80 427 GLN A C 1
ATOM 3541 O O . GLN A 1 427 ? -16.716 -14.389 -70.974 1.00 28.80 427 GLN A O 1
ATOM 3546 N N . ASP A 1 428 ? -17.969 -12.898 -69.864 1.00 26.61 428 ASP A N 1
ATOM 3547 C CA . ASP A 1 428 ? -18.899 -12.663 -70.966 1.00 26.61 428 ASP A CA 1
ATOM 3548 C C . ASP A 1 428 ? -19.949 -11.574 -70.739 1.00 26.61 428 ASP A C 1
ATOM 3550 O O . ASP A 1 428 ? -20.598 -11.428 -69.702 1.00 26.61 428 ASP A O 1
ATOM 3554 N N . ASN A 1 429 ? -20.115 -10.795 -71.802 1.00 26.08 429 ASN A N 1
ATOM 3555 C CA . ASN A 1 429 ? -21.151 -9.795 -71.953 1.00 26.08 429 ASN A CA 1
ATOM 3556 C C . ASN A 1 429 ? -22.501 -10.482 -72.204 1.00 26.08 429 ASN A C 1
ATOM 3558 O O . ASN A 1 429 ? -22.597 -11.286 -73.125 1.00 26.08 429 ASN A O 1
ATOM 3562 N N . ARG A 1 430 ? -23.577 -10.009 -71.557 1.00 26.11 430 ARG A N 1
ATOM 3563 C CA . ARG A 1 430 ? -24.762 -9.406 -72.218 1.00 26.11 430 ARG A CA 1
ATOM 3564 C C . ARG A 1 430 ? -26.029 -9.445 -71.352 1.00 26.11 430 ARG A C 1
ATOM 3566 O O . ARG A 1 430 ? -26.534 -10.485 -70.961 1.00 26.11 430 ARG A O 1
ATOM 3573 N N . SER A 1 431 ? -26.669 -8.277 -71.349 1.00 26.23 431 SER A N 1
ATOM 3574 C CA . SER A 1 431 ? -28.112 -8.065 -71.530 1.00 26.23 431 SER A CA 1
ATOM 3575 C C . SER A 1 431 ? -29.091 -8.181 -70.346 1.00 26.23 431 SER A C 1
ATOM 3577 O O . SER A 1 431 ? -29.448 -9.243 -69.866 1.00 26.23 431 SER A O 1
ATOM 3579 N N . ALA A 1 432 ? -29.696 -7.012 -70.104 1.00 26.44 432 ALA A N 1
ATOM 3580 C CA . ALA A 1 432 ? -31.137 -6.758 -70.140 1.00 26.44 432 ALA A CA 1
ATOM 3581 C C . ALA A 1 432 ? -31.996 -6.928 -68.871 1.00 26.44 432 ALA A C 1
ATOM 3583 O O . ALA A 1 432 ? -32.214 -8.006 -68.343 1.00 26.44 432 ALA A O 1
ATOM 3584 N N . ARG A 1 433 ? -32.695 -5.810 -68.602 1.00 27.08 433 ARG A N 1
ATOM 3585 C CA . ARG A 1 433 ? -34.080 -5.696 -68.109 1.00 27.08 433 ARG A CA 1
ATOM 3586 C C . ARG A 1 433 ? -34.362 -6.230 -66.696 1.00 27.08 433 ARG A C 1
ATOM 3588 O O . ARG A 1 433 ? -34.598 -7.408 -66.499 1.00 27.08 433 ARG A O 1
ATOM 3595 N N . ASN A 1 434 ? -34.713 -5.313 -65.790 1.00 28.61 434 ASN A N 1
ATOM 3596 C CA . ASN A 1 434 ? -36.130 -4.990 -65.580 1.00 28.61 434 ASN A CA 1
ATOM 3597 C C . ASN A 1 434 ? -36.350 -3.796 -64.639 1.00 28.61 434 ASN A C 1
ATOM 3599 O O . ASN A 1 434 ? -35.770 -3.674 -63.567 1.00 28.61 434 ASN A O 1
ATOM 3603 N N . LYS A 1 435 ? -37.269 -2.923 -65.061 1.00 33.22 435 LYS A N 1
ATOM 3604 C CA . LYS A 1 435 ? -37.864 -1.849 -64.263 1.00 33.22 435 LYS A CA 1
ATOM 3605 C C . LYS A 1 435 ? -38.704 -2.447 -63.131 1.00 33.22 435 LYS A C 1
ATOM 3607 O O . LYS A 1 435 ? -39.552 -3.288 -63.412 1.00 33.22 435 LYS A O 1
ATOM 3612 N N . ARG A 1 436 ? -38.644 -1.863 -61.929 1.00 31.61 436 ARG A N 1
ATOM 3613 C CA . ARG A 1 436 ? -39.835 -1.658 -61.078 1.00 31.61 436 ARG A CA 1
ATOM 3614 C C . ARG A 1 436 ? -39.605 -0.547 -60.049 1.00 31.61 436 ARG A C 1
ATOM 3616 O O . ARG A 1 436 ? -38.872 -0.701 -59.084 1.00 31.61 436 ARG A O 1
ATOM 3623 N N . LYS A 1 437 ? -40.286 0.584 -60.266 1.00 32.47 437 LYS A N 1
ATOM 3624 C CA . LYS A 1 437 ? -40.499 1.648 -59.275 1.00 32.47 437 LYS A CA 1
ATOM 3625 C C . LYS A 1 437 ? -41.468 1.143 -58.199 1.00 32.47 437 LYS A C 1
ATOM 3627 O O . LYS A 1 437 ? -42.550 0.672 -58.549 1.00 32.47 437 LYS A O 1
ATOM 3632 N N . LYS A 1 438 ? -41.163 1.357 -56.916 1.00 32.06 438 LYS A N 1
ATOM 3633 C CA . LYS A 1 438 ? -42.179 1.458 -55.855 1.00 32.06 438 LYS A CA 1
ATOM 3634 C C . LYS A 1 438 ? -41.822 2.596 -54.898 1.00 32.06 438 LYS A C 1
ATOM 3636 O O . LYS A 1 438 ? -40.703 2.699 -54.416 1.00 32.06 438 LYS A O 1
ATOM 3641 N N . ARG A 1 439 ? -42.794 3.492 -54.725 1.00 30.08 439 ARG A N 1
ATOM 3642 C CA . ARG A 1 439 ? -42.746 4.742 -53.959 1.00 30.08 439 ARG A CA 1
ATOM 3643 C C . ARG A 1 439 ? -42.854 4.502 -52.447 1.00 30.08 439 ARG A C 1
ATOM 3645 O O . ARG A 1 439 ? -43.594 3.620 -52.030 1.00 30.08 439 ARG A O 1
ATOM 3652 N N . GLN A 1 440 ? -42.186 5.400 -51.713 1.00 32.88 440 GLN A N 1
ATOM 3653 C CA . GLN A 1 440 ? -42.502 6.017 -50.411 1.00 32.88 440 GLN A CA 1
ATOM 3654 C C . GLN A 1 440 ? -43.097 5.162 -49.280 1.00 32.88 440 GLN A C 1
ATOM 3656 O O . GLN A 1 440 ? -44.211 4.659 -49.386 1.00 32.88 440 GLN A O 1
ATOM 3661 N N . LYS A 1 441 ? -42.461 5.257 -48.103 1.00 30.44 441 LYS A N 1
ATOM 3662 C CA . LYS A 1 441 ? -43.161 5.515 -46.831 1.00 30.44 441 LYS A CA 1
ATOM 3663 C C . LYS A 1 441 ? -42.222 6.167 -45.808 1.00 30.44 441 LYS A C 1
ATOM 3665 O O . LYS A 1 441 ? -41.287 5.545 -45.322 1.00 30.44 441 LYS A O 1
ATOM 3670 N N . HIS A 1 442 ? -42.514 7.425 -45.473 1.00 34.09 442 HIS A N 1
ATOM 3671 C CA . HIS A 1 442 ? -42.018 8.091 -44.270 1.00 34.09 442 HIS A CA 1
ATOM 3672 C C . HIS A 1 442 ? -42.521 7.354 -43.022 1.00 34.09 442 HIS A C 1
ATOM 3674 O O . HIS A 1 442 ? -43.720 7.107 -42.887 1.00 34.09 442 HIS A O 1
ATOM 3680 N N . ARG A 1 443 ? -41.628 7.098 -42.063 1.00 32.56 443 ARG A N 1
ATOM 3681 C CA . ARG A 1 443 ? -41.990 6.875 -40.659 1.00 32.56 443 ARG A CA 1
ATOM 3682 C C . ARG A 1 443 ? -41.001 7.622 -39.764 1.00 32.56 443 ARG A C 1
ATOM 3684 O O . ARG A 1 443 ? -39.860 7.212 -39.612 1.00 32.56 443 ARG A O 1
ATOM 3691 N N . LYS A 1 444 ? -41.464 8.731 -39.181 1.00 37.25 444 LYS A N 1
ATOM 3692 C CA . LYS A 1 444 ? -40.849 9.370 -38.010 1.00 37.25 444 LYS A CA 1
ATOM 3693 C C . LYS A 1 444 ? -41.078 8.470 -36.785 1.00 37.25 444 LYS A C 1
ATOM 3695 O O . LYS A 1 444 ? -42.224 8.113 -36.516 1.00 37.25 444 LYS A O 1
ATOM 3700 N N . LYS A 1 445 ? -40.023 8.152 -36.031 1.00 32.00 445 LYS A N 1
ATOM 3701 C CA . LYS A 1 445 ? -40.058 7.735 -34.610 1.00 32.00 445 LYS A CA 1
ATOM 3702 C C . LYS A 1 445 ? -38.682 8.074 -34.013 1.00 32.00 445 LYS A C 1
ATOM 3704 O O . LYS A 1 445 ? -37.694 7.503 -34.440 1.00 32.00 445 LYS A O 1
ATOM 3709 N N . LYS A 1 446 ? -38.559 9.234 -33.363 1.00 30.19 446 LYS A N 1
ATOM 3710 C CA . LYS A 1 446 ? -38.669 9.493 -31.909 1.00 30.19 446 LYS A CA 1
ATOM 3711 C C . LYS A 1 446 ? -37.318 9.243 -31.213 1.00 30.19 446 LYS A C 1
ATOM 3713 O O . LYS A 1 446 ? -36.991 8.100 -30.920 1.00 30.19 446 LYS A O 1
ATOM 3718 N N . ARG A 1 447 ? -36.558 10.329 -30.994 1.00 31.44 447 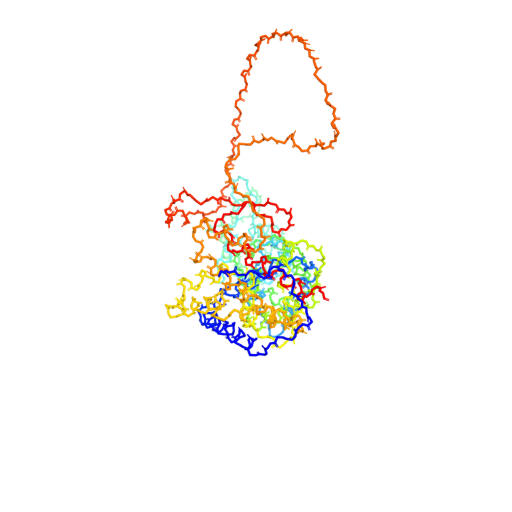ARG A N 1
ATOM 3719 C CA . ARG A 1 447 ? -35.411 10.370 -30.073 1.00 31.44 447 ARG A CA 1
ATOM 3720 C C . ARG A 1 447 ? -35.911 9.969 -28.681 1.00 31.44 447 ARG A C 1
ATOM 3722 O O . ARG A 1 447 ? -36.973 10.435 -28.266 1.00 31.44 447 ARG A O 1
ATOM 3729 N N . ARG A 1 448 ? -35.194 9.062 -28.024 1.00 28.67 448 ARG A N 1
ATOM 3730 C CA . ARG A 1 448 ? -35.252 8.866 -26.576 1.00 28.67 448 ARG A CA 1
ATOM 3731 C C . ARG A 1 448 ? -33.948 9.433 -26.044 1.00 28.67 448 ARG A C 1
ATOM 3733 O O . ARG A 1 448 ? -32.896 8.903 -26.389 1.00 28.67 448 ARG A O 1
ATOM 3740 N N . ASP A 1 449 ? -34.063 10.516 -25.293 1.00 28.48 449 ASP A N 1
ATOM 3741 C CA . ASP A 1 449 ? -33.045 10.929 -24.340 1.00 28.48 449 ASP A CA 1
ATOM 3742 C C . ASP A 1 449 ? -32.981 9.849 -23.253 1.00 28.48 449 ASP A C 1
ATOM 3744 O O . ASP A 1 449 ? -34.017 9.334 -22.815 1.00 28.48 449 ASP A O 1
ATOM 3748 N N . ILE A 1 450 ? -31.766 9.436 -22.910 1.00 29.75 450 ILE A N 1
ATOM 3749 C CA . ILE A 1 450 ? -31.479 8.704 -21.682 1.00 29.75 450 ILE A CA 1
ATOM 3750 C C . ILE A 1 450 ? -30.650 9.678 -20.858 1.00 29.75 450 ILE A C 1
ATOM 3752 O O . ILE A 1 450 ? -29.489 9.929 -21.180 1.00 29.75 450 ILE A O 1
ATOM 3756 N N . ASP A 1 451 ? -31.311 10.252 -19.859 1.00 25.95 451 ASP A N 1
ATOM 3757 C CA . ASP A 1 451 ? -30.700 10.990 -18.765 1.00 25.95 451 ASP A CA 1
ATOM 3758 C C . ASP A 1 451 ? -29.825 10.025 -17.954 1.00 25.95 451 ASP A C 1
ATOM 3760 O O . ASP A 1 451 ? -30.284 8.958 -17.538 1.00 25.95 451 ASP A O 1
ATOM 3764 N N . PHE A 1 452 ? -28.561 10.393 -17.749 1.00 29.12 452 PHE A N 1
ATOM 3765 C CA . PHE A 1 452 ? -27.725 9.814 -16.705 1.00 29.12 452 PHE A CA 1
ATOM 3766 C C . PHE A 1 452 ? -27.787 10.756 -15.504 1.00 29.12 452 PHE A C 1
ATOM 3768 O O . PHE A 1 452 ? -27.259 11.866 -15.558 1.00 29.12 452 PHE A O 1
ATOM 3775 N N . GLU A 1 453 ? -28.480 10.310 -14.455 1.00 30.00 453 GLU A N 1
ATOM 3776 C CA . GLU A 1 453 ? -28.436 10.926 -13.132 1.00 30.00 453 GLU A CA 1
ATOM 3777 C C . GLU A 1 453 ? -27.039 10.789 -12.512 1.00 30.00 453 GLU A C 1
ATOM 3779 O O . GLU A 1 453 ? -26.330 9.796 -12.691 1.00 30.00 453 GLU A O 1
ATOM 3784 N N . GLU A 1 454 ? -26.687 11.847 -11.790 1.00 30.42 454 GLU A N 1
ATOM 3785 C CA . GLU A 1 454 ? -25.435 12.132 -11.108 1.00 30.42 454 GLU A CA 1
ATOM 3786 C C . GLU A 1 454 ? -25.038 11.059 -10.082 1.00 30.42 454 GLU A C 1
ATOM 3788 O O . GLU A 1 454 ? -25.791 10.732 -9.165 1.00 30.42 454 GLU A O 1
ATOM 3793 N N . LEU A 1 455 ? -23.783 10.613 -10.159 1.00 30.03 455 LEU A N 1
ATOM 3794 C CA . LEU A 1 455 ? -23.019 10.176 -8.994 1.00 30.03 455 LEU A CA 1
ATOM 3795 C C . LEU A 1 455 ? -21.750 11.029 -8.926 1.00 30.03 455 LEU A C 1
ATOM 3797 O O . LEU A 1 455 ? -20.881 10.960 -9.794 1.00 30.03 455 LEU A O 1
ATOM 3801 N N . ASN A 1 456 ? -21.722 11.881 -7.904 1.00 30.70 456 ASN A N 1
ATOM 3802 C CA . ASN A 1 456 ? -20.663 12.826 -7.577 1.00 30.70 456 ASN A CA 1
ATOM 3803 C C . ASN A 1 456 ? -19.373 12.146 -7.098 1.00 30.70 456 ASN A C 1
ATOM 3805 O O . ASN A 1 456 ? -19.426 11.162 -6.360 1.00 30.70 456 ASN A O 1
ATOM 3809 N N . GLY A 1 457 ? -18.251 12.806 -7.412 1.00 27.62 457 GLY A N 1
ATOM 3810 C CA . GLY A 1 457 ? -16.964 12.704 -6.717 1.00 27.62 457 GLY A CA 1
ATOM 3811 C C . GLY A 1 457 ? -15.822 12.206 -7.604 1.00 27.62 457 GLY A C 1
ATOM 3812 O O . GLY A 1 457 ? -15.639 11.003 -7.733 1.00 27.62 457 GLY A O 1
ATOM 3813 N N . ASP A 1 458 ? -15.038 13.093 -8.224 1.00 28.72 458 ASP A N 1
ATOM 3814 C CA . ASP A 1 458 ? -13.879 13.698 -7.549 1.00 28.72 458 ASP A CA 1
ATOM 3815 C C . ASP A 1 458 ? -13.166 14.719 -8.465 1.00 28.72 458 ASP A C 1
ATOM 3817 O O . ASP A 1 458 ? -13.018 14.532 -9.676 1.00 28.72 458 ASP A O 1
ATOM 3821 N N . GLU A 1 459 ? -12.761 15.833 -7.865 1.00 34.38 459 GLU A N 1
ATOM 3822 C CA . GLU A 1 459 ? -12.152 17.014 -8.479 1.00 34.38 459 GLU A CA 1
ATOM 3823 C C . GLU A 1 459 ? -10.682 16.771 -8.870 1.00 34.38 459 GLU A C 1
ATOM 3825 O O . GLU A 1 459 ? -9.804 17.093 -8.087 1.00 34.38 459 GLU A O 1
ATOM 3830 N N . PHE A 1 460 ? -10.349 16.281 -10.072 1.00 32.19 460 PHE A N 1
ATOM 3831 C CA . PHE A 1 460 ? -8.943 16.350 -10.553 1.00 32.19 460 PHE A CA 1
ATOM 3832 C C . PHE A 1 460 ? -8.751 16.509 -12.074 1.00 32.19 460 PHE A C 1
ATOM 3834 O O . PHE A 1 460 ? -7.638 16.364 -12.581 1.00 32.19 460 PHE A O 1
ATOM 3841 N N . ALA A 1 461 ? -9.795 16.860 -12.830 1.00 31.53 461 ALA A N 1
ATOM 3842 C CA . ALA A 1 461 ? -9.728 16.901 -14.297 1.00 31.53 461 ALA A CA 1
ATOM 3843 C C . ALA A 1 461 ? -9.505 18.293 -14.929 1.00 31.53 461 ALA A C 1
ATOM 3845 O O . ALA A 1 461 ? -9.540 18.393 -16.152 1.00 31.53 461 ALA A O 1
ATOM 3846 N N . ASP A 1 462 ? -9.241 19.351 -14.151 1.00 27.72 462 ASP A N 1
ATOM 3847 C CA . ASP A 1 462 ? -9.363 20.736 -14.652 1.00 27.72 462 ASP A CA 1
ATOM 3848 C C . ASP A 1 462 ? -8.074 21.585 -14.680 1.00 27.72 462 ASP A C 1
ATOM 3850 O O . ASP A 1 462 ? -8.126 22.813 -14.645 1.00 27.72 462 ASP A O 1
ATOM 3854 N N . VAL A 1 463 ? -6.889 20.969 -14.815 1.00 30.91 463 VAL A N 1
ATOM 3855 C CA . VAL A 1 463 ? -5.621 21.739 -14.928 1.00 30.91 463 VAL A CA 1
ATOM 3856 C C . VAL A 1 463 ? -4.810 21.475 -16.210 1.00 30.91 463 VAL A C 1
ATOM 3858 O O . VAL A 1 463 ? -3.861 22.201 -16.490 1.00 30.91 463 VAL A O 1
ATOM 3861 N N . ILE A 1 464 ? -5.186 20.528 -17.078 1.00 32.53 464 ILE A N 1
ATOM 3862 C CA . ILE A 1 464 ? -4.364 20.205 -18.274 1.00 32.53 464 ILE A CA 1
ATOM 3863 C C . ILE A 1 464 ? -4.816 20.942 -19.553 1.00 32.53 464 ILE A C 1
ATOM 3865 O O . ILE A 1 464 ? -4.107 20.968 -20.557 1.00 32.53 464 ILE A O 1
ATOM 3869 N N . THR A 1 465 ? -5.950 21.638 -19.540 1.00 33.16 465 THR A N 1
ATOM 3870 C CA . THR A 1 465 ? -6.577 22.156 -20.770 1.00 33.16 465 THR A CA 1
ATOM 3871 C C . THR A 1 465 ? -6.219 23.583 -21.176 1.00 33.16 465 THR A C 1
ATOM 3873 O O . THR A 1 465 ? -6.874 24.117 -22.063 1.00 33.16 465 THR A O 1
ATOM 3876 N N . ASN A 1 466 ? -5.172 24.216 -20.634 1.00 29.06 466 ASN A N 1
ATOM 3877 C CA . ASN A 1 466 ? -4.794 25.566 -21.078 1.00 29.06 466 ASN A CA 1
ATOM 3878 C C . ASN A 1 466 ? -3.279 25.808 -21.132 1.00 29.06 466 ASN A C 1
ATOM 3880 O O . ASN A 1 466 ? -2.712 26.399 -20.217 1.00 29.06 466 ASN A O 1
ATOM 3884 N N . ARG A 1 467 ? -2.650 25.403 -22.249 1.00 29.47 467 ARG A N 1
ATOM 3885 C CA . ARG A 1 467 ? -1.616 26.143 -23.024 1.00 29.47 467 ARG A CA 1
ATOM 3886 C C . ARG A 1 467 ? -0.810 25.200 -23.925 1.00 29.47 467 ARG A C 1
ATOM 3888 O O . ARG A 1 467 ? 0.382 25.001 -23.732 1.00 29.47 467 ARG A O 1
ATOM 3895 N N . LEU A 1 468 ? -1.445 24.672 -24.963 1.00 29.77 468 LEU A N 1
ATOM 3896 C CA . LEU A 1 468 ? -0.751 24.275 -26.188 1.00 29.77 468 LEU A CA 1
ATOM 3897 C C . LEU A 1 468 ? -1.684 24.642 -27.334 1.00 29.77 468 LEU A C 1
ATOM 3899 O O . LEU A 1 468 ? -2.749 24.056 -27.507 1.00 29.77 468 LEU A O 1
ATOM 3903 N N . GLU A 1 469 ? -1.316 25.704 -28.040 1.00 25.94 469 GLU A N 1
ATOM 3904 C CA . GLU A 1 469 ? -2.007 26.181 -29.228 1.00 25.94 469 GLU A CA 1
ATOM 3905 C C . GLU A 1 469 ? -2.170 25.017 -30.214 1.00 25.94 469 GLU A C 1
ATOM 3907 O O . GLU A 1 469 ? -1.203 24.452 -30.726 1.00 25.94 469 GLU A O 1
ATOM 3912 N N . LEU A 1 470 ? -3.429 24.635 -30.431 1.00 30.88 470 LEU A N 1
ATOM 3913 C CA . LEU A 1 470 ? -3.870 23.635 -31.392 1.00 30.88 470 LEU A CA 1
ATOM 3914 C C . LEU A 1 470 ? -3.520 24.089 -32.815 1.00 30.88 470 LEU A C 1
ATOM 3916 O O . LEU A 1 470 ? -4.335 24.690 -33.514 1.00 30.88 470 LEU A O 1
ATOM 3920 N N . HIS A 1 471 ? -2.320 23.748 -33.279 1.00 28.17 471 HIS A N 1
ATOM 3921 C CA . HIS A 1 471 ? -2.052 23.630 -34.707 1.00 28.17 471 HIS A CA 1
ATOM 3922 C C . HIS A 1 471 ? -2.545 22.263 -35.194 1.00 28.17 471 HIS A C 1
ATOM 3924 O O . HIS A 1 471 ? -1.867 21.239 -35.131 1.00 28.17 471 HIS A O 1
ATOM 3930 N N . SER A 1 472 ? -3.781 22.271 -35.681 1.00 35.00 472 SER A N 1
ATOM 3931 C CA . SER A 1 472 ? -4.460 21.187 -36.382 1.00 35.00 472 SER A CA 1
ATOM 3932 C C . SER A 1 472 ? -3.782 20.873 -37.723 1.00 35.00 472 SER A C 1
ATOM 3934 O O . SER A 1 472 ? -4.199 21.352 -38.772 1.00 35.00 472 SER A O 1
ATOM 3936 N N . THR A 1 473 ? -2.696 20.091 -37.720 1.00 36.53 473 THR A N 1
ATOM 3937 C CA . THR A 1 473 ? -2.139 19.460 -38.945 1.00 36.53 473 THR A CA 1
ATOM 3938 C C . THR A 1 473 ? -1.209 18.262 -38.686 1.00 36.53 473 THR A C 1
ATOM 3940 O O . THR A 1 473 ? -0.467 17.863 -39.583 1.00 36.53 473 THR A O 1
ATOM 3943 N N . SER A 1 474 ? -1.238 17.643 -37.502 1.00 45.38 474 SER A N 1
ATOM 3944 C CA . SER A 1 474 ? -0.527 16.373 -37.283 1.00 45.38 474 SER A CA 1
ATOM 3945 C C . SER A 1 474 ? -1.428 15.217 -37.721 1.00 45.38 474 SER A C 1
ATOM 3947 O O . SER A 1 474 ? -2.490 15.019 -37.141 1.00 45.38 474 SER A O 1
ATOM 3949 N N . GLY A 1 475 ? -1.086 14.537 -38.817 1.00 56.81 475 GLY A N 1
ATOM 3950 C CA . GLY A 1 475 ? -1.873 13.412 -39.324 1.00 56.81 475 GLY A CA 1
ATOM 3951 C C . GLY A 1 475 ? -1.538 12.137 -38.562 1.00 56.81 475 GLY A C 1
ATOM 3952 O O . GLY A 1 475 ? -0.367 11.793 -38.486 1.00 56.81 475 GLY A O 1
ATOM 3953 N N . ASP A 1 476 ? -2.541 11.433 -38.043 1.00 67.75 476 ASP A N 1
ATOM 3954 C CA . ASP A 1 476 ? -2.326 10.152 -37.368 1.00 67.75 476 ASP A CA 1
ATOM 3955 C C . ASP A 1 476 ? -1.790 9.092 -38.350 1.00 67.75 476 ASP A C 1
ATOM 3957 O O . ASP A 1 476 ? -2.131 9.070 -39.543 1.00 67.75 476 ASP A O 1
ATOM 3961 N N . TRP A 1 477 ? -0.953 8.179 -37.858 1.00 69.69 477 TRP A N 1
ATOM 3962 C CA . TRP A 1 477 ? -0.397 7.087 -38.661 1.00 69.69 477 TRP A CA 1
ATOM 3963 C C . TRP A 1 477 ? -0.904 5.747 -38.170 1.00 69.69 477 TRP A C 1
ATOM 3965 O O . TRP A 1 477 ? -0.842 5.439 -36.988 1.00 69.69 477 TRP A O 1
ATOM 3975 N N . LEU A 1 478 ? -1.351 4.919 -39.102 1.00 67.81 478 LEU A N 1
ATOM 3976 C CA . LEU A 1 478 ? -1.603 3.515 -38.856 1.00 67.81 478 LEU A CA 1
ATOM 3977 C C . LEU A 1 478 ? -0.282 2.759 -39.061 1.00 67.81 478 LEU A C 1
ATOM 3979 O O . LEU A 1 478 ? 0.193 2.676 -40.198 1.00 67.81 478 LEU A O 1
ATOM 3983 N N . LEU A 1 479 ? 0.330 2.260 -37.986 1.00 67.94 479 LEU A N 1
ATOM 3984 C CA . LEU A 1 479 ? 1.602 1.528 -38.045 1.00 67.94 479 LEU A CA 1
ATOM 3985 C C . LEU A 1 479 ? 1.378 0.025 -37.948 1.00 67.94 479 LEU A C 1
ATOM 3987 O O . LEU A 1 479 ? 0.610 -0.414 -37.101 1.00 67.94 479 LEU A O 1
ATOM 3991 N N . SER A 1 480 ? 2.094 -0.746 -38.768 1.00 61.72 480 SER A N 1
ATOM 3992 C CA . SER A 1 480 ? 2.140 -2.208 -38.671 1.00 61.72 480 SER A CA 1
ATOM 3993 C C . SER A 1 480 ? 3.504 -2.650 -38.142 1.00 61.72 480 SER A C 1
ATOM 3995 O O . SER A 1 480 ? 4.381 -3.034 -38.916 1.00 61.72 480 SER A O 1
ATOM 3997 N N . THR A 1 481 ? 3.719 -2.533 -36.830 1.00 57.94 481 THR A N 1
ATOM 3998 C CA . THR A 1 481 ? 4.975 -2.948 -36.174 1.00 57.94 481 THR A CA 1
ATOM 3999 C C . THR A 1 481 ? 4.983 -4.424 -35.767 1.00 57.94 481 THR A C 1
ATOM 4001 O O . THR A 1 481 ? 6.050 -5.001 -35.620 1.00 57.94 481 THR A O 1
ATOM 4004 N N . ASP A 1 482 ? 3.820 -5.062 -35.644 1.00 52.44 482 ASP A N 1
ATOM 4005 C CA . ASP A 1 482 ? 3.648 -6.427 -35.119 1.00 52.44 482 ASP A CA 1
ATOM 4006 C C . ASP A 1 482 ? 2.637 -7.273 -35.924 1.00 52.44 482 ASP A C 1
ATOM 4008 O O . ASP A 1 482 ? 2.205 -8.333 -35.482 1.00 52.44 482 ASP A O 1
ATOM 4012 N N . GLY A 1 483 ? 2.253 -6.817 -37.121 1.00 49.62 483 GLY A N 1
ATOM 4013 C CA . GLY A 1 483 ? 1.205 -7.446 -37.935 1.00 49.62 483 GLY A CA 1
ATOM 4014 C C . GLY A 1 483 ? -0.212 -6.942 -37.635 1.00 49.62 483 GLY A C 1
ATOM 4015 O O . GLY A 1 483 ? -1.116 -7.196 -38.432 1.00 49.62 483 GLY A O 1
ATOM 4016 N N . TYR A 1 484 ? -0.398 -6.149 -36.574 1.00 46.75 484 TYR A N 1
ATOM 4017 C CA . TYR A 1 484 ? -1.618 -5.392 -36.306 1.00 46.75 484 TYR A CA 1
ATOM 4018 C C . TYR A 1 484 ? -1.403 -3.914 -36.617 1.00 46.75 484 TYR A C 1
ATOM 4020 O O . TYR A 1 484 ? -0.283 -3.423 -36.688 1.00 46.75 484 TYR A O 1
ATOM 4028 N N . SER A 1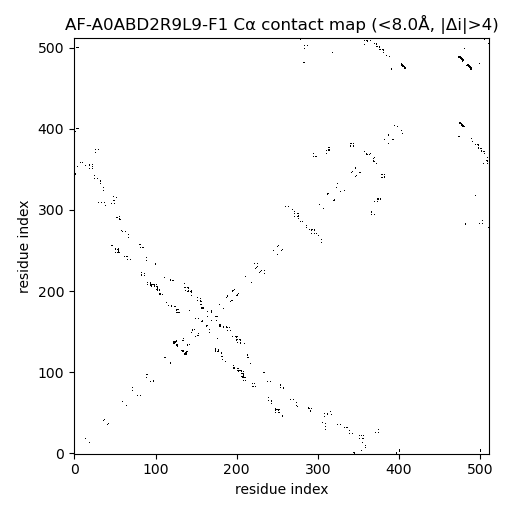 485 ? -2.489 -3.210 -36.920 1.00 57.34 485 SER A N 1
ATOM 4029 C CA . SER A 1 485 ? -2.450 -1.837 -37.413 1.00 57.34 485 SER A CA 1
ATOM 4030 C C . SER A 1 485 ? -3.259 -0.936 -36.488 1.00 57.34 485 SER A C 1
ATOM 4032 O O . SER A 1 485 ? -4.486 -1.005 -36.493 1.00 57.34 485 SER A O 1
ATOM 4034 N N . THR A 1 486 ? -2.582 -0.108 -35.695 1.00 60.88 486 THR A N 1
ATOM 4035 C CA . THR A 1 486 ? -3.191 0.833 -34.736 1.00 60.88 486 THR A CA 1
ATOM 4036 C C . THR A 1 486 ? -2.819 2.272 -35.080 1.00 60.88 486 THR A C 1
ATOM 4038 O O . THR A 1 486 ? -1.769 2.526 -35.674 1.00 60.88 486 THR A O 1
ATOM 4041 N N . THR A 1 487 ? -3.718 3.216 -34.792 1.00 66.00 487 THR A N 1
ATOM 4042 C CA . THR A 1 487 ? -3.515 4.644 -35.071 1.00 66.00 487 THR A CA 1
ATOM 4043 C C . THR A 1 487 ? -2.687 5.289 -33.968 1.00 66.00 487 THR A C 1
ATOM 4045 O O . THR A 1 487 ? -3.093 5.266 -32.809 1.00 66.00 487 THR A O 1
ATOM 4048 N N . TRP A 1 488 ? -1.571 5.904 -34.341 1.00 69.81 488 TRP A N 1
ATOM 4049 C CA . TRP A 1 488 ? -0.652 6.590 -33.443 1.00 69.81 488 TRP A CA 1
ATOM 4050 C C . TRP A 1 488 ? -0.584 8.077 -33.769 1.00 69.81 488 TRP A C 1
ATOM 4052 O O . TRP A 1 488 ? -0.428 8.464 -34.933 1.00 69.81 488 TRP A O 1
ATOM 4062 N N . SER A 1 489 ? -0.661 8.896 -32.722 1.00 73.25 489 SER A N 1
ATOM 4063 C CA . SER A 1 489 ? -0.445 10.337 -32.801 1.00 73.25 489 SER A CA 1
ATOM 4064 C C . SER A 1 489 ? 1.056 10.650 -32.840 1.00 73.25 489 SER A C 1
ATOM 4066 O O . SER A 1 489 ? 1.880 9.882 -32.339 1.00 73.25 489 SER A O 1
ATOM 4068 N N . SER A 1 490 ? 1.440 11.824 -33.351 1.00 70.75 490 SER A N 1
ATOM 4069 C CA . SER A 1 490 ? 2.843 12.280 -33.297 1.00 70.75 490 SER A CA 1
ATOM 4070 C C . SER A 1 490 ? 3.406 12.393 -31.877 1.00 70.75 490 SER A C 1
ATOM 4072 O O . SER A 1 490 ? 4.621 12.441 -31.716 1.00 70.75 490 SER A O 1
ATOM 4074 N N . VAL A 1 491 ? 2.537 12.481 -30.867 1.00 76.31 491 VAL A N 1
ATOM 4075 C CA . VAL A 1 491 ? 2.913 12.608 -29.454 1.00 76.31 491 VAL A CA 1
ATOM 4076 C C . VAL A 1 491 ? 3.281 11.246 -28.862 1.00 76.31 491 VAL A C 1
ATOM 4078 O O . VAL A 1 491 ? 4.202 11.163 -28.056 1.00 76.31 491 VAL A O 1
ATOM 4081 N N . ASP A 1 492 ? 2.614 10.177 -29.298 1.00 79.00 492 ASP A N 1
ATOM 4082 C CA . ASP A 1 492 ? 2.793 8.831 -28.738 1.00 79.00 492 ASP A CA 1
ATOM 4083 C C . ASP A 1 492 ? 3.798 7.978 -29.527 1.00 79.00 492 ASP A C 1
ATOM 4085 O O . ASP A 1 492 ? 4.356 7.011 -29.003 1.00 79.00 492 ASP A O 1
ATOM 4089 N N . LEU A 1 493 ? 4.086 8.361 -30.775 1.00 82.25 493 LEU A N 1
ATOM 4090 C CA . LEU A 1 493 ? 5.034 7.668 -31.649 1.00 82.25 493 LEU A CA 1
ATOM 4091 C C . LEU A 1 493 ? 6.448 7.492 -31.068 1.00 82.25 493 LEU A C 1
ATOM 4093 O O . LEU A 1 493 ? 6.980 6.384 -31.189 1.00 82.25 493 LEU A O 1
ATOM 4097 N N . PRO A 1 494 ? 7.087 8.511 -30.451 1.00 86.56 494 PRO A N 1
ATOM 4098 C CA . PRO A 1 494 ? 8.418 8.344 -29.875 1.00 86.56 494 PRO A CA 1
ATOM 4099 C C . PRO A 1 494 ? 8.483 7.209 -28.851 1.00 86.56 494 PRO A C 1
ATOM 4101 O O . PRO A 1 494 ? 9.436 6.433 -28.862 1.00 86.56 494 PRO A O 1
ATOM 4104 N N . GLU A 1 495 ? 7.468 7.108 -27.990 1.00 84.75 495 GLU A N 1
ATOM 4105 C CA . GLU A 1 495 ? 7.401 6.109 -26.922 1.00 84.75 495 GLU A CA 1
ATOM 4106 C C . GLU A 1 495 ? 7.099 4.714 -27.464 1.00 84.75 495 GLU A C 1
ATOM 4108 O O . GLU A 1 495 ? 7.739 3.744 -27.062 1.00 84.75 495 GLU A O 1
ATOM 4113 N N . HIS A 1 496 ? 6.163 4.609 -28.412 1.00 83.44 496 HIS A N 1
ATOM 4114 C CA . HIS A 1 496 ? 5.858 3.333 -29.060 1.00 83.44 496 HIS A CA 1
ATOM 4115 C C . HIS A 1 496 ? 7.095 2.746 -29.746 1.00 83.44 496 HIS A C 1
ATOM 4117 O O . HIS A 1 496 ? 7.442 1.585 -29.538 1.00 83.44 496 HIS A O 1
ATOM 4123 N N . ILE A 1 497 ? 7.812 3.560 -30.526 1.00 85.38 497 ILE A N 1
ATOM 4124 C CA . ILE A 1 497 ? 8.971 3.101 -31.302 1.00 85.38 497 ILE A CA 1
ATOM 4125 C C . ILE A 1 497 ? 10.148 2.753 -30.397 1.00 85.38 497 ILE A C 1
ATOM 4127 O O . ILE A 1 497 ? 10.801 1.736 -30.633 1.00 85.38 497 ILE A O 1
ATOM 4131 N N . SER A 1 498 ? 10.436 3.559 -29.370 1.00 88.44 498 SER A N 1
ATOM 4132 C CA . SER A 1 498 ? 11.523 3.253 -28.436 1.00 88.44 498 SER A CA 1
ATOM 4133 C C . SER A 1 498 ? 11.256 1.944 -27.689 1.00 88.44 498 SER A C 1
ATOM 4135 O O . SER A 1 498 ? 12.109 1.051 -27.688 1.00 88.44 498 SER A O 1
ATOM 4137 N N . LYS A 1 499 ? 10.045 1.762 -27.143 1.00 86.06 499 LYS A N 1
ATOM 4138 C CA . LYS A 1 499 ? 9.637 0.519 -26.471 1.00 86.06 499 LYS A CA 1
ATOM 4139 C C . LYS A 1 499 ? 9.678 -0.677 -27.418 1.00 86.06 499 LYS A C 1
ATOM 4141 O O . LYS A 1 499 ? 10.203 -1.725 -27.043 1.00 86.06 499 LYS A O 1
ATOM 4146 N N . TYR A 1 500 ? 9.219 -0.512 -28.659 1.00 84.12 500 TYR A N 1
ATOM 4147 C CA . TYR A 1 500 ? 9.289 -1.557 -29.680 1.00 84.12 500 TYR A CA 1
ATOM 4148 C C . TYR A 1 500 ? 10.736 -1.982 -29.989 1.00 84.12 500 TYR A C 1
ATOM 4150 O O . TYR A 1 500 ? 11.032 -3.179 -30.045 1.00 84.12 500 TYR A O 1
ATOM 4158 N N . CYS A 1 501 ? 11.660 -1.022 -30.127 1.00 87.69 501 CYS A N 1
ATOM 4159 C CA . CYS A 1 501 ? 13.085 -1.311 -30.314 1.00 87.69 501 CYS A CA 1
ATOM 4160 C C . CYS A 1 501 ? 13.651 -2.085 -29.119 1.00 87.69 501 CYS A C 1
ATOM 4162 O O . CYS A 1 501 ? 14.225 -3.160 -29.291 1.00 87.69 501 CYS A O 1
ATOM 4164 N N . PHE A 1 502 ? 13.430 -1.570 -27.906 1.00 89.19 502 PHE A N 1
ATOM 4165 C CA . PHE A 1 502 ? 13.893 -2.197 -26.671 1.00 89.19 502 PHE A CA 1
ATOM 4166 C C . PHE A 1 502 ? 13.408 -3.641 -26.541 1.00 89.19 502 PHE A C 1
ATOM 4168 O O . PHE A 1 502 ? 14.209 -4.543 -26.299 1.00 89.19 502 PHE A O 1
ATOM 4175 N N . PHE A 1 503 ? 12.113 -3.875 -26.760 1.00 83.06 503 PHE A N 1
ATOM 4176 C CA . PHE A 1 503 ? 11.526 -5.204 -26.669 1.00 83.06 503 PHE A CA 1
ATOM 4177 C C . PHE A 1 503 ? 12.101 -6.166 -27.711 1.00 83.06 503 PHE A C 1
ATOM 4179 O O . PHE A 1 503 ? 12.457 -7.299 -27.386 1.00 83.06 503 PHE A O 1
ATOM 4186 N N . THR A 1 504 ? 12.244 -5.706 -28.955 1.00 84.69 504 THR A N 1
ATOM 4187 C CA . THR A 1 504 ? 12.834 -6.502 -30.036 1.00 84.69 504 THR A CA 1
ATOM 4188 C C . THR A 1 504 ? 14.249 -6.955 -29.669 1.00 84.69 504 THR A C 1
ATOM 4190 O O . THR A 1 504 ? 14.585 -8.133 -29.808 1.00 84.69 504 THR A O 1
ATOM 4193 N N . TRP A 1 505 ? 15.062 -6.051 -29.115 1.00 89.00 505 TRP A N 1
ATOM 4194 C CA . TRP A 1 505 ? 16.415 -6.373 -28.666 1.00 89.00 505 TRP A CA 1
ATOM 4195 C C . TRP A 1 505 ? 16.431 -7.302 -27.452 1.00 89.00 505 TRP A C 1
ATOM 4197 O O . TRP A 1 505 ? 17.201 -8.260 -27.433 1.00 89.00 505 TRP A O 1
ATOM 4207 N N . MET A 1 506 ? 15.562 -7.066 -26.465 1.00 86.00 506 MET A N 1
ATOM 4208 C CA . MET A 1 506 ? 15.402 -7.940 -25.298 1.00 86.00 506 MET A CA 1
ATOM 4209 C C . MET A 1 506 ? 15.027 -9.362 -25.717 1.00 86.00 506 MET A C 1
ATOM 4211 O O . MET A 1 506 ? 15.618 -10.325 -25.228 1.00 86.00 506 MET A O 1
ATOM 4215 N N . LYS A 1 507 ? 14.103 -9.508 -26.673 1.00 82.94 507 LYS A N 1
ATOM 4216 C CA . LYS A 1 507 ? 13.710 -10.808 -27.219 1.00 82.94 507 LYS A CA 1
ATOM 4217 C C . LYS A 1 507 ? 14.915 -11.527 -27.822 1.00 82.94 507 LYS A C 1
ATOM 4219 O O . LYS A 1 507 ? 15.180 -12.666 -27.450 1.00 82.94 507 LYS A O 1
ATOM 4224 N N . TRP A 1 508 ? 15.688 -10.870 -28.682 1.00 84.44 508 TRP A N 1
ATOM 4225 C CA . TRP A 1 508 ? 16.884 -11.483 -29.271 1.00 84.44 508 TRP A CA 1
ATOM 4226 C C . TRP A 1 508 ? 17.948 -11.855 -28.236 1.00 84.44 508 TRP A C 1
ATOM 4228 O O . TRP A 1 508 ? 18.558 -12.911 -28.343 1.00 84.44 508 TRP A O 1
ATOM 4238 N N . VAL A 1 509 ? 18.168 -11.009 -27.228 1.00 83.44 509 VAL A N 1
ATOM 4239 C CA . VAL A 1 509 ? 19.208 -11.232 -26.213 1.00 83.44 509 VAL A CA 1
ATOM 4240 C C . VAL A 1 509 ? 18.831 -12.341 -25.224 1.00 83.44 509 VAL A C 1
ATOM 4242 O O . VAL A 1 509 ? 19.711 -13.083 -24.786 1.00 83.44 509 VAL A O 1
ATOM 4245 N N . PHE A 1 510 ? 17.549 -12.470 -24.865 1.00 77.81 510 PHE A N 1
ATOM 4246 C CA . PHE A 1 510 ? 17.120 -13.297 -23.731 1.00 77.81 510 PHE A CA 1
ATOM 4247 C C . PHE A 1 510 ? 16.206 -14.488 -24.072 1.00 77.81 510 PHE A C 1
ATOM 4249 O O . PHE A 1 510 ? 16.012 -15.324 -23.190 1.00 77.81 510 PHE A O 1
ATOM 4256 N N . THR A 1 511 ? 15.660 -14.608 -25.293 1.00 70.44 511 THR A N 1
ATOM 4257 C CA . THR A 1 511 ? 14.805 -15.763 -25.682 1.00 70.44 511 THR A CA 1
ATOM 4258 C C . THR A 1 511 ? 15.485 -16.831 -26.530 1.00 70.44 511 THR A C 1
ATOM 4260 O O . THR A 1 511 ? 15.011 -17.966 -26.542 1.00 70.44 511 THR A O 1
ATOM 4263 N N . GLU A 1 512 ? 16.573 -16.486 -27.219 1.00 53.97 512 GLU A N 1
ATOM 4264 C CA . GLU A 1 512 ? 17.483 -17.437 -27.880 1.00 53.97 512 GLU A CA 1
ATOM 4265 C C . GLU A 1 512 ? 18.571 -17.882 -26.904 1.00 53.97 512 GLU A C 1
ATOM 4267 O O . GLU A 1 512 ? 18.924 -19.081 -26.893 1.00 53.97 512 GLU A O 1
#

Nearest PDB structures (foldseek):
  2nwl-assembly1_B  TM=1.042E-01  e=1.212E+00  Pyrococcus horikoshii

pLDDT: mean 78.49, std 21.12, range [25.94, 96.81]

Mean predicted aligned error: 13.56 Å

Organism: NCBI:txid62892

Radius of gyration: 34.58 Å; Cα contacts (8 Å, |Δi|>4): 512; chains: 1; bounding box: 80×44×114 Å

Solvent-accessible surface area (backbone atoms only — not comparable to full-atom values): 30447 Å² total; per-residue (Å²): 130,73,79,69,77,85,67,88,74,79,82,84,69,83,65,65,67,67,49,43,52,54,51,47,48,50,51,50,51,49,47,53,55,52,48,58,50,38,68,75,77,34,44,69,58,42,48,49,53,45,32,48,59,59,23,61,51,77,80,68,45,53,65,55,49,30,53,56,54,50,51,57,72,71,38,82,77,75,57,58,70,51,53,44,50,52,48,51,49,43,51,73,76,41,22,40,66,56,8,47,53,45,24,78,48,32,53,65,47,54,71,64,39,61,95,32,66,67,58,39,50,73,39,40,61,43,53,35,66,92,82,87,58,77,48,37,49,44,22,28,17,52,54,52,44,36,68,75,42,45,91,79,43,49,87,49,55,38,46,73,55,100,62,76,81,53,71,73,55,38,72,78,40,62,43,55,62,67,46,42,34,57,64,60,22,50,52,38,35,70,73,76,36,66,65,55,44,70,28,69,46,43,21,62,49,30,32,66,17,72,68,46,77,78,44,52,68,60,50,37,54,51,50,51,41,37,50,73,74,66,56,39,61,72,59,53,51,53,50,51,49,48,44,41,73,48,55,66,35,62,53,29,58,65,45,52,73,68,43,53,73,72,55,44,48,53,49,52,60,56,48,30,78,68,48,75,74,72,88,59,101,65,59,85,74,76,51,62,67,43,47,65,43,47,55,44,61,54,58,80,90,78,73,52,67,66,58,54,35,52,45,43,38,40,62,74,34,48,68,57,49,53,48,46,44,67,72,74,42,51,72,68,56,46,52,51,51,53,51,49,32,44,45,74,60,53,49,93,49,90,81,56,54,66,64,51,50,54,49,50,27,42,73,65,66,42,57,67,34,55,42,53,44,23,50,54,22,39,32,46,23,56,48,39,68,71,74,53,82,48,73,68,54,52,53,52,45,28,62,77,60,73,44,51,72,44,77,54,64,95,71,80,88,81,84,91,82,84,87,83,78,93,77,82,92,79,89,80,90,81,85,83,86,83,90,80,92,82,81,87,81,93,76,93,80,80,90,77,85,79,85,81,82,88,81,87,86,80,96,79,84,86,78,80,88,81,87,74,86,82,75,89,76,81,68,33,34,29,38,40,88,80,84,52,73,50,79,38,45,81,83,52,42,29,57,53,52,20,51,50,42,36,50,55,50,48,46,63,37,73,70,111

Secondary structure (DSSP, 8-state):
------SPPPTTPPPPHHHHHHHHHHHHHHHHHHHHHHHHTSHHHHHHHHHHHHHT--S--HHHHHHHHHHHHHSSS--HHHHHHHHHHHHHH-HHHHHHHHHHTGGGGHHHHTT-HHHHHHHH-----SSS----HHHHHHHHHHHHTHHHHSTT--BSSSSPPPHHHHHH-GGGGGGB-HHHHHHHHHHH-GGGGG-HHHHHHHTT-GGGGG-HHHHHHHHHHHHHTS--HHHHHHHHHHHHHS-HHHHHHHHTTTS-HHHHHHHHHHHHTT------S--TTTTSTTHHHHHHHT--S---HHHHHHHHHHHT-HHHHHHHHHHTS-HHHHHHHHHHHHHHHS-SSTT--SHHHHHHHHHH-SHHHHHHHHHHHHHHHHHHHHH--SHHHHHHHHHHTT-EEEE-----S-----------------------------------------------SSSSSSS---------EEEESSS--EEE-TTTHHHHHHHHHHHHHHHHHHH-

Foldseek 3Di:
DFALPLDDDDLPDAADVVLQVVLVVLLVLLLVLLLVLCVPPNVLVLLLLLLLLQLLAPLAALLLLLVLVVCLCPDPPHPLVLLLLLLVVCCVPPLLLLLLVCLQVLLVCLVVLPPPPLLQCVFQLQPDAPDDDHRAGNVQLVLVCCLVPVVQQQVLWAFQDPDRDDSVRCVVPVNSSNRTPRSSSSVSCSPRPSVSSNDNSNSVRRNRNPSCVSDVPVSSVVLVCCCPVVVPVSSVVSSSVVSSPDRSSVSSSRNLSSDDQVSNLVSLLSVLVSQDDDPDPDFLVVCLSCPLSLLSVQDDSPDHPSLSSSLSCLQNVLVVSVVSCVPPNDPVSVVSSVVSLCCLRDPPDPSSDCSNLLSVLLVPVHSVSLSSLSSSLSSLLVCLQPVPPDPVVVVVNCVVNVWDKDWPDDDPDDDPDPPDDDDDDDDDDDDDDDDDDDDDDDDDDDDDDDDDDDDDDDPDDPDPPDDDPDPPDFIWMFTDLGNHTDTDTSNCVSVVSSSSSSSSSCCSRPVD